Protein AF-A0A1E7FHR1-F1 (afdb_monomer_lite)

Secondary structure (DSSP, 8-state):
------PPPP------------SS------PPP-S-TTS--HHHHIIIIIT-TTB-SSSSTTBTTS-GGGS----S-----GGGS-HHHHHHHHS-TTS-TTHHHHHHHH---SSSSS--HHHHHHHHHHHHHHHHHHTT--SGGG--EE-HHHHHHHHHHHHHHH-STTTTT--TT--TT---TTTTTT----HHHHGGGPPTT----PPPP-EEEEEEEEETTS-HHHHTHHHHHHHHHHH-TT-TTTHHHHHEEEEEEEEEES-TT-TT-EEEEEEEEEEEEPPPSS--HHHHT-TTS---TT--SS-SEETEEESS--EEE--TT--SHHHHHHHHHH-TTSEEEEEEEETTSSSS-EEEEE-TT--S--EEE--TT-EEEE-SPPPS-BTTEE--TTT-EEEEEEEETT-EEEEE-SSHHHHHHHHHHTT-TT--SSEEEEETT-EEEE--TT----GGGEEEEEEEEEEEPEE-TT-----------PPPPPP-----------------------GGGT--TTHHHHHHHHHHHHHHSS-----GGGS-SSSSSTTTT----------------

pLDDT: mean 82.03, std 21.9, range [25.08, 98.69]

Structure (mmCIF, N/CA/C/O backbone):
data_AF-A0A1E7FHR1-F1
#
_entry.id   AF-A0A1E7FHR1-F1
#
loop_
_atom_site.group_PDB
_atom_site.id
_atom_site.type_symbol
_atom_site.label_atom_id
_atom_site.label_alt_id
_atom_site.label_comp_id
_atom_site.label_asym_id
_atom_site.label_entity_id
_atom_site.label_seq_id
_atom_site.pdbx_PDB_ins_code
_atom_site.Cartn_x
_atom_site.Cartn_y
_atom_site.Cartn_z
_atom_site.occupancy
_atom_site.B_iso_or_equiv
_atom_site.auth_seq_id
_atom_site.auth_comp_id
_atom_site.auth_asym_id
_atom_site.auth_atom_id
_atom_site.pdbx_PDB_model_num
ATOM 1 N N . MET A 1 1 ? -6.160 -27.058 -59.248 1.00 40.47 1 MET A N 1
ATOM 2 C CA . MET A 1 1 ? -5.113 -26.564 -58.329 1.00 40.47 1 MET A CA 1
ATOM 3 C C . MET A 1 1 ? -5.218 -25.047 -58.251 1.00 40.47 1 MET A C 1
ATOM 5 O O . MET A 1 1 ? -4.856 -24.376 -59.205 1.00 40.47 1 MET A O 1
ATOM 9 N N . LYS A 1 2 ? -5.803 -24.510 -57.177 1.00 33.31 2 LYS A N 1
ATOM 10 C CA . LYS A 1 2 ? -5.790 -23.075 -56.862 1.00 33.31 2 LYS A CA 1
ATOM 11 C C . LYS A 1 2 ? -5.367 -22.954 -55.400 1.00 33.31 2 LYS A C 1
ATOM 13 O O . LYS A 1 2 ? -6.106 -23.392 -54.525 1.00 33.31 2 LYS A O 1
ATOM 18 N N . SER A 1 3 ? -4.158 -22.449 -55.172 1.00 33.84 3 SER A N 1
ATOM 19 C CA . SER A 1 3 ? -3.642 -22.140 -53.838 1.00 33.84 3 SER A CA 1
ATOM 20 C C . SER A 1 3 ? -4.370 -20.922 -53.289 1.00 33.84 3 SER A C 1
ATOM 22 O O . SER A 1 3 ? -4.321 -19.852 -53.893 1.00 33.84 3 SER A O 1
ATOM 24 N N . PHE A 1 4 ? -5.030 -21.087 -52.147 1.00 37.47 4 PHE A N 1
ATOM 25 C CA . PHE A 1 4 ? -5.480 -19.976 -51.319 1.00 37.47 4 PHE A CA 1
ATOM 26 C C . PHE A 1 4 ? -4.355 -19.620 -50.348 1.00 37.47 4 PHE A C 1
ATOM 28 O O . PHE A 1 4 ? -3.986 -20.414 -49.487 1.00 37.47 4 PHE A O 1
ATOM 35 N N . VAL A 1 5 ? -3.797 -18.426 -50.527 1.00 40.59 5 VAL A N 1
ATOM 36 C CA . VAL A 1 5 ? -2.896 -17.789 -49.568 1.00 40.59 5 VAL A CA 1
ATOM 37 C C . VAL A 1 5 ? -3.770 -17.194 -48.465 1.00 40.59 5 VAL A C 1
ATOM 39 O O . VAL A 1 5 ? -4.562 -16.290 -48.721 1.00 40.59 5 VAL A O 1
ATOM 42 N N . PHE A 1 6 ? -3.656 -17.732 -47.252 1.00 32.31 6 PHE A N 1
ATOM 43 C CA . PHE A 1 6 ? -4.231 -17.137 -46.049 1.00 32.31 6 PHE A CA 1
ATOM 44 C C . PHE A 1 6 ? -3.388 -15.915 -45.654 1.00 32.31 6 PHE A C 1
ATOM 46 O O . PHE A 1 6 ? -2.224 -16.053 -45.285 1.00 32.31 6 PHE A O 1
ATOM 53 N N . LEU A 1 7 ? -3.975 -14.722 -45.746 1.00 31.47 7 LEU A N 1
ATOM 54 C CA . LEU A 1 7 ? -3.476 -13.518 -45.079 1.00 31.47 7 LEU A CA 1
ATOM 55 C C . LEU A 1 7 ? -3.845 -13.595 -43.585 1.00 31.47 7 LEU A C 1
ATOM 57 O O . LEU A 1 7 ? -4.996 -13.921 -43.282 1.00 31.47 7 LEU A O 1
ATOM 61 N N . PRO A 1 8 ? -2.925 -13.306 -42.647 1.00 39.25 8 PRO A N 1
ATOM 62 C CA . PRO A 1 8 ? -3.270 -13.228 -41.236 1.00 39.25 8 PRO A CA 1
ATOM 63 C C . PRO A 1 8 ? -4.139 -11.992 -40.983 1.00 39.25 8 PRO A C 1
ATOM 65 O O . PRO A 1 8 ? -3.928 -10.926 -41.565 1.00 39.25 8 PRO A O 1
ATOM 68 N N . ALA A 1 9 ? -5.140 -12.168 -40.125 1.00 33.25 9 ALA A N 1
ATOM 69 C CA . ALA A 1 9 ? -6.060 -11.125 -39.709 1.00 33.25 9 ALA A CA 1
ATOM 70 C C . ALA A 1 9 ? -5.291 -9.932 -39.124 1.00 33.25 9 ALA A C 1
ATOM 72 O O . ALA A 1 9 ? -4.478 -10.093 -38.213 1.00 33.25 9 ALA A O 1
ATOM 73 N N . LEU A 1 10 ? -5.571 -8.736 -39.651 1.00 34.12 10 LEU A N 1
ATOM 74 C CA . LEU A 1 10 ? -5.199 -7.481 -39.014 1.00 34.12 10 LEU A CA 1
ATOM 75 C C . LEU A 1 10 ? -5.795 -7.476 -37.602 1.00 34.12 10 LEU A C 1
ATOM 77 O O . LEU A 1 10 ? -7.010 -7.540 -37.422 1.00 34.12 10 LEU A O 1
ATOM 81 N N . MET A 1 11 ? -4.907 -7.425 -36.619 1.00 37.28 11 MET A N 1
ATOM 82 C CA . MET A 1 11 ? -5.208 -7.286 -35.207 1.00 37.28 11 MET A CA 1
ATOM 83 C C . MET A 1 11 ? -5.804 -5.889 -34.991 1.00 37.28 11 MET A C 1
ATOM 85 O O . MET A 1 11 ? -5.088 -4.890 -34.941 1.00 37.28 11 MET A O 1
ATOM 89 N N . TH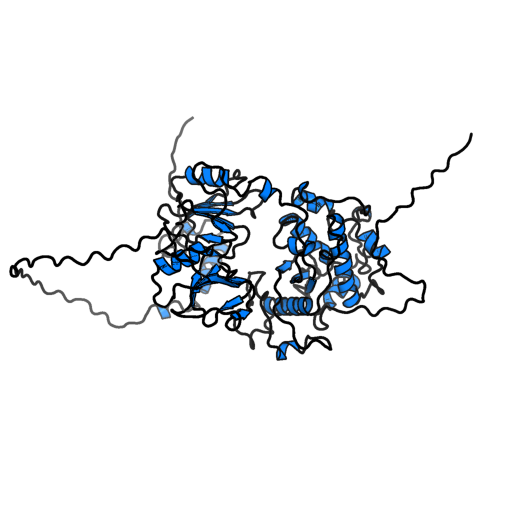R A 1 12 ? -7.132 -5.804 -34.944 1.00 35.84 12 THR A N 1
ATOM 90 C CA . THR A 1 12 ? -7.853 -4.588 -34.557 1.00 35.84 12 THR A CA 1
ATOM 91 C C . THR A 1 12 ? -7.626 -4.366 -33.062 1.00 35.84 12 THR A C 1
ATOM 93 O O . THR A 1 12 ? -8.386 -4.848 -32.227 1.00 35.84 12 THR A O 1
ATOM 96 N N . LEU A 1 13 ? -6.528 -3.684 -32.731 1.00 39.25 13 LEU A N 1
ATOM 97 C CA . LEU A 1 13 ? -6.228 -3.185 -31.393 1.00 39.25 13 LEU A CA 1
ATOM 98 C C . LEU A 1 13 ? -7.317 -2.189 -30.977 1.00 39.25 13 LEU A C 1
ATOM 100 O O . LEU A 1 13 ? -7.502 -1.142 -31.600 1.00 39.25 13 LEU A O 1
ATOM 104 N N . CYS A 1 14 ? -8.056 -2.539 -29.926 1.00 37.44 14 CYS A N 1
ATOM 105 C CA . CYS A 1 14 ? -8.990 -1.645 -29.259 1.00 37.44 14 CYS A CA 1
ATOM 106 C C . CYS A 1 14 ? -8.233 -0.436 -28.695 1.00 37.44 14 CYS A C 1
ATOM 108 O O . CYS A 1 14 ? -7.499 -0.564 -27.723 1.00 37.44 14 CYS A O 1
ATOM 110 N N . PHE A 1 15 ? -8.442 0.717 -29.335 1.00 37.03 15 PHE A N 1
ATOM 111 C CA . PHE A 1 15 ? -8.303 2.076 -28.808 1.00 37.03 15 PHE A CA 1
ATOM 112 C C . PHE A 1 15 ? -7.261 2.269 -27.697 1.00 37.03 15 PHE A C 1
ATOM 114 O O . PHE A 1 15 ? -7.581 2.462 -26.525 1.00 37.03 15 PHE A O 1
ATOM 121 N N . SER A 1 16 ? -6.002 2.393 -28.115 1.00 35.56 16 SER A N 1
ATOM 122 C CA . SER A 1 16 ? -5.120 3.377 -27.500 1.00 35.56 16 SER A CA 1
ATOM 123 C C . SER A 1 16 ? -5.857 4.719 -27.491 1.00 35.56 16 SER A C 1
ATOM 125 O O . SER A 1 16 ? -6.423 5.126 -28.512 1.00 35.56 16 SER A O 1
ATOM 127 N N . PHE A 1 17 ? -5.816 5.452 -26.377 1.00 40.41 17 PHE A N 1
ATOM 128 C CA . PHE A 1 17 ? -5.826 6.904 -26.487 1.00 40.41 17 PHE A CA 1
ATOM 129 C C . PHE A 1 17 ? -4.656 7.249 -27.404 1.00 40.41 17 PHE A C 1
ATOM 131 O O . PHE A 1 17 ? -3.494 7.234 -27.002 1.00 40.41 17 PHE A O 1
ATOM 138 N N . ALA A 1 18 ? -4.972 7.460 -28.677 1.00 36.00 18 ALA A N 1
ATOM 139 C CA . ALA A 1 18 ? -4.066 8.047 -29.623 1.00 36.00 18 ALA A CA 1
ATOM 140 C C . ALA A 1 18 ? -3.736 9.431 -29.066 1.00 36.00 18 ALA A C 1
ATOM 142 O O . ALA A 1 18 ? -4.490 10.388 -29.239 1.00 36.00 18 ALA A O 1
ATOM 143 N N . ILE A 1 19 ? -2.573 9.549 -28.427 1.00 44.09 19 ILE A N 1
ATOM 144 C CA . ILE A 1 19 ? -1.742 10.710 -28.699 1.00 44.09 19 ILE A CA 1
ATOM 145 C C . ILE A 1 19 ? -1.604 10.674 -30.217 1.00 44.09 19 ILE A C 1
ATOM 147 O O . ILE A 1 19 ? -0.948 9.789 -30.764 1.00 44.09 19 ILE A O 1
ATOM 151 N N . THR A 1 20 ? -2.351 11.532 -30.907 1.00 35.44 20 THR A N 1
ATOM 152 C CA . THR A 1 20 ? -2.252 11.716 -32.350 1.00 35.44 20 THR A CA 1
ATOM 153 C C . THR A 1 20 ? -0.805 12.058 -32.662 1.00 35.44 20 THR A C 1
ATOM 155 O O . THR A 1 20 ? -0.398 13.215 -32.583 1.00 35.44 20 THR A O 1
ATOM 158 N N . SER A 1 21 ? -0.019 11.031 -32.982 1.00 40.09 21 SER A N 1
ATOM 159 C CA . SER A 1 21 ? 1.289 11.159 -33.595 1.00 40.09 21 SER A CA 1
ATOM 160 C C . SER A 1 21 ? 1.035 11.654 -35.010 1.00 40.09 21 SER A C 1
ATOM 162 O O . SER A 1 21 ? 0.860 10.893 -35.964 1.00 40.09 21 SER A O 1
ATOM 164 N N . SER A 1 22 ? 0.917 12.974 -35.134 1.00 37.38 22 SER A N 1
ATOM 165 C CA . SER A 1 22 ? 1.192 13.627 -36.396 1.00 37.38 22 SER A CA 1
ATOM 166 C C . SER A 1 22 ? 2.628 13.253 -36.761 1.00 37.38 22 SER A C 1
ATOM 168 O O . SER A 1 22 ? 3.535 13.328 -35.935 1.00 37.38 22 SER A O 1
ATOM 170 N N . ARG A 1 23 ? 2.839 12.815 -38.005 1.00 41.16 23 ARG A N 1
ATOM 171 C CA . ARG A 1 23 ? 4.163 12.575 -38.604 1.00 41.16 23 ARG A CA 1
ATOM 172 C C . ARG A 1 23 ? 4.935 13.892 -38.806 1.00 41.16 23 ARG A C 1
ATOM 174 O O . ARG A 1 23 ? 5.465 14.149 -39.883 1.00 41.16 23 ARG A O 1
ATOM 181 N N . GLY A 1 24 ? 4.939 14.760 -37.800 1.00 39.69 24 GLY A N 1
ATOM 182 C CA . GLY A 1 24 ? 5.887 15.849 -37.665 1.00 39.69 24 GLY A CA 1
ATOM 183 C C . GLY A 1 24 ? 7.175 15.298 -37.066 1.00 39.69 24 GLY A C 1
ATOM 184 O O . GLY A 1 24 ? 7.153 14.328 -36.313 1.00 39.69 24 GLY A O 1
ATOM 185 N N . ASN A 1 25 ? 8.295 15.904 -37.443 1.00 40.12 25 ASN A N 1
ATOM 186 C CA . ASN A 1 25 ? 9.609 15.710 -36.835 1.00 40.12 25 ASN A CA 1
ATOM 187 C C . ASN A 1 25 ? 9.466 15.474 -35.314 1.00 40.12 25 ASN A C 1
ATOM 189 O O . ASN A 1 25 ? 8.753 16.269 -34.695 1.00 40.12 25 ASN A O 1
ATOM 193 N N . PRO A 1 26 ? 10.076 14.435 -34.704 1.00 47.78 26 PRO A N 1
ATOM 194 C CA . PRO A 1 26 ? 9.962 14.198 -33.273 1.00 47.78 26 PRO A CA 1
ATOM 195 C C . PRO A 1 26 ? 10.669 15.343 -32.550 1.00 47.78 26 PRO A C 1
ATOM 197 O O . PRO A 1 26 ? 11.859 15.284 -32.252 1.00 47.78 26 PRO A O 1
ATOM 200 N N . SER A 1 27 ? 9.938 16.427 -32.297 1.00 47.25 27 SER A N 1
ATOM 201 C CA . SER A 1 27 ? 10.266 17.348 -31.230 1.00 47.25 27 SER A CA 1
ATOM 202 C C . SER A 1 27 ? 10.374 16.469 -29.999 1.00 47.25 27 SER A C 1
ATOM 204 O O . SER A 1 27 ? 9.384 15.875 -29.582 1.00 47.25 27 SER A O 1
ATOM 206 N N . THR A 1 28 ? 11.596 16.299 -29.504 1.00 60.84 28 THR A N 1
ATOM 207 C CA . THR A 1 28 ? 11.908 15.608 -28.258 1.00 60.84 28 THR A CA 1
ATOM 208 C C . THR A 1 28 ? 11.062 16.247 -27.169 1.00 60.84 28 THR A C 1
ATOM 210 O O . THR A 1 28 ? 11.421 17.296 -26.632 1.00 60.84 28 THR A O 1
ATOM 213 N N . VAL A 1 29 ? 9.882 15.682 -26.912 1.00 72.19 29 VAL A N 1
ATOM 214 C CA . VAL A 1 29 ? 9.036 16.116 -25.811 1.00 72.19 29 VAL A CA 1
ATOM 215 C C . VAL A 1 29 ? 9.851 15.813 -24.569 1.00 72.19 29 VAL A C 1
ATOM 217 O O . VAL A 1 29 ? 10.121 14.653 -24.269 1.00 72.19 29 VAL A O 1
ATOM 220 N N . SER A 1 30 ? 10.327 16.869 -23.913 1.00 87.88 30 SER A N 1
ATOM 221 C CA . SER A 1 30 ? 11.082 16.755 -22.673 1.00 87.88 30 SER A CA 1
ATOM 222 C C . SER A 1 30 ? 10.214 16.007 -21.668 1.00 87.88 30 SER A C 1
ATOM 224 O O . SER A 1 30 ? 9.191 16.539 -21.235 1.00 87.88 30 SER A O 1
ATOM 226 N N . LEU A 1 31 ? 10.594 14.774 -21.326 1.00 95.25 31 LEU A N 1
ATOM 227 C CA . LEU A 1 31 ? 9.886 14.007 -20.309 1.00 95.25 31 LEU A CA 1
ATOM 228 C C . LEU A 1 31 ? 10.036 14.712 -18.962 1.00 95.25 31 LEU A C 1
ATOM 230 O O . LEU A 1 31 ? 11.101 15.230 -18.621 1.00 95.25 31 LEU A O 1
ATOM 234 N N . GLU A 1 32 ? 8.951 14.750 -18.200 1.00 95.88 32 GLU A N 1
ATOM 235 C CA . GLU A 1 32 ? 8.968 15.315 -16.859 1.00 95.88 32 GLU A CA 1
ATOM 236 C C . GLU A 1 32 ? 9.618 14.326 -15.883 1.00 95.88 32 GLU A C 1
ATOM 238 O O . GLU A 1 32 ? 9.235 13.160 -15.816 1.00 95.88 32 GLU A O 1
ATOM 243 N N . GLN A 1 33 ? 10.602 14.795 -15.112 1.00 96.38 33 GLN A N 1
ATOM 244 C CA . GLN A 1 33 ? 11.202 14.018 -14.030 1.00 96.38 33 GLN A CA 1
ATOM 245 C C . GLN A 1 33 ? 10.369 14.162 -12.750 1.00 96.38 33 GLN A C 1
ATOM 247 O O . GLN A 1 33 ? 10.077 15.281 -12.310 1.00 96.38 33 GLN A O 1
ATOM 252 N N . TYR A 1 34 ? 10.021 13.036 -12.127 1.00 97.44 34 TYR A N 1
ATOM 253 C CA . TYR A 1 34 ? 9.251 12.992 -10.881 1.00 97.44 34 TYR A CA 1
ATOM 254 C C . TYR A 1 34 ? 10.115 12.561 -9.697 1.00 97.44 34 TYR A C 1
ATOM 256 O O . TYR A 1 34 ? 9.941 13.068 -8.585 1.00 97.44 34 TYR A O 1
ATOM 264 N N . THR A 1 35 ? 11.074 11.671 -9.938 1.00 96.81 35 THR A N 1
ATOM 265 C CA . THR A 1 35 ? 12.100 11.283 -8.976 1.00 96.81 35 THR A CA 1
ATOM 266 C C . THR A 1 35 ? 13.029 12.471 -8.671 1.00 96.81 35 THR A C 1
ATOM 268 O O . THR A 1 35 ? 13.530 13.116 -9.593 1.00 96.81 35 THR A O 1
ATOM 271 N N . PRO A 1 36 ? 13.327 12.768 -7.394 1.00 95.12 36 PRO A N 1
ATOM 272 C CA . PRO A 1 36 ? 14.214 13.871 -7.029 1.00 95.12 36 PRO A CA 1
ATOM 273 C C . PRO A 1 36 ? 15.650 13.666 -7.517 1.00 95.12 36 PRO A C 1
ATOM 275 O O . PRO A 1 36 ? 16.174 12.548 -7.522 1.00 95.12 36 PRO A O 1
ATOM 278 N N . ASP A 1 37 ? 16.352 14.759 -7.815 1.00 94.69 37 ASP A N 1
ATOM 279 C CA . ASP A 1 37 ? 17.777 14.703 -8.176 1.00 94.69 37 ASP A CA 1
ATOM 280 C C . ASP A 1 37 ? 18.629 14.075 -7.071 1.00 94.69 37 ASP A C 1
ATOM 282 O O . ASP A 1 37 ? 19.562 13.325 -7.352 1.00 94.69 37 ASP A O 1
ATOM 286 N N . LYS A 1 38 ? 18.233 14.289 -5.813 1.00 95.12 38 LYS A N 1
ATOM 287 C CA . LYS A 1 38 ? 18.895 13.729 -4.632 1.00 95.12 38 LYS A CA 1
ATOM 288 C C . LYS A 1 38 ? 18.783 12.211 -4.485 1.00 95.12 38 LYS A C 1
ATOM 290 O O . LYS A 1 38 ? 19.605 11.636 -3.774 1.00 95.12 38 LYS A O 1
ATOM 295 N N . SER A 1 39 ? 17.837 11.545 -5.154 1.00 94.31 39 SER A N 1
ATOM 296 C CA . SER A 1 39 ? 17.808 10.078 -5.174 1.00 94.31 39 SER A CA 1
ATOM 297 C C . SER A 1 39 ? 19.070 9.557 -5.868 1.00 94.31 39 SER A C 1
ATOM 299 O O . SER A 1 39 ? 19.280 9.794 -7.059 1.00 94.31 39 SER A O 1
ATOM 301 N N . ASN A 1 40 ? 19.927 8.859 -5.123 1.00 93.19 40 ASN A N 1
ATOM 302 C CA . ASN A 1 40 ? 21.175 8.316 -5.647 1.00 93.19 40 ASN A CA 1
ATOM 303 C C . ASN A 1 40 ? 20.927 6.950 -6.298 1.00 93.19 40 ASN A C 1
ATOM 305 O O . ASN A 1 40 ? 20.693 5.960 -5.606 1.00 93.19 40 ASN A O 1
ATOM 309 N N . TRP A 1 41 ? 20.992 6.908 -7.628 1.00 94.44 41 TRP A N 1
ATOM 310 C CA . TRP A 1 41 ? 20.825 5.686 -8.417 1.00 94.44 41 TRP A CA 1
ATOM 311 C C . TRP A 1 41 ? 22.139 5.154 -8.992 1.00 94.44 41 TRP A C 1
ATOM 313 O O . TRP A 1 41 ? 22.107 4.170 -9.722 1.00 94.44 41 TRP A O 1
ATOM 323 N N . THR A 1 42 ? 23.293 5.743 -8.660 1.00 94.56 42 THR A N 1
ATOM 324 C CA . THR A 1 42 ? 24.586 5.392 -9.274 1.00 94.56 42 THR A CA 1
ATOM 325 C C . THR A 1 42 ? 24.886 3.897 -9.185 1.00 94.56 42 THR A C 1
ATOM 327 O O . THR A 1 42 ? 25.237 3.286 -10.189 1.00 94.56 42 THR A O 1
ATOM 330 N N . THR A 1 43 ? 24.661 3.272 -8.023 1.00 95.94 43 THR A N 1
ATOM 331 C CA . THR A 1 43 ? 24.912 1.829 -7.863 1.00 95.94 43 THR A CA 1
ATOM 332 C C . THR A 1 43 ? 23.939 0.957 -8.649 1.00 95.94 43 THR A C 1
ATOM 334 O O . THR A 1 43 ? 24.226 -0.207 -8.895 1.00 95.94 43 THR A O 1
ATOM 337 N N . PHE A 1 44 ? 22.782 1.479 -9.050 1.00 96.00 44 PHE A N 1
ATOM 338 C CA . PHE A 1 44 ? 21.818 0.738 -9.856 1.00 96.00 44 PHE A CA 1
ATOM 339 C C . PHE A 1 44 ? 22.160 0.728 -11.336 1.00 96.00 44 PHE A C 1
ATOM 341 O O . PHE A 1 44 ? 21.795 -0.239 -11.997 1.00 96.00 44 PHE A O 1
ATOM 348 N N . TYR A 1 45 ? 22.857 1.753 -11.828 1.00 94.12 45 TYR A N 1
ATOM 349 C CA . TYR A 1 45 ? 23.460 1.727 -13.158 1.00 94.12 45 TYR A CA 1
ATOM 350 C C . TYR A 1 45 ? 24.661 0.782 -13.151 1.00 94.12 45 TYR A C 1
ATOM 352 O O . TYR A 1 45 ? 24.633 -0.235 -13.845 1.00 94.12 45 TYR A O 1
ATOM 360 N N . SER A 1 46 ? 25.631 1.022 -12.257 1.00 93.81 46 SER A N 1
ATOM 361 C CA . SER A 1 46 ? 26.876 0.247 -12.259 1.00 93.81 46 SER A CA 1
ATOM 362 C C . SER A 1 46 ? 26.626 -1.242 -12.014 1.00 93.81 46 SER A C 1
ATOM 364 O O . SER A 1 46 ? 27.012 -2.075 -12.820 1.00 93.81 46 SER A O 1
ATOM 366 N N . LYS A 1 47 ? 25.852 -1.621 -10.989 1.00 96.69 47 LYS A N 1
ATOM 367 C CA . LYS A 1 47 ? 25.602 -3.045 -10.697 1.00 96.69 47 LYS A CA 1
ATOM 368 C C . LYS A 1 47 ? 24.737 -3.744 -11.734 1.00 96.69 47 LYS A C 1
ATOM 370 O O . LYS A 1 47 ? 24.761 -4.970 -11.813 1.00 96.69 47 LYS A O 1
ATOM 375 N N . ALA A 1 48 ? 23.876 -3.015 -12.439 1.00 95.88 48 ALA A N 1
ATOM 376 C CA . ALA A 1 48 ? 22.997 -3.641 -13.415 1.00 95.88 48 ALA A CA 1
ATOM 377 C C . ALA A 1 48 ? 23.680 -3.832 -14.762 1.00 95.88 48 ALA A C 1
ATOM 379 O O . ALA A 1 48 ? 23.330 -4.807 -15.419 1.00 95.88 48 ALA A O 1
ATOM 380 N N . VAL A 1 49 ? 24.606 -2.947 -15.142 1.00 94.94 49 VAL A N 1
ATOM 381 C CA . VAL A 1 49 ? 25.249 -2.941 -16.461 1.00 94.94 49 VAL A CA 1
ATOM 382 C C . VAL A 1 49 ? 26.772 -3.016 -16.323 1.00 94.94 49 VAL A C 1
ATOM 384 O O . VAL A 1 49 ? 27.340 -4.060 -16.622 1.00 94.94 49 VAL A O 1
ATOM 387 N N . ASP A 1 50 ? 27.429 -1.976 -15.803 1.00 91.94 50 ASP A N 1
ATOM 388 C CA . ASP A 1 50 ? 28.902 -1.854 -15.815 1.00 91.94 50 ASP A CA 1
ATOM 389 C C . ASP A 1 50 ? 29.639 -3.007 -15.107 1.00 91.94 50 ASP A C 1
ATOM 391 O O . ASP A 1 50 ? 30.632 -3.533 -15.607 1.00 91.94 50 ASP A O 1
ATOM 395 N N . ASP A 1 51 ? 29.133 -3.419 -13.946 1.00 92.12 51 ASP A N 1
ATOM 396 C CA . ASP A 1 51 ? 29.717 -4.438 -13.073 1.00 92.12 51 ASP A CA 1
ATOM 397 C C . ASP A 1 51 ? 29.096 -5.830 -13.319 1.00 92.12 51 ASP A C 1
ATOM 399 O O . ASP A 1 51 ? 29.336 -6.769 -12.553 1.00 92.12 51 ASP A O 1
ATOM 403 N N . ASN A 1 52 ? 28.246 -5.983 -14.344 1.00 92.62 52 ASN A N 1
ATOM 404 C CA . ASN A 1 52 ? 27.465 -7.195 -14.582 1.00 92.62 52 ASN A CA 1
ATOM 405 C C . ASN A 1 52 ? 27.764 -7.834 -15.939 1.00 92.62 52 ASN A C 1
ATOM 407 O O . ASN A 1 52 ? 27.164 -7.493 -16.948 1.00 92.62 52 ASN A O 1
ATOM 411 N N . GLU A 1 53 ? 28.588 -8.881 -15.943 1.00 93.56 53 GLU A N 1
ATOM 412 C CA . GLU A 1 53 ? 28.975 -9.606 -17.165 1.00 93.56 53 GLU A CA 1
ATOM 413 C C . GLU A 1 53 ? 27.804 -10.237 -17.943 1.00 93.56 53 GLU A C 1
ATOM 415 O O . GLU A 1 53 ? 27.968 -10.620 -19.100 1.00 93.56 53 GLU A O 1
ATOM 420 N N . ARG A 1 54 ? 26.634 -10.411 -17.314 1.00 94.25 54 ARG A N 1
ATOM 421 C CA . ARG A 1 54 ? 25.468 -11.040 -17.953 1.00 94.25 54 ARG A CA 1
ATOM 422 C C . ARG A 1 54 ? 24.504 -10.039 -18.561 1.00 94.25 54 ARG A C 1
ATOM 424 O O . ARG A 1 54 ? 23.697 -10.449 -19.386 1.00 94.25 54 ARG A O 1
ATOM 431 N N . ASN A 1 55 ? 24.528 -8.786 -18.129 1.00 96.31 55 ASN A N 1
ATOM 432 C CA . ASN A 1 55 ? 23.613 -7.782 -18.646 1.00 96.31 55 ASN A CA 1
ATOM 433 C C . ASN A 1 55 ? 24.376 -6.806 -19.537 1.00 96.31 55 ASN A C 1
ATOM 435 O O . ASN A 1 55 ? 25.451 -6.354 -19.166 1.00 96.31 55 ASN A O 1
ATOM 439 N N . THR A 1 56 ? 23.812 -6.447 -20.685 1.00 97.12 56 THR A N 1
ATOM 440 C CA . THR A 1 56 ? 24.457 -5.492 -21.602 1.00 97.12 56 THR A CA 1
ATOM 441 C C . THR A 1 56 ? 23.866 -4.091 -21.518 1.00 97.12 56 THR A C 1
ATOM 443 O O . THR A 1 56 ? 24.548 -3.134 -21.864 1.00 97.12 56 THR A O 1
ATOM 446 N N . ASP A 1 57 ? 22.612 -3.959 -21.076 1.00 97.81 57 ASP A N 1
ATOM 447 C CA . ASP A 1 57 ? 21.915 -2.684 -20.896 1.00 97.81 57 ASP A CA 1
ATOM 448 C C . ASP A 1 57 ? 20.659 -2.852 -20.006 1.00 97.81 57 ASP A C 1
ATOM 450 O O . ASP A 1 57 ? 20.427 -3.913 -19.414 1.00 97.81 57 ASP A O 1
ATOM 454 N N . HIS A 1 58 ? 19.845 -1.798 -19.869 1.00 97.94 58 HIS A N 1
ATOM 455 C CA . HIS A 1 58 ? 18.619 -1.823 -19.075 1.00 97.94 58 HIS A CA 1
ATOM 456 C C . HIS A 1 58 ? 17.363 -2.329 -19.810 1.00 97.94 58 HIS A C 1
ATOM 458 O O . HIS A 1 58 ? 16.297 -2.364 -19.187 1.00 97.94 58 HIS A O 1
ATOM 464 N N . SER A 1 59 ? 17.440 -2.717 -21.082 1.00 98.12 59 SER A N 1
ATOM 465 C CA . SER A 1 59 ? 16.326 -3.269 -21.867 1.00 98.12 59 SER A CA 1
ATOM 466 C C . SER A 1 59 ? 16.091 -4.759 -21.576 1.00 98.12 59 SER A C 1
ATOM 468 O O . SER A 1 59 ? 16.964 -5.417 -21.013 1.00 98.12 59 SER A O 1
ATOM 470 N N . PRO A 1 60 ? 14.935 -5.331 -21.966 1.00 97.81 60 PRO A N 1
ATOM 471 C CA . PRO A 1 60 ? 14.701 -6.771 -21.880 1.00 97.81 60 PRO A CA 1
ATOM 472 C C . PRO A 1 60 ? 15.710 -7.623 -22.666 1.00 97.81 60 PRO A C 1
ATOM 474 O O . PRO A 1 60 ? 16.080 -8.695 -22.194 1.00 97.81 60 PRO A O 1
ATOM 477 N N . ASP A 1 61 ? 16.170 -7.157 -23.834 1.00 97.81 61 ASP A N 1
ATOM 478 C CA . ASP A 1 61 ? 17.184 -7.869 -24.631 1.00 97.81 61 ASP A CA 1
ATOM 479 C C . ASP A 1 61 ? 18.563 -7.830 -23.963 1.00 97.81 61 ASP A C 1
ATOM 481 O O . ASP A 1 61 ? 19.352 -8.759 -24.123 1.00 97.81 61 ASP A O 1
ATOM 485 N N . GLY A 1 62 ? 18.827 -6.797 -23.159 1.00 97.12 62 GLY A N 1
ATOM 486 C CA . GLY A 1 62 ? 20.045 -6.683 -22.370 1.00 97.12 62 GLY A CA 1
ATOM 487 C C . GLY A 1 62 ? 20.076 -7.546 -21.112 1.00 97.12 62 GLY A C 1
ATOM 488 O O . GLY A 1 62 ? 21.089 -7.535 -20.421 1.00 97.12 62 GLY A O 1
ATOM 489 N N . VAL A 1 63 ? 19.018 -8.299 -20.783 1.00 97.06 63 VAL A N 1
ATOM 490 C CA . VAL A 1 63 ? 18.960 -9.148 -19.577 1.00 97.06 63 VAL A CA 1
ATOM 491 C C . VAL A 1 63 ? 19.426 -10.578 -19.876 1.00 97.06 63 VAL A C 1
ATOM 493 O O . VAL A 1 63 ? 18.614 -11.479 -20.080 1.00 97.06 63 VAL A O 1
ATOM 496 N N . GLY A 1 64 ? 20.731 -10.849 -19.830 1.00 96.19 64 GLY A N 1
ATOM 497 C CA . GLY A 1 64 ? 21.275 -12.152 -20.253 1.00 96.19 64 GLY A CA 1
ATOM 498 C C . GLY A 1 64 ? 21.056 -13.333 -19.297 1.00 96.19 64 GLY A C 1
ATOM 499 O O . GLY A 1 64 ? 21.558 -14.424 -19.551 1.00 96.19 64 GLY A O 1
ATOM 500 N N . TRP A 1 65 ? 20.332 -13.158 -18.187 1.00 95.06 65 TRP A N 1
ATOM 501 C CA . TRP A 1 65 ? 19.953 -14.254 -17.276 1.00 95.06 65 TRP A CA 1
ATOM 502 C C . TRP A 1 65 ? 18.474 -14.658 -17.370 1.00 95.06 65 TRP A C 1
ATOM 504 O O . TRP A 1 65 ? 18.044 -15.538 -16.619 1.00 95.06 65 TRP A O 1
ATOM 514 N N . ILE A 1 66 ? 17.695 -14.028 -18.256 1.00 95.81 66 ILE A N 1
ATOM 515 C CA . ILE A 1 66 ? 16.319 -14.429 -18.565 1.00 95.81 66 ILE A CA 1
ATOM 516 C C . ILE A 1 66 ? 16.285 -14.975 -19.991 1.00 95.81 66 ILE A C 1
ATOM 518 O O . ILE A 1 66 ? 16.432 -14.221 -20.949 1.00 95.81 66 ILE A O 1
ATOM 522 N N . ASP A 1 67 ? 16.038 -16.278 -20.120 1.00 95.06 67 ASP A N 1
ATOM 523 C CA . ASP A 1 67 ? 15.897 -16.932 -21.423 1.00 95.06 67 ASP A CA 1
ATOM 524 C C . ASP A 1 67 ? 14.746 -16.325 -22.233 1.00 95.06 67 ASP A C 1
ATOM 526 O O . ASP A 1 67 ? 13.721 -15.903 -21.680 1.00 95.06 67 ASP A O 1
ATOM 530 N N . ARG A 1 68 ? 14.879 -16.322 -23.565 1.00 94.00 68 ARG A N 1
ATOM 531 C CA . ARG A 1 68 ? 13.900 -15.684 -24.452 1.00 94.00 68 ARG A CA 1
ATOM 532 C C . ARG A 1 68 ? 12.487 -16.235 -24.241 1.00 94.00 68 ARG A C 1
ATOM 534 O O . ARG A 1 68 ? 11.512 -15.490 -24.257 1.00 94.00 68 ARG A O 1
ATOM 541 N N . GLU A 1 69 ? 12.376 -17.529 -23.988 1.00 95.38 69 GLU A N 1
ATOM 542 C CA . GLU A 1 69 ? 11.123 -18.253 -23.799 1.00 95.38 69 GLU A CA 1
ATOM 543 C C . GLU A 1 69 ? 10.416 -17.904 -22.482 1.00 95.38 69 GLU A C 1
ATOM 545 O O . GLU A 1 69 ? 9.226 -18.212 -22.330 1.00 95.38 69 GLU A O 1
ATOM 550 N N . ALA A 1 70 ? 11.115 -17.293 -21.519 1.00 95.44 70 ALA A N 1
ATOM 551 C CA . ALA A 1 70 ? 10.525 -16.831 -20.265 1.00 95.44 70 ALA A CA 1
ATOM 552 C C . ALA A 1 70 ? 9.710 -15.539 -20.447 1.00 95.44 70 ALA A C 1
ATOM 554 O O . ALA A 1 70 ? 8.769 -15.310 -19.685 1.00 95.44 70 ALA A O 1
ATOM 555 N N . TRP A 1 71 ? 10.006 -14.742 -21.480 1.00 96.81 71 TRP A N 1
ATOM 556 C CA . TRP A 1 71 ? 9.224 -13.565 -21.864 1.00 96.81 71 TRP A CA 1
ATOM 557 C C . TRP A 1 71 ? 7.930 -13.995 -22.555 1.00 96.81 71 TRP A C 1
ATOM 559 O O . TRP A 1 71 ? 7.844 -14.107 -23.776 1.00 96.81 71 TRP A O 1
ATOM 569 N N . LYS A 1 72 ? 6.905 -14.311 -21.760 1.00 98.12 72 LYS A N 1
ATOM 570 C CA . LYS A 1 72 ? 5.604 -14.707 -22.307 1.00 98.12 72 LYS A CA 1
ATOM 571 C C . LYS A 1 72 ? 4.877 -13.486 -22.852 1.00 98.12 72 LYS A C 1
ATOM 573 O O . LYS A 1 72 ? 4.594 -12.569 -22.088 1.00 98.12 72 LYS A O 1
ATOM 578 N N . ALA A 1 73 ? 4.505 -13.526 -24.126 1.00 97.88 73 ALA A N 1
ATOM 579 C CA . ALA A 1 73 ? 3.671 -12.503 -24.743 1.00 97.88 73 ALA A CA 1
ATOM 580 C C . ALA A 1 73 ? 2.284 -12.411 -24.077 1.00 97.88 73 ALA A C 1
ATOM 582 O O . ALA A 1 73 ? 1.764 -13.389 -23.517 1.00 97.88 73 ALA A O 1
ATOM 583 N N . TRP A 1 74 ? 1.683 -11.226 -24.169 1.00 97.94 74 TRP A N 1
ATOM 584 C CA . TRP A 1 74 ? 0.262 -10.989 -23.924 1.00 97.94 74 TRP A CA 1
ATOM 585 C C . TRP A 1 74 ? -0.387 -10.609 -25.253 1.00 97.94 74 TRP A C 1
ATOM 587 O O . TRP A 1 74 ? 0.180 -9.841 -26.022 1.00 97.94 74 TRP A O 1
ATOM 597 N N . ASP A 1 75 ? -1.566 -11.151 -25.529 1.00 95.75 75 ASP A N 1
ATOM 598 C CA . ASP A 1 75 ? -2.297 -10.923 -26.780 1.00 95.75 75 ASP A CA 1
ATOM 599 C C . ASP A 1 75 ? -3.074 -9.591 -26.799 1.00 95.75 75 ASP A C 1
ATOM 601 O O . ASP A 1 75 ? -3.793 -9.315 -27.756 1.00 95.75 75 ASP A O 1
ATOM 605 N N . GLY A 1 76 ? -2.989 -8.797 -25.726 1.00 94.69 76 GLY A N 1
ATOM 606 C CA . GLY A 1 76 ? -3.700 -7.527 -25.569 1.00 94.69 76 GLY A CA 1
ATOM 607 C C . GLY A 1 76 ? -5.217 -7.654 -25.386 1.00 94.69 76 GLY A C 1
ATOM 608 O O . GLY A 1 76 ? -5.897 -6.635 -25.295 1.00 94.69 76 GLY A O 1
ATOM 609 N N . THR A 1 77 ? -5.768 -8.873 -25.343 1.00 95.81 77 THR A N 1
ATOM 610 C CA . THR A 1 77 ? -7.226 -9.113 -25.302 1.00 95.81 77 THR A CA 1
ATOM 611 C C . THR A 1 77 ? -7.653 -10.077 -24.199 1.00 95.81 77 THR A C 1
ATOM 613 O O . THR A 1 77 ? -8.776 -9.986 -23.701 1.00 95.81 77 THR A O 1
ATOM 616 N N . THR A 1 78 ? -6.767 -10.972 -23.766 1.00 97.69 78 THR A N 1
ATOM 617 C CA . THR A 1 78 ? -7.001 -11.879 -22.647 1.00 97.69 78 THR A CA 1
ATOM 618 C C . THR A 1 78 ? -7.088 -11.078 -21.353 1.00 97.69 78 THR A C 1
ATOM 620 O O . THR A 1 78 ? -6.113 -10.458 -20.925 1.00 97.69 78 THR A O 1
ATOM 623 N N . ILE A 1 79 ? -8.254 -11.141 -20.709 1.00 98.31 79 ILE A N 1
ATOM 624 C CA . ILE A 1 79 ? -8.505 -10.542 -19.399 1.00 98.31 79 ILE A CA 1
ATOM 625 C C . ILE A 1 79 ? -8.397 -11.604 -18.304 1.00 98.31 79 ILE A C 1
ATOM 627 O O . ILE A 1 79 ? -9.136 -12.593 -18.286 1.00 98.31 79 ILE A O 1
ATOM 631 N N . TYR A 1 80 ? -7.520 -11.357 -17.339 1.00 98.06 80 TYR A N 1
ATOM 632 C CA . TYR A 1 80 ? -7.322 -12.190 -16.159 1.00 98.06 80 TYR A CA 1
ATOM 633 C C . TYR A 1 80 ? -8.244 -11.733 -15.031 1.00 98.06 80 TYR A C 1
ATOM 635 O O . TYR A 1 80 ? -7.833 -11.010 -14.131 1.00 98.06 80 TYR A O 1
ATOM 643 N N . ASP A 1 81 ? -9.507 -12.152 -15.093 1.00 97.75 81 ASP A N 1
ATOM 644 C CA . ASP A 1 81 ? -10.513 -11.876 -14.061 1.00 97.75 81 ASP A CA 1
ATOM 645 C C . ASP A 1 81 ? -10.059 -12.406 -12.684 1.00 97.75 81 ASP A C 1
ATOM 647 O O . ASP A 1 81 ? -10.074 -13.625 -12.478 1.00 97.75 81 ASP A O 1
ATOM 651 N N . PRO A 1 82 ? -9.697 -11.532 -11.722 1.00 97.25 82 PRO A N 1
ATOM 652 C CA . PRO A 1 82 ? -9.153 -11.938 -10.429 1.00 97.25 82 PRO A CA 1
ATOM 653 C C . PRO A 1 82 ? -10.059 -12.867 -9.618 1.00 97.25 82 PRO A C 1
ATOM 655 O O . PRO A 1 82 ? -9.557 -13.604 -8.772 1.00 97.25 82 PRO A O 1
ATOM 658 N N . THR A 1 83 ? -11.374 -12.861 -9.862 1.00 95.62 83 THR A N 1
ATOM 659 C CA . THR A 1 83 ? -12.341 -13.714 -9.145 1.00 95.62 83 THR A CA 1
ATOM 660 C C . THR A 1 83 ? -12.225 -15.192 -9.512 1.00 95.62 83 THR A C 1
ATOM 662 O O . THR A 1 83 ? -12.663 -16.053 -8.752 1.00 95.62 83 THR A O 1
ATOM 665 N N . LYS A 1 84 ? -11.594 -15.502 -10.650 1.00 95.88 84 LYS A N 1
ATOM 666 C CA . LYS A 1 84 ? -11.444 -16.868 -11.175 1.00 95.88 84 LYS A CA 1
ATOM 667 C C . LYS A 1 84 ? -10.154 -17.552 -10.739 1.00 95.88 84 LYS A C 1
ATOM 669 O O . LYS A 1 84 ? -9.930 -18.710 -11.087 1.00 95.88 84 LYS A O 1
ATOM 674 N N . TYR A 1 85 ? -9.302 -16.858 -9.990 1.00 95.00 85 TYR A N 1
ATOM 675 C CA . TYR A 1 85 ? -7.980 -17.348 -9.628 1.00 95.00 85 TYR A CA 1
ATOM 676 C C . TYR A 1 85 ? -7.757 -17.309 -8.120 1.00 95.00 85 TYR A C 1
ATOM 678 O O . TYR A 1 85 ? -8.206 -16.417 -7.407 1.00 95.00 85 TYR A O 1
ATOM 686 N N . THR A 1 86 ? -6.955 -18.255 -7.636 1.00 91.62 86 THR A N 1
ATOM 687 C CA . THR A 1 86 ? -6.292 -18.092 -6.337 1.00 91.62 86 THR A CA 1
ATOM 688 C C . THR A 1 86 ? -5.249 -16.973 -6.428 1.00 91.62 86 THR A C 1
ATOM 690 O O . THR A 1 86 ? -4.803 -16.626 -7.523 1.00 91.62 86 THR A O 1
ATOM 693 N N . LYS A 1 87 ? -4.775 -16.455 -5.287 1.00 90.38 87 LYS A N 1
ATOM 694 C CA . LYS A 1 87 ? -3.714 -15.426 -5.243 1.00 90.38 87 LYS A CA 1
ATOM 695 C C . LYS A 1 87 ? -2.492 -15.814 -6.087 1.00 90.38 87 LYS A C 1
ATOM 697 O O . LYS A 1 87 ? -2.059 -15.062 -6.955 1.00 90.38 87 LYS A O 1
ATOM 702 N N . LYS A 1 88 ? -1.996 -17.042 -5.886 1.00 93.25 88 LYS A N 1
ATOM 703 C CA . LYS A 1 88 ? -0.870 -17.606 -6.647 1.00 93.25 88 LYS A CA 1
ATOM 704 C C . LYS A 1 88 ? -1.220 -17.901 -8.102 1.00 93.25 88 LYS A C 1
ATOM 706 O O . LYS A 1 88 ? -0.354 -17.745 -8.953 1.00 93.25 88 LYS A O 1
ATOM 711 N N . GLY A 1 89 ? -2.456 -18.319 -8.384 1.00 96.50 89 GLY A N 1
ATOM 712 C CA . GLY A 1 89 ? -2.930 -18.550 -9.749 1.00 96.50 89 GLY A CA 1
ATOM 713 C C . GLY A 1 89 ? -2.907 -17.267 -10.576 1.00 96.50 89 GLY A C 1
ATOM 714 O O . GLY A 1 89 ? -2.298 -17.242 -11.638 1.00 96.50 89 GLY A O 1
ATOM 715 N N . LEU A 1 90 ? -3.462 -16.176 -10.041 1.00 97.38 90 LEU A N 1
ATOM 716 C CA . LEU A 1 90 ? -3.459 -14.877 -10.716 1.00 97.38 90 LEU A CA 1
ATOM 717 C C . LEU A 1 90 ? -2.033 -14.359 -10.911 1.00 97.38 90 LEU A C 1
ATOM 719 O O . LEU A 1 90 ? -1.681 -13.876 -11.985 1.00 97.38 90 LEU A O 1
ATOM 723 N N . ALA A 1 91 ? -1.198 -14.487 -9.877 1.00 97.50 91 ALA A N 1
ATOM 724 C CA . ALA A 1 91 ? 0.203 -14.108 -9.966 1.00 97.50 91 ALA A CA 1
ATOM 725 C C . ALA A 1 91 ? 0.955 -14.922 -11.026 1.00 97.50 91 ALA A C 1
ATOM 727 O O . ALA A 1 91 ? 1.762 -14.349 -11.739 1.00 97.50 91 ALA A O 1
ATOM 728 N N . ALA A 1 92 ? 0.691 -16.222 -11.172 1.00 97.38 92 ALA A N 1
ATOM 729 C CA . ALA A 1 92 ? 1.323 -17.041 -12.207 1.00 97.38 92 ALA A CA 1
ATOM 730 C C . ALA A 1 92 ? 0.901 -16.623 -13.625 1.00 97.38 92 ALA A C 1
ATOM 732 O O . ALA A 1 92 ? 1.720 -16.677 -14.543 1.00 97.38 92 ALA A O 1
ATOM 733 N N . GLU A 1 93 ? -0.344 -16.173 -13.796 1.00 97.88 93 GLU A N 1
ATOM 734 C CA . GLU A 1 93 ? -0.833 -15.688 -15.085 1.00 97.88 93 GLU A CA 1
ATOM 735 C C . GLU A 1 93 ? -0.230 -14.338 -15.486 1.00 97.88 93 GLU A C 1
ATOM 737 O O . GLU A 1 93 ? 0.221 -14.186 -16.623 1.00 97.88 93 GLU A O 1
ATOM 742 N N . ILE A 1 94 ? -0.182 -13.375 -14.560 1.00 98.38 94 ILE A N 1
ATOM 743 C CA . ILE A 1 94 ? 0.344 -12.021 -14.813 1.00 98.38 94 ILE A CA 1
ATOM 744 C C . ILE A 1 94 ? 1.879 -11.997 -14.781 1.00 98.38 94 ILE A C 1
ATOM 746 O O . ILE A 1 94 ? 2.508 -11.294 -15.573 1.00 98.38 94 ILE A O 1
ATOM 750 N N . CYS A 1 95 ? 2.488 -12.773 -13.882 1.00 97.62 95 CYS A N 1
ATOM 751 C CA . CYS A 1 95 ? 3.922 -12.786 -13.605 1.00 97.62 95 CYS A CA 1
ATOM 752 C C . CYS A 1 95 ? 4.566 -14.157 -13.882 1.00 97.62 95 CYS A C 1
ATOM 754 O O . CYS A 1 95 ? 4.925 -14.882 -12.943 1.00 97.62 95 CYS A O 1
ATOM 756 N N . PRO A 1 96 ? 4.746 -14.547 -15.155 1.00 95.38 96 PRO A N 1
ATOM 757 C CA . PRO A 1 96 ? 5.423 -15.787 -15.497 1.00 95.38 96 PRO A CA 1
ATOM 758 C C . PRO A 1 96 ? 6.907 -15.721 -15.092 1.00 95.38 96 PRO A C 1
ATOM 760 O O . PRO A 1 96 ? 7.752 -15.094 -15.739 1.00 95.38 96 PRO A O 1
ATOM 763 N N . GLY A 1 97 ? 7.230 -16.387 -13.981 1.00 90.19 97 GLY A N 1
ATOM 764 C CA . GLY A 1 97 ? 8.587 -16.480 -13.446 1.00 90.19 97 GLY A CA 1
ATOM 765 C C . GLY A 1 97 ? 9.093 -15.155 -12.871 1.00 90.19 97 GLY A C 1
ATOM 766 O O . GLY A 1 97 ? 8.653 -14.717 -11.811 1.00 90.19 97 GLY A O 1
ATOM 767 N N . ASN A 1 98 ? 10.074 -14.546 -13.541 1.00 89.25 98 ASN A N 1
ATOM 768 C CA . ASN A 1 98 ? 10.710 -13.293 -13.113 1.00 89.25 98 ASN A CA 1
ATOM 769 C C . ASN A 1 98 ? 10.270 -12.078 -13.949 1.00 89.25 98 ASN A C 1
ATOM 771 O O . ASN A 1 98 ? 10.866 -11.012 -13.810 1.00 89.25 98 ASN A O 1
ATOM 775 N N . THR A 1 99 ? 9.266 -12.245 -14.811 1.00 96.06 99 THR A N 1
ATOM 776 C CA . THR A 1 99 ? 8.801 -11.231 -15.766 1.00 96.06 99 THR A CA 1
ATOM 777 C C . THR A 1 99 ? 7.323 -10.922 -15.551 1.00 96.06 99 THR A C 1
ATOM 779 O O . THR A 1 99 ? 6.636 -11.631 -14.816 1.00 96.06 99 THR A O 1
ATOM 782 N N . VAL A 1 100 ? 6.842 -9.866 -16.203 1.00 98.31 100 VAL A N 1
ATOM 783 C CA . VAL A 1 100 ? 5.416 -9.591 -16.394 1.00 98.31 100 VAL A CA 1
ATOM 784 C C . VAL A 1 100 ? 5.057 -9.956 -17.829 1.00 98.31 100 VAL A C 1
ATOM 786 O O . VAL A 1 100 ? 5.793 -9.628 -18.763 1.00 98.31 100 VAL A O 1
ATOM 789 N N . ARG A 1 101 ? 3.930 -10.639 -18.014 1.00 98.50 101 ARG A N 1
ATOM 790 C CA . ARG A 1 101 ? 3.464 -11.064 -19.335 1.00 98.50 101 ARG A CA 1
ATOM 791 C C . ARG A 1 101 ? 3.315 -9.865 -20.282 1.00 98.50 101 ARG A C 1
ATOM 793 O O . ARG A 1 101 ? 2.813 -8.820 -19.885 1.00 98.50 101 ARG A O 1
ATOM 800 N N . GLY A 1 102 ? 3.756 -9.990 -21.529 1.00 98.38 102 GLY A N 1
ATOM 801 C CA . GLY A 1 102 ? 3.660 -8.949 -22.557 1.00 98.38 102 GLY A CA 1
ATOM 802 C C . GLY A 1 102 ? 4.611 -7.766 -22.375 1.00 98.38 102 GLY A C 1
ATOM 803 O O . GLY A 1 102 ? 4.568 -6.826 -23.164 1.00 98.38 102 GLY A O 1
ATOM 804 N N . ILE A 1 103 ? 5.446 -7.756 -21.327 1.00 98.31 103 ILE A N 1
ATOM 805 C CA . ILE A 1 103 ? 6.287 -6.585 -21.073 1.00 98.31 103 ILE A CA 1
ATOM 806 C C . ILE A 1 103 ? 7.429 -6.445 -22.081 1.00 98.31 103 ILE A C 1
ATOM 808 O O . ILE A 1 103 ? 7.890 -5.338 -22.351 1.00 98.31 103 ILE A O 1
ATOM 812 N N . TYR A 1 104 ? 7.894 -7.564 -22.635 1.00 98.44 104 TYR A N 1
ATOM 813 C CA . TYR A 1 104 ? 8.929 -7.529 -23.651 1.00 98.44 104 TYR A CA 1
ATOM 814 C C . TYR A 1 104 ? 8.434 -6.727 -24.862 1.00 98.44 104 TYR A C 1
ATOM 816 O O . TYR A 1 104 ? 9.072 -5.760 -25.271 1.00 98.44 104 TYR A O 1
ATOM 824 N N . GLU A 1 105 ? 7.260 -7.083 -25.383 1.00 98.31 105 GLU A N 1
ATOM 825 C CA . GLU A 1 105 ? 6.633 -6.431 -26.530 1.00 98.31 105 GLU A CA 1
ATOM 826 C C . GLU A 1 105 ? 6.324 -4.962 -26.232 1.00 98.31 105 GLU A C 1
ATOM 828 O O . GLU A 1 105 ? 6.657 -4.099 -27.042 1.00 98.31 105 GLU A O 1
ATOM 833 N N . LEU A 1 106 ? 5.795 -4.671 -25.038 1.00 98.38 106 LEU A N 1
ATOM 834 C CA . LEU A 1 106 ? 5.532 -3.302 -24.594 1.00 98.38 106 LEU A CA 1
ATOM 835 C C . LEU A 1 106 ? 6.802 -2.442 -24.618 1.00 98.38 106 LEU A C 1
ATOM 837 O O . LEU A 1 106 ? 6.767 -1.303 -25.085 1.00 98.38 106 LEU A O 1
ATOM 841 N N . PHE A 1 107 ? 7.932 -2.964 -24.133 1.00 98.62 107 PHE A N 1
ATOM 842 C CA . PHE A 1 107 ? 9.196 -2.226 -24.143 1.00 98.62 107 PHE A CA 1
ATOM 843 C C . PHE A 1 107 ? 9.654 -1.925 -25.576 1.00 98.62 107 PHE A C 1
ATOM 845 O O . PHE A 1 107 ? 10.062 -0.802 -25.868 1.00 98.62 107 PHE A O 1
ATOM 852 N N . GLN A 1 108 ? 9.555 -2.901 -26.484 1.00 98.06 108 GLN A N 1
ATOM 853 C CA . GLN A 1 108 ? 9.933 -2.722 -27.891 1.00 98.06 108 GLN A CA 1
ATOM 854 C C . GLN A 1 108 ? 9.025 -1.730 -28.630 1.00 98.06 108 GLN A C 1
ATOM 856 O O . GLN A 1 108 ? 9.499 -0.986 -29.492 1.00 98.06 108 GLN A O 1
ATOM 861 N N . GLU A 1 109 ? 7.733 -1.716 -28.300 1.00 97.75 109 GLU A N 1
ATOM 862 C CA . GLU A 1 109 ? 6.749 -0.799 -28.875 1.00 97.75 109 GLU A CA 1
ATOM 863 C C . GLU A 1 109 ? 6.978 0.638 -28.395 1.00 97.75 109 GLU A C 1
ATOM 865 O O . GLU A 1 109 ? 7.040 1.570 -29.197 1.00 97.75 109 GLU A O 1
ATOM 870 N N . THR A 1 110 ? 7.129 0.810 -27.082 1.00 97.75 110 THR A N 1
ATOM 871 C CA . THR A 1 110 ? 7.202 2.132 -26.444 1.00 97.75 110 THR A CA 1
ATOM 872 C C . THR A 1 110 ? 8.590 2.754 -26.463 1.00 97.75 110 THR A C 1
ATOM 874 O O . THR A 1 110 ? 8.685 3.974 -26.358 1.00 97.75 110 THR A O 1
ATOM 877 N N . LYS A 1 111 ? 9.646 1.936 -26.603 1.00 97.69 111 LYS A N 1
ATOM 878 C CA . LYS A 1 111 ? 11.065 2.336 -26.581 1.00 97.69 111 LYS A CA 1
ATOM 879 C C . LYS A 1 111 ? 11.329 3.400 -25.511 1.00 97.69 111 LYS A C 1
ATOM 881 O O . LYS A 1 111 ? 11.687 4.530 -25.841 1.00 97.69 111 LYS A O 1
ATOM 886 N N . PRO A 1 112 ? 11.095 3.069 -24.230 1.00 97.69 112 PRO A N 1
ATOM 887 C CA . PRO A 1 112 ? 10.965 4.077 -23.184 1.00 97.69 112 PRO A CA 1
ATOM 888 C C . PRO A 1 112 ? 12.281 4.794 -22.862 1.00 97.69 112 PRO A C 1
ATOM 890 O O . PRO A 1 112 ? 12.242 5.835 -22.213 1.00 97.69 112 PRO A O 1
ATOM 893 N N . PHE A 1 113 ? 13.421 4.234 -23.277 1.00 97.94 113 PHE A N 1
ATOM 894 C CA . PHE A 1 113 ? 14.756 4.764 -23.027 1.00 97.94 113 PHE A CA 1
ATOM 895 C C . PHE A 1 113 ? 15.401 5.176 -24.352 1.00 97.94 113 PHE A C 1
ATOM 897 O O . PHE A 1 113 ? 15.484 4.374 -25.285 1.00 97.94 113 PHE A O 1
ATOM 904 N N . LEU A 1 114 ? 15.878 6.416 -24.427 1.00 96.62 114 LEU A N 1
ATOM 905 C CA . LEU A 1 114 ? 16.670 6.918 -25.545 1.00 96.62 114 LEU A CA 1
ATOM 906 C C . LEU A 1 114 ? 18.041 6.233 -25.592 1.00 96.62 114 LEU A C 1
ATOM 908 O O . LEU A 1 114 ? 18.511 5.867 -26.667 1.00 96.62 114 LEU A O 1
ATOM 912 N N . ASP A 1 115 ? 18.650 6.042 -24.420 1.00 97.38 115 ASP A N 1
ATOM 913 C CA . ASP A 1 115 ? 19.841 5.223 -24.210 1.00 97.38 115 ASP A CA 1
ATOM 914 C C . ASP A 1 115 ? 19.503 4.091 -23.233 1.00 97.38 115 ASP A C 1
ATOM 916 O O . ASP A 1 115 ? 19.282 4.320 -22.043 1.00 97.38 115 ASP A O 1
ATOM 920 N N . ASN A 1 116 ? 19.468 2.852 -23.732 1.00 98.12 116 ASN A N 1
ATOM 921 C CA . ASN A 1 116 ? 19.209 1.683 -22.894 1.00 98.12 116 ASN A CA 1
ATOM 922 C C . ASN A 1 116 ? 20.311 1.459 -21.848 1.00 98.12 116 ASN A C 1
ATOM 924 O O . ASN A 1 116 ? 20.038 0.820 -20.835 1.00 98.12 116 ASN A O 1
ATOM 928 N N . VAL A 1 117 ? 21.535 1.950 -22.060 1.00 97.25 117 VAL A N 1
ATOM 929 C CA . VAL A 1 117 ? 22.645 1.806 -21.105 1.00 97.25 117 VAL A CA 1
ATOM 930 C C . VAL A 1 117 ? 22.502 2.813 -19.963 1.00 97.25 117 VAL A C 1
ATOM 932 O O . VAL A 1 117 ? 22.683 2.447 -18.806 1.00 97.25 117 VAL A O 1
ATOM 935 N N . ASN A 1 118 ? 22.108 4.055 -20.264 1.00 96.81 118 ASN A N 1
ATOM 936 C CA . ASN A 1 118 ? 22.013 5.146 -19.288 1.00 96.81 118 ASN A CA 1
ATOM 937 C C . ASN A 1 118 ? 20.641 5.849 -19.313 1.00 96.81 118 ASN A C 1
ATOM 939 O O . ASN A 1 118 ? 20.577 7.052 -19.582 1.00 96.81 118 ASN A O 1
ATOM 943 N N . PRO A 1 119 ? 19.529 5.151 -19.011 1.00 97.62 119 PRO A N 1
ATOM 944 C CA . PRO A 1 119 ? 18.218 5.782 -18.992 1.00 97.62 119 PRO A CA 1
ATOM 945 C C . PRO A 1 119 ? 18.160 6.861 -17.911 1.00 97.62 119 PRO A C 1
ATOM 947 O O . PRO A 1 119 ? 18.573 6.651 -16.767 1.00 97.62 119 PRO A O 1
ATOM 950 N N . SER A 1 120 ? 17.612 8.019 -18.248 1.00 97.50 120 SER A N 1
ATOM 951 C CA . SER A 1 120 ? 17.374 9.111 -17.309 1.00 97.50 120 SER A CA 1
ATOM 952 C C . SER A 1 120 ? 16.284 8.758 -16.289 1.00 97.50 120 SER A C 1
ATOM 954 O O . SER A 1 120 ? 15.438 7.885 -16.501 1.00 97.50 120 SER A O 1
ATOM 956 N N . LYS A 1 121 ? 16.248 9.489 -15.170 1.00 97.56 121 LYS A N 1
ATOM 957 C CA . LYS A 1 121 ? 15.182 9.349 -14.164 1.00 97.56 121 LYS A CA 1
ATOM 958 C C . LYS A 1 121 ? 13.792 9.594 -14.752 1.00 97.56 121 LYS A C 1
ATOM 960 O O . LYS A 1 121 ? 12.878 8.837 -14.451 1.00 97.56 121 LYS A O 1
ATOM 965 N N . ALA A 1 122 ? 13.648 10.602 -15.615 1.00 98.00 122 ALA A N 1
ATOM 966 C CA . ALA A 1 122 ? 12.380 10.921 -16.272 1.00 98.00 122 ALA A CA 1
ATOM 967 C C . ALA A 1 122 ? 11.878 9.770 -17.159 1.00 98.00 122 ALA A C 1
ATOM 969 O O . ALA A 1 122 ? 10.695 9.430 -17.135 1.00 98.00 122 ALA A O 1
ATOM 970 N N . GLU A 1 123 ? 12.781 9.126 -17.899 1.00 98.19 123 GLU A N 1
ATOM 971 C CA . GLU A 1 123 ? 12.454 7.955 -18.716 1.00 98.19 123 GLU A CA 1
ATOM 972 C C . GLU A 1 123 ? 12.045 6.752 -17.860 1.00 98.19 123 GLU A C 1
ATOM 974 O O . GLU A 1 123 ? 11.057 6.082 -18.164 1.00 98.19 123 GLU A O 1
ATOM 979 N N . VAL A 1 124 ? 12.744 6.505 -16.748 1.00 98.38 124 VAL A N 1
ATOM 980 C CA . VAL A 1 124 ? 12.400 5.437 -15.796 1.00 98.38 124 VAL A CA 1
ATOM 981 C C . VAL A 1 124 ? 11.057 5.701 -15.102 1.00 98.38 124 VAL A C 1
ATOM 983 O O . VAL A 1 124 ? 10.248 4.781 -14.965 1.00 98.38 124 VAL A O 1
ATOM 986 N N . ASP A 1 125 ? 10.781 6.939 -14.685 1.00 98.19 125 ASP A N 1
ATOM 987 C CA . ASP A 1 125 ? 9.499 7.332 -14.082 1.00 98.19 125 ASP A CA 1
ATOM 988 C C . ASP A 1 125 ?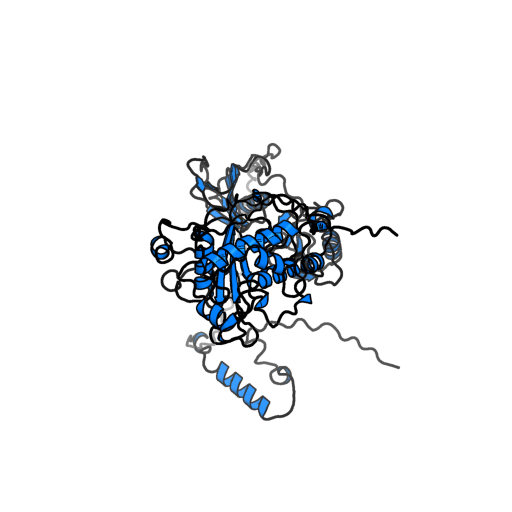 8.336 7.107 -15.062 1.00 98.19 125 ASP A C 1
ATOM 990 O O . ASP A 1 125 ? 7.319 6.503 -14.702 1.00 98.19 125 ASP A O 1
ATOM 994 N N . ASN A 1 126 ? 8.509 7.532 -16.318 1.00 98.25 126 ASN A N 1
ATOM 995 C CA . ASN A 1 126 ? 7.532 7.327 -17.385 1.00 98.25 126 ASN A CA 1
ATOM 996 C C . ASN A 1 126 ? 7.338 5.834 -17.702 1.00 98.25 126 ASN A C 1
ATOM 998 O O . ASN A 1 126 ? 6.202 5.365 -17.810 1.00 98.25 126 ASN A O 1
ATOM 1002 N N . TRP A 1 127 ? 8.428 5.062 -17.774 1.00 98.44 127 TRP A N 1
ATOM 1003 C CA . TRP A 1 127 ? 8.369 3.613 -17.965 1.00 98.44 127 TRP A CA 1
ATOM 1004 C C . TRP A 1 127 ? 7.548 2.923 -16.875 1.00 98.44 127 TRP A C 1
ATOM 1006 O O . TRP A 1 127 ? 6.686 2.104 -17.189 1.00 98.44 127 TRP A O 1
ATOM 1016 N N . HIS A 1 128 ? 7.755 3.270 -15.601 1.00 98.44 128 HIS A N 1
ATOM 1017 C CA . HIS A 1 128 ? 6.966 2.700 -14.508 1.00 98.44 128 HIS A CA 1
ATOM 1018 C C . HIS A 1 128 ? 5.465 2.965 -14.678 1.00 98.44 128 HIS A C 1
ATOM 1020 O O . HIS A 1 128 ? 4.663 2.060 -14.450 1.00 98.44 128 HIS A O 1
ATOM 1026 N N . ALA A 1 129 ? 5.073 4.167 -15.110 1.00 98.38 129 ALA A N 1
ATOM 1027 C CA . ALA A 1 129 ? 3.669 4.490 -15.354 1.00 98.38 129 ALA A CA 1
ATOM 1028 C C . ALA A 1 129 ? 3.075 3.634 -16.487 1.00 98.38 129 ALA A C 1
ATOM 1030 O O . ALA A 1 129 ? 2.036 2.997 -16.298 1.00 98.38 129 ALA A O 1
ATOM 1031 N N . ILE A 1 130 ? 3.771 3.556 -17.629 1.00 98.50 130 ILE A N 1
ATOM 1032 C CA . ILE A 1 130 ? 3.390 2.724 -18.784 1.00 98.50 130 ILE A CA 1
ATOM 1033 C C . ILE A 1 130 ? 3.224 1.260 -18.357 1.00 98.50 130 ILE A C 1
ATOM 1035 O O . ILE A 1 130 ? 2.194 0.632 -18.609 1.00 98.50 130 ILE A O 1
ATOM 1039 N N . ALA A 1 131 ? 4.219 0.727 -17.656 1.00 98.31 131 ALA A N 1
ATOM 1040 C CA . ALA A 1 131 ? 4.288 -0.676 -17.285 1.00 98.31 131 ALA A CA 1
ATOM 1041 C C . ALA A 1 131 ? 3.244 -1.076 -16.221 1.00 98.31 131 ALA A C 1
ATOM 1043 O O . ALA A 1 131 ? 2.683 -2.174 -16.279 1.00 98.31 131 ALA A O 1
ATOM 1044 N N . ILE A 1 132 ? 2.920 -0.190 -15.272 1.00 98.50 132 ILE A N 1
ATOM 1045 C CA . ILE A 1 132 ? 1.831 -0.423 -14.310 1.00 98.50 132 ILE A CA 1
ATOM 1046 C C . ILE A 1 132 ? 0.472 -0.396 -15.021 1.00 98.50 132 ILE A C 1
ATOM 1048 O O . ILE A 1 132 ? -0.364 -1.263 -14.759 1.00 98.50 132 ILE A O 1
ATOM 1052 N N . ASN A 1 133 ? 0.247 0.548 -15.941 1.00 98.56 133 ASN A N 1
ATOM 1053 C CA . ASN A 1 133 ? -1.001 0.607 -16.711 1.00 98.56 133 ASN A CA 1
ATOM 1054 C C . ASN A 1 133 ? -1.179 -0.624 -17.616 1.00 98.56 133 ASN A C 1
ATOM 1056 O O . ASN A 1 133 ? -2.296 -1.118 -17.756 1.00 98.56 133 ASN A O 1
ATOM 1060 N N . HIS A 1 134 ? -0.092 -1.203 -18.131 1.00 98.50 134 HIS A N 1
ATOM 1061 C CA . HIS A 1 134 ? -0.118 -2.498 -18.825 1.00 98.50 134 HIS A CA 1
ATOM 1062 C C . HIS A 1 134 ? -0.621 -3.644 -17.933 1.00 98.50 134 HIS A C 1
ATOM 1064 O O . HIS A 1 134 ? -1.502 -4.408 -18.324 1.00 98.50 134 HIS A O 1
ATOM 1070 N N . VAL A 1 135 ? -0.148 -3.727 -16.685 1.00 98.50 135 VAL A N 1
ATOM 1071 C CA . VAL A 1 135 ? -0.663 -4.706 -15.706 1.00 98.50 135 VAL A CA 1
ATOM 1072 C C . VAL A 1 135 ? -2.131 -4.449 -15.352 1.00 98.50 135 VAL A C 1
ATOM 1074 O O . VAL A 1 135 ? -2.888 -5.395 -15.141 1.00 98.50 135 VAL A O 1
ATOM 1077 N N . ARG A 1 136 ? -2.572 -3.187 -15.312 1.00 98.44 136 ARG A N 1
ATOM 1078 C CA . ARG A 1 136 ? -3.991 -2.842 -15.121 1.00 98.44 136 ARG A CA 1
ATOM 1079 C C . ARG A 1 136 ? -4.852 -3.275 -16.308 1.00 98.44 136 ARG A C 1
ATOM 1081 O O . ARG A 1 136 ? -5.948 -3.795 -16.102 1.00 98.44 136 ARG A O 1
ATOM 1088 N N . ALA A 1 137 ? -4.347 -3.147 -17.531 1.00 98.44 137 ALA A N 1
ATOM 1089 C CA . ALA A 1 137 ? -5.056 -3.575 -18.732 1.00 98.44 137 ALA A CA 1
ATOM 1090 C C . ALA A 1 137 ? -5.316 -5.093 -18.752 1.00 98.44 137 ALA A C 1
ATOM 1092 O O . ALA A 1 137 ? -6.419 -5.520 -19.090 1.00 98.44 137 ALA A O 1
ATOM 1093 N N . MET A 1 138 ? -4.367 -5.901 -18.266 1.00 98.69 138 MET A N 1
ATOM 1094 C CA . MET A 1 138 ? -4.531 -7.356 -18.105 1.00 98.69 138 MET A CA 1
ATOM 1095 C C . MET A 1 138 ? -5.716 -7.762 -17.221 1.00 98.69 138 MET A C 1
ATOM 1097 O O . MET A 1 138 ? -6.267 -8.845 -17.388 1.00 98.69 138 MET A O 1
ATOM 1101 N N . VAL A 1 139 ? -6.125 -6.909 -16.284 1.00 98.25 139 VAL A N 1
ATOM 1102 C CA . VAL A 1 139 ? -7.289 -7.125 -15.409 1.00 98.25 139 VAL A CA 1
ATOM 1103 C C . VAL A 1 139 ? -8.456 -6.215 -15.799 1.00 98.25 139 VAL A C 1
ATOM 1105 O O . VAL A 1 139 ? -9.322 -5.931 -14.974 1.00 98.25 139 VAL A O 1
ATOM 1108 N N . ASN A 1 140 ? -8.502 -5.755 -17.052 1.00 97.88 140 ASN A N 1
ATOM 1109 C CA . ASN A 1 140 ? -9.553 -4.897 -17.598 1.00 97.88 140 ASN A CA 1
ATOM 1110 C C . ASN A 1 140 ? -9.783 -3.618 -16.774 1.00 97.88 140 ASN A C 1
ATOM 1112 O O . ASN A 1 140 ? -10.922 -3.254 -16.503 1.00 97.88 140 ASN A O 1
ATOM 1116 N N . LEU A 1 141 ? -8.718 -2.957 -16.319 1.00 97.50 141 LEU A N 1
ATOM 1117 C CA . LEU A 1 141 ? -8.764 -1.650 -15.653 1.00 97.50 141 LEU A CA 1
ATOM 1118 C C . LEU A 1 141 ? -8.137 -0.593 -16.572 1.00 97.50 141 LEU A C 1
ATOM 1120 O O . LEU A 1 141 ? -7.037 -0.109 -16.319 1.00 97.50 141 LEU A O 1
ATOM 1124 N N . THR A 1 142 ? -8.809 -0.294 -17.683 1.00 97.06 142 THR A N 1
ATOM 1125 C CA . THR A 1 142 ? -8.285 0.561 -18.763 1.00 97.06 142 THR A CA 1
ATOM 1126 C C . THR A 1 142 ? -8.918 1.949 -18.805 1.00 97.06 142 THR A C 1
ATOM 1128 O O . THR A 1 142 ? -8.409 2.829 -19.497 1.00 97.06 142 THR A O 1
ATOM 1131 N N . GLU A 1 143 ? -10.014 2.176 -18.086 1.00 96.12 143 GLU A N 1
ATOM 1132 C CA . GLU A 1 143 ? -10.710 3.461 -18.068 1.00 96.12 143 GLU A CA 1
ATOM 1133 C C . GLU A 1 143 ? -9.868 4.569 -17.415 1.00 96.12 143 GLU A C 1
ATOM 1135 O O . GLU A 1 143 ? -8.980 4.273 -16.606 1.00 96.12 143 GLU A O 1
ATOM 1140 N N . PRO A 1 144 ? -10.130 5.852 -17.738 1.00 94.94 144 PRO A N 1
ATOM 1141 C CA . PRO A 1 144 ? -9.347 6.982 -17.237 1.00 94.94 144 PRO A CA 1
ATOM 1142 C C . PRO A 1 144 ? -9.171 7.020 -15.713 1.00 94.94 144 PRO A C 1
ATOM 1144 O O . PRO A 1 144 ? -8.102 7.389 -15.235 1.00 94.94 144 PRO A O 1
ATOM 1147 N N . GLU A 1 145 ? -10.166 6.605 -14.928 1.00 93.88 145 GLU A N 1
ATOM 1148 C CA . GLU A 1 145 ? -10.075 6.575 -13.464 1.00 93.88 145 GLU A CA 1
ATOM 1149 C C . GLU A 1 145 ? -9.092 5.526 -12.916 1.00 93.88 145 GLU A C 1
ATOM 1151 O O . GLU A 1 145 ? -8.652 5.638 -11.767 1.00 93.88 145 GLU A O 1
ATOM 1156 N N . TYR A 1 146 ? -8.733 4.526 -13.726 1.00 95.38 146 TYR A N 1
ATOM 1157 C CA . TYR A 1 146 ? -7.720 3.519 -13.412 1.00 95.38 146 TYR A CA 1
ATOM 1158 C C . TYR A 1 146 ? -6.377 3.816 -14.069 1.00 95.38 146 TYR A C 1
ATOM 1160 O O . TYR A 1 146 ? -5.447 3.034 -13.887 1.00 95.38 146 TYR A O 1
ATOM 1168 N N . GLN A 1 147 ? -6.218 4.920 -14.795 1.00 97.00 147 GLN A N 1
ATOM 1169 C CA . GLN A 1 147 ? -4.904 5.293 -15.304 1.00 97.00 147 GLN A CA 1
ATOM 1170 C C . GLN A 1 147 ? -4.041 5.824 -14.165 1.00 97.00 147 GLN A C 1
ATOM 1172 O O . GLN A 1 147 ? -4.484 6.615 -13.325 1.00 97.00 147 GLN A O 1
ATOM 1177 N N . ILE A 1 148 ? -2.810 5.323 -14.098 1.00 97.56 148 ILE A N 1
ATOM 1178 C CA . ILE A 1 148 ? -1.836 5.770 -13.118 1.00 97.56 148 ILE A CA 1
ATOM 1179 C C . ILE A 1 148 ? -0.872 6.789 -13.697 1.00 97.56 148 ILE A C 1
ATOM 1181 O O . ILE A 1 148 ? -0.380 6.636 -14.816 1.00 97.56 148 ILE A O 1
ATOM 1185 N N . HIS A 1 149 ? -0.553 7.783 -12.876 1.00 97.50 149 HIS A N 1
ATOM 1186 C CA . HIS A 1 149 ? 0.415 8.821 -13.182 1.00 97.50 149 HIS A CA 1
ATOM 1187 C C . HIS A 1 149 ? 1.405 8.999 -12.022 1.00 97.50 149 HIS A C 1
ATOM 1189 O O . HIS A 1 149 ? 1.022 8.869 -10.852 1.00 97.50 149 HIS A O 1
ATOM 1195 N N . PRO A 1 150 ? 2.679 9.289 -12.305 1.00 98.06 150 PRO A N 1
ATOM 1196 C CA . PRO A 1 150 ? 3.629 9.654 -11.264 1.00 98.06 150 PRO A CA 1
ATOM 1197 C C . PRO A 1 150 ? 3.265 11.025 -10.658 1.00 98.06 150 PRO A C 1
ATOM 1199 O O . PRO A 1 150 ? 2.685 11.888 -11.316 1.00 98.06 150 PRO A O 1
ATOM 1202 N N . ASP A 1 151 ? 3.576 11.233 -9.377 1.00 97.88 151 ASP A N 1
ATOM 1203 C CA . ASP A 1 151 ? 3.356 12.499 -8.660 1.00 97.88 151 ASP A CA 1
ATOM 1204 C C . ASP A 1 151 ? 4.643 12.929 -7.951 1.00 97.88 151 ASP A C 1
ATOM 1206 O O . ASP A 1 151 ? 5.169 12.206 -7.100 1.00 97.88 151 ASP A O 1
ATOM 1210 N N . LYS A 1 152 ? 5.130 14.139 -8.261 1.00 97.50 152 LYS A N 1
ATOM 1211 C CA . LYS A 1 152 ? 6.403 14.674 -7.739 1.00 97.50 152 LYS A CA 1
ATOM 1212 C C . LYS A 1 152 ? 6.464 14.603 -6.217 1.00 97.50 152 LYS A C 1
ATOM 1214 O O . LYS A 1 152 ? 7.433 14.118 -5.638 1.00 97.50 152 LYS A O 1
ATOM 1219 N N . CYS A 1 153 ? 5.389 15.018 -5.552 1.00 97.81 153 CYS A N 1
ATOM 1220 C CA . CYS A 1 153 ? 5.336 14.990 -4.099 1.00 97.81 153 CYS A CA 1
ATOM 1221 C C . CYS A 1 153 ? 5.295 13.572 -3.526 1.00 97.81 153 CYS A C 1
ATOM 1223 O O . CYS A 1 153 ? 5.798 13.361 -2.424 1.00 97.81 153 CYS A O 1
ATOM 1225 N N . LEU A 1 154 ? 4.722 12.586 -4.218 1.00 98.12 154 LEU A N 1
ATOM 1226 C CA . LEU A 1 154 ? 4.787 11.196 -3.766 1.00 98.12 154 LEU A CA 1
ATOM 1227 C C . LEU A 1 154 ? 6.195 10.612 -3.896 1.00 98.12 154 LEU A C 1
ATOM 1229 O O . LEU A 1 154 ? 6.617 9.937 -2.958 1.00 98.12 154 LEU A O 1
ATOM 1233 N N . HIS A 1 155 ? 6.926 10.898 -4.979 1.00 98.31 155 HIS A N 1
ATOM 1234 C CA . HIS A 1 155 ? 8.322 10.464 -5.137 1.00 98.31 155 HIS A CA 1
ATOM 1235 C C . HIS A 1 155 ? 9.216 11.085 -4.054 1.00 98.31 155 HIS A C 1
ATOM 1237 O O . HIS A 1 155 ? 9.915 10.372 -3.334 1.00 98.31 155 HIS A O 1
ATOM 1243 N N . ILE A 1 156 ? 9.102 12.399 -3.841 1.00 97.94 156 ILE A N 1
ATOM 1244 C CA . ILE A 1 156 ? 9.833 13.112 -2.784 1.00 97.94 156 ILE A CA 1
ATOM 1245 C C . ILE A 1 156 ? 9.500 12.539 -1.395 1.00 97.94 156 ILE A C 1
ATOM 1247 O O . ILE A 1 156 ? 10.391 12.245 -0.598 1.00 97.94 156 ILE A O 1
ATOM 1251 N N . ARG A 1 157 ? 8.214 12.307 -1.100 1.00 97.94 157 ARG A N 1
ATOM 1252 C CA . ARG A 1 157 ? 7.795 11.712 0.179 1.00 97.94 157 ARG A CA 1
ATOM 1253 C C . ARG A 1 157 ? 8.280 10.272 0.340 1.00 97.94 157 ARG A C 1
ATOM 1255 O O . ARG A 1 157 ? 8.507 9.851 1.477 1.00 97.94 157 ARG A O 1
ATOM 1262 N N . ALA A 1 158 ? 8.369 9.496 -0.740 1.00 97.88 158 ALA A N 1
ATOM 1263 C CA . ALA A 1 158 ? 8.923 8.147 -0.704 1.00 97.88 158 ALA A CA 1
ATOM 1264 C C . ALA A 1 158 ? 10.400 8.204 -0.295 1.00 97.88 158 ALA A C 1
ATOM 1266 O O . ALA A 1 158 ? 10.762 7.561 0.687 1.00 97.88 158 ALA A O 1
ATOM 1267 N N . MET A 1 159 ? 11.188 9.077 -0.923 1.00 97.44 159 MET A N 1
ATOM 1268 C CA . MET A 1 159 ? 12.594 9.310 -0.581 1.00 97.44 159 MET A CA 1
ATOM 1269 C C . MET A 1 159 ? 12.775 9.774 0.869 1.00 97.44 159 MET A C 1
ATOM 1271 O O . MET A 1 159 ? 13.537 9.150 1.600 1.00 97.44 159 MET A O 1
ATOM 1275 N N . TRP A 1 160 ? 12.015 10.760 1.361 1.00 97.12 160 TRP A N 1
ATOM 1276 C CA . TRP A 1 160 ? 12.095 11.152 2.780 1.00 97.12 160 TRP A CA 1
ATOM 1277 C C . TRP A 1 160 ? 11.759 9.999 3.734 1.00 97.12 160 TRP A C 1
ATOM 1279 O O . TRP A 1 160 ? 12.363 9.872 4.799 1.00 97.12 160 TRP A O 1
ATOM 1289 N N . SER A 1 161 ? 10.809 9.131 3.364 1.00 95.69 161 SER A N 1
ATOM 1290 C CA . SER A 1 161 ? 10.483 7.944 4.166 1.00 95.69 161 SER A CA 1
ATOM 1291 C C . SER A 1 161 ? 11.638 6.937 4.170 1.00 95.69 161 SER A C 1
ATOM 1293 O O . SER A 1 161 ? 11.921 6.348 5.213 1.00 95.69 161 SER A O 1
ATOM 1295 N N . SER A 1 162 ? 12.310 6.742 3.031 1.00 94.81 162 SER A N 1
ATOM 1296 C CA . SER A 1 162 ? 13.511 5.906 2.919 1.00 94.81 162 SER A CA 1
ATOM 1297 C C . SER A 1 162 ? 14.670 6.479 3.727 1.00 94.81 162 SER A C 1
ATOM 1299 O O . SER A 1 162 ? 15.227 5.775 4.564 1.00 94.81 162 SER A O 1
ATOM 1301 N N . GLU A 1 163 ? 14.983 7.766 3.568 1.00 94.75 163 GLU A N 1
ATOM 1302 C CA . GLU A 1 163 ? 16.028 8.453 4.329 1.00 94.75 163 GLU A CA 1
ATOM 1303 C C . GLU A 1 163 ? 15.774 8.354 5.830 1.00 94.75 163 GLU A C 1
ATOM 1305 O O . GLU A 1 163 ? 16.693 8.036 6.588 1.00 94.75 163 GLU A O 1
ATOM 1310 N N . ARG A 1 164 ? 14.527 8.573 6.267 1.00 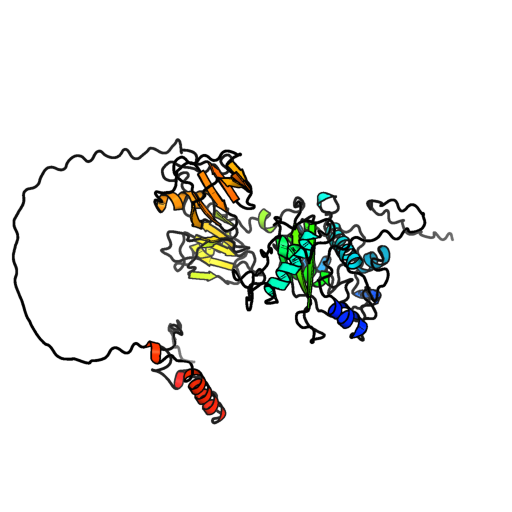94.19 164 ARG A N 1
ATOM 1311 C CA . ARG A 1 164 ? 14.150 8.439 7.676 1.00 94.19 164 ARG A CA 1
ATOM 1312 C C . ARG A 1 164 ? 14.337 7.014 8.182 1.00 94.19 164 ARG A C 1
ATOM 1314 O O . ARG A 1 164 ? 14.744 6.843 9.323 1.00 94.19 164 ARG A O 1
ATOM 1321 N N . TYR A 1 165 ? 14.030 6.008 7.367 1.00 93.31 165 TYR A N 1
ATOM 1322 C CA . TYR A 1 165 ? 14.147 4.602 7.750 1.00 93.31 165 TYR A CA 1
ATOM 1323 C C . TYR A 1 165 ? 15.603 4.105 7.760 1.00 93.31 165 TYR A C 1
ATOM 1325 O O . TYR A 1 165 ? 15.991 3.347 8.649 1.00 93.31 165 TYR A O 1
ATOM 1333 N N . HIS A 1 166 ? 16.414 4.528 6.790 1.00 90.81 166 HIS A N 1
ATOM 1334 C CA . HIS A 1 166 ? 17.733 3.951 6.520 1.00 90.81 166 HIS A CA 1
ATOM 1335 C C . HIS A 1 166 ? 18.917 4.801 6.990 1.00 90.81 166 HIS A C 1
ATOM 1337 O O . HIS A 1 166 ? 20.038 4.295 7.048 1.00 90.81 166 HIS A O 1
ATOM 1343 N N . THR A 1 167 ? 18.705 6.072 7.323 1.00 91.75 167 THR A N 1
ATOM 1344 C CA . THR A 1 167 ? 19.778 6.998 7.709 1.00 91.75 167 THR A CA 1
ATOM 1345 C C . THR A 1 167 ? 19.471 7.679 9.041 1.00 91.75 167 THR A C 1
ATOM 1347 O O . THR A 1 167 ? 18.401 7.505 9.615 1.00 91.75 167 THR A O 1
ATOM 1350 N N . ARG A 1 168 ? 20.430 8.470 9.534 1.00 92.62 168 ARG A N 1
ATOM 1351 C CA . ARG A 1 168 ? 20.248 9.366 10.688 1.00 92.62 168 ARG A CA 1
ATOM 1352 C C . ARG A 1 168 ? 20.112 10.833 10.289 1.00 92.62 168 ARG A C 1
ATOM 1354 O O . ARG A 1 168 ? 20.162 11.696 11.158 1.00 92.62 168 ARG A O 1
ATOM 1361 N N . LEU A 1 169 ? 19.968 11.112 8.988 1.00 93.38 169 LEU A N 1
ATOM 1362 C CA . LEU A 1 169 ? 19.979 12.467 8.425 1.00 93.38 169 LEU A CA 1
ATOM 1363 C C . LEU A 1 169 ? 18.996 13.399 9.145 1.00 93.38 169 LEU A C 1
ATOM 1365 O O . LEU A 1 169 ? 19.287 14.566 9.378 1.00 93.38 169 LEU A O 1
ATOM 1369 N N . TRP A 1 170 ? 17.846 12.851 9.528 1.00 95.06 170 TRP A N 1
ATOM 1370 C CA . TRP A 1 170 ? 16.738 13.597 10.107 1.00 95.06 170 TRP A CA 1
ATOM 1371 C C . TRP A 1 170 ? 16.694 13.555 11.640 1.00 95.06 170 TRP A C 1
ATOM 1373 O O . TRP A 1 170 ? 15.864 14.233 12.232 1.00 95.06 170 TRP A O 1
ATOM 1383 N N . ASP A 1 171 ? 17.533 12.758 12.305 1.00 94.31 171 ASP A N 1
ATOM 1384 C CA . ASP A 1 171 ? 17.358 12.442 13.732 1.00 94.31 171 ASP A CA 1
ATOM 1385 C C . ASP A 1 171 ? 17.693 13.611 14.664 1.00 94.31 171 ASP A C 1
ATOM 1387 O O . ASP A 1 171 ? 17.046 13.763 15.695 1.00 94.31 171 ASP A O 1
ATOM 1391 N N . GLU A 1 172 ? 18.677 14.443 14.311 1.00 95.31 172 GLU A N 1
ATOM 1392 C CA . GLU A 1 172 ? 19.064 15.600 15.129 1.00 95.31 172 GLU A CA 1
ATOM 1393 C C . GLU A 1 172 ? 17.969 16.675 15.138 1.00 95.31 172 GLU A C 1
ATOM 1395 O O . GLU A 1 172 ? 17.599 17.180 16.195 1.00 95.31 172 GLU A O 1
ATOM 1400 N N . LYS A 1 173 ? 17.411 16.989 13.962 1.00 96.25 173 LYS A N 1
ATOM 1401 C CA . LYS A 1 173 ? 16.384 18.028 13.806 1.00 96.25 173 LYS A CA 1
ATOM 1402 C C . LYS A 1 173 ? 14.965 17.528 14.100 1.00 96.25 173 LYS A C 1
ATOM 1404 O O . LYS A 1 173 ? 14.124 18.299 14.552 1.00 96.25 173 LYS A O 1
ATOM 1409 N N . TYR A 1 174 ? 14.706 16.241 13.875 1.00 95.31 174 TYR A N 1
ATOM 1410 C CA . TYR A 1 174 ? 13.424 15.579 14.122 1.00 95.31 174 TYR A CA 1
ATOM 1411 C C . TYR A 1 174 ? 13.638 14.371 15.051 1.00 95.31 174 TYR A C 1
ATOM 1413 O O . TYR A 1 174 ? 13.643 13.231 14.576 1.00 95.31 174 TYR A O 1
ATOM 1421 N N . PRO A 1 175 ? 13.826 14.575 16.366 1.00 92.12 175 PRO A N 1
ATOM 1422 C CA . PRO A 1 175 ? 14.154 13.492 17.300 1.00 92.12 175 PRO A CA 1
ATOM 1423 C C . PRO A 1 175 ? 12.978 12.550 17.613 1.00 92.12 175 PRO A C 1
ATOM 1425 O O . PRO A 1 175 ? 13.187 11.441 18.105 1.00 92.12 175 PRO A O 1
ATOM 1428 N N . ASP A 1 176 ? 11.742 12.941 17.302 1.00 87.69 176 ASP A N 1
ATOM 1429 C CA . ASP A 1 176 ? 10.558 12.125 17.578 1.00 87.69 176 ASP A CA 1
ATOM 1430 C C . ASP A 1 176 ? 10.367 11.020 16.536 1.00 87.69 176 ASP A C 1
ATOM 1432 O O . ASP A 1 176 ? 10.394 11.268 15.330 1.00 87.69 176 ASP A O 1
ATOM 1436 N N . ASN A 1 177 ? 10.082 9.792 16.982 1.00 78.12 177 ASN A N 1
ATOM 1437 C CA . ASN A 1 177 ? 9.848 8.639 16.100 1.00 78.12 177 ASN A CA 1
ATOM 1438 C C . ASN A 1 177 ? 11.039 8.354 15.160 1.00 78.12 177 ASN A C 1
ATOM 1440 O O . ASN A 1 177 ? 10.878 8.244 13.938 1.00 78.12 177 ASN A O 1
ATOM 1444 N N . THR A 1 178 ? 12.254 8.282 15.712 1.00 87.12 178 THR A N 1
ATOM 1445 C CA . THR A 1 178 ? 13.435 7.821 14.964 1.00 87.12 178 THR A CA 1
ATOM 1446 C C . THR A 1 178 ? 13.263 6.363 14.539 1.00 87.12 178 THR A C 1
ATOM 1448 O O . THR A 1 178 ? 12.663 5.553 15.248 1.00 87.12 178 THR A O 1
ATOM 1451 N N . CYS A 1 179 ? 13.777 6.020 13.358 1.00 88.25 179 CYS A N 1
ATOM 1452 C CA . CYS A 1 179 ? 13.634 4.672 12.794 1.00 88.25 179 CYS A CA 1
ATOM 1453 C C . CYS A 1 179 ? 14.895 3.824 12.873 1.00 88.25 179 CYS A C 1
ATOM 1455 O O . CYS A 1 179 ? 14.901 2.677 12.426 1.00 88.25 179 CYS A O 1
ATOM 1457 N N . VAL A 1 180 ? 15.957 4.355 13.472 1.00 78.00 180 VAL A N 1
ATOM 1458 C CA . VAL A 1 180 ? 17.236 3.665 13.584 1.00 78.00 180 VAL A CA 1
ATOM 1459 C C . VAL A 1 180 ? 17.073 2.347 14.337 1.00 78.00 180 VAL A C 1
ATOM 1461 O O . VAL A 1 180 ? 16.724 2.317 15.515 1.00 78.00 180 VAL A O 1
ATOM 1464 N N . GLY A 1 181 ? 17.370 1.242 13.651 1.00 77.62 181 GLY A N 1
ATOM 1465 C CA . GLY A 1 181 ? 17.260 -0.108 14.209 1.00 77.62 181 GLY A CA 1
ATOM 1466 C C . GLY A 1 181 ? 15.827 -0.641 14.299 1.00 77.62 181 GLY A C 1
ATOM 1467 O O . GLY A 1 181 ? 15.623 -1.715 14.866 1.00 77.62 181 GLY A O 1
ATOM 1468 N N . SER A 1 182 ? 14.845 0.073 13.745 1.00 85.19 182 SER A N 1
ATOM 1469 C CA . SER A 1 182 ? 13.465 -0.396 13.684 1.00 85.19 182 SER A CA 1
ATOM 1470 C C . SER A 1 182 ? 13.333 -1.565 12.711 1.00 85.19 182 SER A C 1
ATOM 1472 O O . SER A 1 182 ? 13.724 -1.481 11.548 1.00 85.19 182 SER A O 1
ATOM 1474 N N . SER A 1 183 ? 12.727 -2.658 13.170 1.00 85.75 183 SER A N 1
ATOM 1475 C CA . SER A 1 183 ? 12.306 -3.764 12.305 1.00 85.75 183 SER A CA 1
ATOM 1476 C C . SER A 1 183 ? 10.939 -3.523 11.658 1.00 85.75 183 SER A C 1
ATOM 1478 O O . SER A 1 183 ? 10.499 -4.351 10.865 1.00 85.75 183 SER A O 1
ATOM 1480 N N . ASN A 1 184 ? 10.251 -2.424 11.992 1.00 88.25 184 ASN A N 1
ATOM 1481 C CA . ASN A 1 184 ? 8.942 -2.107 11.431 1.00 88.25 184 ASN A CA 1
ATOM 1482 C C . ASN A 1 184 ? 9.102 -1.493 10.028 1.00 88.25 184 ASN A C 1
ATOM 1484 O O . ASN A 1 184 ? 9.550 -0.347 9.944 1.00 88.25 184 ASN A O 1
ATOM 1488 N N . PRO A 1 185 ? 8.689 -2.173 8.942 1.00 87.69 185 PRO A N 1
ATOM 1489 C CA . PRO A 1 185 ? 8.842 -1.664 7.575 1.00 87.69 185 PRO A CA 1
ATOM 1490 C C . PRO A 1 185 ? 8.077 -0.355 7.312 1.00 87.69 185 PRO A C 1
ATOM 1492 O O . PRO A 1 185 ? 8.435 0.385 6.393 1.00 87.69 185 PRO A O 1
ATOM 1495 N N . HIS A 1 186 ? 7.074 -0.022 8.132 1.00 90.19 186 HIS A N 1
ATOM 1496 C CA . HIS A 1 186 ? 6.317 1.234 8.054 1.00 90.19 186 HIS A CA 1
ATOM 1497 C C . HIS A 1 186 ? 6.986 2.395 8.803 1.00 90.19 186 HIS A C 1
ATOM 1499 O O . HIS A 1 186 ? 6.488 3.522 8.764 1.00 90.19 186 HIS A O 1
ATOM 1505 N N . CYS A 1 187 ? 8.107 2.174 9.499 1.00 91.69 187 CYS A N 1
ATOM 1506 C CA . CYS A 1 187 ? 8.790 3.279 10.163 1.00 91.69 187 CYS A CA 1
ATOM 1507 C C . CYS A 1 187 ? 9.230 4.328 9.129 1.00 91.69 187 CYS A C 1
ATOM 1509 O O . CYS A 1 187 ? 9.725 3.994 8.055 1.00 91.69 187 CYS A O 1
ATOM 1511 N N . GLY A 1 188 ? 8.982 5.604 9.431 1.00 92.38 188 GLY A N 1
ATOM 1512 C CA . GLY A 1 188 ? 9.275 6.718 8.531 1.00 92.38 188 GLY A CA 1
ATOM 1513 C C . GLY A 1 188 ? 8.206 6.955 7.463 1.00 92.38 188 GLY A C 1
ATOM 1514 O O . GLY A 1 188 ? 8.213 8.014 6.850 1.00 92.38 188 GLY A O 1
ATOM 1515 N N . ALA A 1 189 ? 7.225 6.061 7.286 1.00 91.56 189 ALA A N 1
ATOM 1516 C CA . ALA A 1 189 ? 6.172 6.214 6.277 1.00 91.56 189 ALA A CA 1
ATOM 1517 C C . ALA A 1 189 ? 5.395 7.538 6.391 1.00 91.56 189 ALA A C 1
ATOM 1519 O O . ALA A 1 189 ? 5.008 8.126 5.378 1.00 91.56 189 ALA A O 1
ATOM 1520 N N . GLY A 1 190 ? 5.154 7.999 7.620 1.00 90.88 190 GLY A N 1
ATOM 1521 C CA . GLY A 1 190 ? 4.455 9.251 7.909 1.00 90.88 190 GLY A CA 1
ATOM 1522 C C . GLY A 1 190 ? 5.358 10.482 8.009 1.00 90.88 190 GLY A C 1
ATOM 1523 O O . GLY A 1 190 ? 4.837 11.565 8.284 1.00 90.88 190 GLY A O 1
ATOM 1524 N N . PHE A 1 191 ? 6.675 10.327 7.832 1.00 95.19 191 PHE A N 1
ATOM 1525 C CA . PHE A 1 191 ? 7.631 11.418 7.978 1.00 95.19 191 PHE A CA 1
ATOM 1526 C C . PHE A 1 191 ? 7.409 12.482 6.899 1.00 95.19 191 PHE A C 1
ATOM 1528 O O . PHE A 1 191 ? 7.218 12.176 5.720 1.00 95.19 191 PHE A O 1
ATOM 1535 N N . LEU A 1 192 ? 7.389 13.737 7.339 1.00 95.62 192 LEU A N 1
ATOM 1536 C CA . LEU A 1 192 ? 7.273 14.912 6.494 1.00 95.62 192 LEU A CA 1
ATOM 1537 C C . LEU A 1 192 ? 8.075 16.038 7.163 1.00 95.62 192 LEU A C 1
ATOM 1539 O O . LEU A 1 192 ? 7.684 16.443 8.261 1.00 95.62 192 LEU A O 1
ATOM 1543 N N . PRO A 1 193 ? 9.181 16.508 6.562 1.00 96.56 193 PRO A N 1
ATOM 1544 C CA . PRO A 1 193 ? 9.966 17.593 7.137 1.00 96.56 193 PRO A CA 1
ATOM 1545 C C . PRO A 1 193 ? 9.221 18.938 7.033 1.00 96.56 193 PRO A C 1
ATOM 1547 O O . PRO A 1 193 ? 8.224 19.056 6.310 1.00 96.56 193 PRO A O 1
ATOM 1550 N N . SER A 1 194 ? 9.687 19.947 7.773 1.00 96.56 194 SER A N 1
ATOM 1551 C CA . SER A 1 194 ? 9.166 21.319 7.718 1.00 96.56 194 SER A CA 1
ATOM 1552 C C . SER A 1 194 ? 9.302 21.894 6.309 1.00 96.56 194 SER A C 1
ATOM 1554 O O . SER A 1 194 ? 10.150 21.449 5.540 1.00 96.56 194 SER A O 1
ATOM 1556 N N . VAL A 1 195 ? 8.477 22.883 5.957 1.00 96.88 195 VAL A N 1
ATOM 1557 C CA . VAL A 1 195 ? 8.458 23.469 4.604 1.00 96.88 195 VAL A CA 1
ATOM 1558 C C . VAL A 1 195 ? 9.843 23.967 4.176 1.00 96.88 195 VAL A C 1
ATOM 1560 O O . VAL A 1 195 ? 10.232 23.786 3.023 1.00 96.88 195 VAL A O 1
ATOM 1563 N N . GLU A 1 196 ? 10.618 24.518 5.107 1.00 97.19 196 GLU A N 1
ATOM 1564 C CA . GLU A 1 196 ? 11.980 25.010 4.879 1.00 97.19 196 GLU A CA 1
ATOM 1565 C C . GLU A 1 196 ? 12.940 23.869 4.519 1.00 97.19 196 GLU A C 1
ATOM 1567 O O . GLU A 1 196 ? 13.742 23.990 3.596 1.00 97.19 196 GLU A O 1
ATOM 1572 N N . ASP A 1 197 ? 12.816 22.727 5.196 1.00 97.25 197 ASP A N 1
ATOM 1573 C CA . ASP A 1 197 ? 13.648 21.545 4.952 1.00 97.25 197 ASP A CA 1
ATOM 1574 C C . ASP A 1 197 ? 13.234 20.753 3.712 1.00 97.25 197 ASP A C 1
ATOM 1576 O O . ASP A 1 197 ? 13.991 19.900 3.241 1.00 97.25 197 ASP A O 1
ATOM 1580 N N . GLN A 1 198 ? 12.045 21.021 3.173 1.00 97.19 198 GLN A N 1
ATOM 1581 C CA . GLN A 1 198 ? 11.619 20.454 1.900 1.00 97.19 198 GLN A CA 1
ATOM 1582 C C . GLN A 1 198 ? 12.324 21.133 0.725 1.00 97.19 198 GLN A C 1
ATOM 1584 O O . GLN A 1 198 ? 12.671 20.434 -0.224 1.00 97.19 198 GLN A O 1
ATOM 1589 N N . GLN A 1 199 ? 12.586 22.447 0.797 1.00 95.56 199 GLN A N 1
ATOM 1590 C CA . GLN A 1 199 ? 13.094 23.257 -0.325 1.00 95.56 199 GLN A CA 1
ATOM 1591 C C . GLN A 1 199 ? 14.282 22.636 -1.079 1.00 95.56 199 GLN A C 1
ATOM 1593 O O . GLN A 1 199 ? 14.249 22.627 -2.306 1.00 95.56 199 GLN A O 1
ATOM 1598 N N . PRO A 1 200 ? 15.291 22.024 -0.419 1.00 94.62 200 PRO A N 1
ATOM 1599 C CA . PRO A 1 200 ? 16.418 21.402 -1.119 1.00 94.62 200 PRO A CA 1
ATOM 1600 C C . PRO A 1 200 ? 16.067 20.172 -1.973 1.00 94.62 200 PRO A C 1
ATOM 1602 O O . PRO A 1 200 ? 16.962 19.599 -2.593 1.00 94.62 200 PRO A O 1
ATOM 1605 N N . TYR A 1 201 ? 14.823 19.696 -1.922 1.00 94.69 201 TYR A N 1
ATOM 1606 C CA . TYR A 1 201 ? 14.322 18.527 -2.646 1.00 94.69 201 TYR A CA 1
ATOM 1607 C C . TYR A 1 201 ? 13.219 18.881 -3.650 1.00 94.69 201 TYR A C 1
ATOM 1609 O O . TYR A 1 201 ? 12.884 18.043 -4.489 1.00 94.69 201 TYR A O 1
ATOM 1617 N N . LEU A 1 202 ? 12.611 20.066 -3.534 1.00 94.44 202 LEU A N 1
ATOM 1618 C CA . LEU A 1 202 ? 11.472 20.454 -4.357 1.00 94.44 202 LEU A CA 1
ATOM 1619 C C . LEU A 1 202 ? 11.959 20.946 -5.728 1.00 94.44 202 LEU A C 1
ATOM 1621 O O . LEU A 1 202 ? 12.893 21.746 -5.797 1.00 94.44 202 LEU A O 1
ATOM 1625 N N . PRO A 1 203 ? 11.338 20.499 -6.830 1.00 93.31 203 PRO A N 1
ATOM 1626 C CA . PRO A 1 203 ? 11.607 21.066 -8.141 1.00 93.31 203 PRO A CA 1
ATOM 1627 C C . PRO A 1 203 ? 11.016 22.476 -8.249 1.00 93.31 203 PRO A C 1
ATOM 1629 O O . PRO A 1 203 ? 10.121 22.860 -7.492 1.00 93.31 203 PRO A O 1
ATOM 1632 N N . VAL A 1 204 ? 11.485 23.233 -9.244 1.00 90.50 204 VAL A N 1
ATOM 1633 C CA . VAL A 1 204 ? 10.986 24.585 -9.535 1.00 90.50 204 VAL A CA 1
ATOM 1634 C C . VAL A 1 204 ? 9.458 24.577 -9.674 1.00 90.50 204 VAL A C 1
ATOM 1636 O O . VAL A 1 204 ? 8.894 23.741 -10.382 1.00 90.50 204 VAL A O 1
ATOM 1639 N N . GLY A 1 205 ? 8.797 25.523 -9.001 1.00 91.50 205 GLY A N 1
ATOM 1640 C CA . GLY A 1 205 ? 7.342 25.697 -9.042 1.00 91.50 205 GLY A CA 1
ATOM 1641 C C . GLY A 1 205 ? 6.550 24.863 -8.029 1.00 91.50 205 GLY A C 1
ATOM 1642 O O . GLY A 1 205 ? 5.322 24.877 -8.081 1.00 91.50 205 GLY A O 1
ATOM 1643 N N . ILE A 1 206 ? 7.212 24.143 -7.115 1.00 95.56 206 ILE A N 1
ATOM 1644 C CA . ILE A 1 206 ? 6.558 23.477 -5.980 1.00 95.56 206 ILE A CA 1
ATOM 1645 C C . ILE A 1 206 ? 7.034 24.115 -4.676 1.00 95.56 206 ILE A C 1
ATOM 1647 O O . ILE A 1 206 ? 8.181 23.930 -4.287 1.00 95.56 206 ILE A O 1
ATOM 1651 N N . ASP A 1 207 ? 6.131 24.800 -3.969 1.00 95.94 207 ASP A N 1
ATOM 1652 C CA . ASP A 1 207 ? 6.463 25.472 -2.704 1.00 95.94 207 ASP A CA 1
ATOM 1653 C C . ASP A 1 207 ? 6.552 24.499 -1.520 1.00 95.94 207 ASP A C 1
ATOM 1655 O O . ASP A 1 207 ? 7.351 24.686 -0.605 1.00 95.94 207 ASP A O 1
ATOM 1659 N N . SER A 1 208 ? 5.712 23.458 -1.499 1.00 97.19 208 SER A N 1
ATOM 1660 C CA . SER A 1 208 ? 5.752 22.397 -0.485 1.00 97.19 208 SER A CA 1
ATOM 1661 C C . SER A 1 208 ? 4.961 21.159 -0.906 1.00 97.19 208 SER A C 1
ATOM 1663 O O . SER A 1 208 ? 4.036 21.216 -1.718 1.00 97.19 208 SER A O 1
ATOM 1665 N N . CYS A 1 209 ? 5.291 20.024 -0.296 1.00 97.25 209 CYS A N 1
ATOM 1666 C CA . CYS A 1 209 ? 4.547 18.779 -0.384 1.00 97.25 209 CYS A CA 1
ATOM 1667 C C . CYS A 1 209 ? 3.816 18.494 0.933 1.00 97.25 209 CYS A C 1
ATOM 1669 O O . CYS A 1 209 ? 4.415 18.388 2.001 1.00 97.25 209 CYS A O 1
ATOM 1671 N N . GLY A 1 210 ? 2.495 18.324 0.860 1.00 92.69 210 GLY A N 1
ATOM 1672 C CA . GLY A 1 210 ? 1.656 18.009 2.018 1.00 92.69 210 GLY A CA 1
ATOM 1673 C C . GLY A 1 210 ? 1.460 16.509 2.269 1.00 92.69 210 GLY A C 1
ATOM 1674 O O . GLY A 1 210 ? 1.742 15.650 1.425 1.00 92.69 210 GLY A O 1
ATOM 1675 N N . LYS A 1 211 ? 0.878 16.175 3.430 1.00 86.50 211 LYS A N 1
ATOM 1676 C CA . LYS A 1 211 ? 0.330 14.832 3.671 1.00 86.50 211 LYS A CA 1
ATOM 1677 C C . LYS A 1 211 ? -0.866 14.608 2.742 1.00 86.50 211 LYS A C 1
ATOM 1679 O O . LYS A 1 211 ? -1.887 15.274 2.872 1.00 86.50 211 LYS A O 1
ATOM 1684 N N . LYS A 1 212 ? -0.757 13.630 1.843 1.00 84.75 212 LYS A N 1
ATOM 1685 C CA . LYS A 1 212 ? -1.888 13.104 1.062 1.00 84.75 212 LYS A CA 1
ATOM 1686 C C . LYS A 1 212 ? -2.338 11.759 1.633 1.00 84.75 212 LYS A C 1
ATOM 1688 O O . LYS A 1 212 ? -1.481 10.972 2.054 1.00 84.75 212 LYS A O 1
ATOM 1693 N N . SER A 1 213 ? -3.650 11.511 1.634 1.00 73.62 213 SER A N 1
ATOM 1694 C CA . SER A 1 213 ? -4.222 10.193 1.934 1.00 73.62 213 SER A CA 1
ATOM 1695 C C . SER A 1 213 ? -3.744 9.177 0.901 1.00 73.62 213 SER A C 1
ATOM 1697 O O . SER A 1 213 ? -3.492 9.522 -0.255 1.00 73.62 213 SER A O 1
ATOM 1699 N N . GLY A 1 214 ? -3.564 7.928 1.309 1.00 86.19 214 GLY A N 1
ATOM 1700 C CA . GLY A 1 214 ? -2.867 6.989 0.451 1.00 86.19 214 GLY A CA 1
ATOM 1701 C C . GLY A 1 214 ? -2.544 5.671 1.117 1.00 86.19 214 GLY A C 1
ATOM 1702 O O . GLY A 1 214 ? -3.089 5.348 2.168 1.00 86.19 214 GLY A O 1
ATOM 1703 N N . SER A 1 215 ? -1.656 4.940 0.465 1.00 89.69 215 SER A N 1
ATOM 1704 C CA . SER A 1 215 ? -1.048 3.710 0.959 1.00 89.69 215 SER A CA 1
ATOM 1705 C C . SER A 1 215 ? 0.444 3.755 0.653 1.00 89.69 215 SER A C 1
ATOM 1707 O O . SER A 1 215 ? 0.897 4.506 -0.217 1.00 89.69 215 SER A O 1
ATOM 1709 N N . GLU A 1 216 ? 1.216 2.976 1.380 1.00 93.81 216 GLU A N 1
ATOM 1710 C CA . GLU A 1 216 ? 2.650 2.856 1.258 1.00 93.81 216 GLU A CA 1
ATOM 1711 C C . GLU A 1 216 ? 3.084 1.394 1.340 1.00 93.81 216 GLU A C 1
ATOM 1713 O O . GLU A 1 216 ? 2.374 0.543 1.867 1.00 93.81 216 GLU A O 1
ATOM 1718 N N . GLY A 1 217 ? 4.297 1.116 0.875 1.00 93.81 217 GLY A N 1
ATOM 1719 C CA . GLY A 1 217 ? 4.946 -0.170 1.103 1.00 93.81 217 GLY A CA 1
ATOM 1720 C C . GLY A 1 217 ? 6.462 -0.048 1.049 1.00 93.81 217 GLY A C 1
ATOM 1721 O O . GLY A 1 217 ? 6.990 0.830 0.365 1.00 93.81 217 GLY A O 1
ATOM 1722 N N . LEU A 1 218 ? 7.158 -0.913 1.791 1.00 95.00 218 LEU A N 1
ATOM 1723 C CA . LEU A 1 218 ? 8.592 -1.161 1.629 1.00 95.00 218 LEU A CA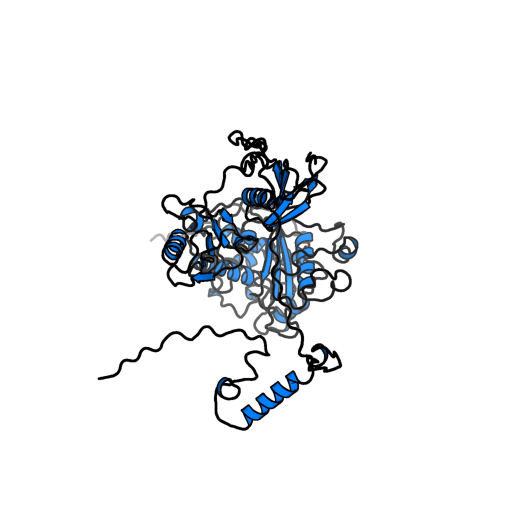 1
ATOM 1724 C C . LEU A 1 218 ? 8.779 -2.569 1.081 1.00 95.00 218 LEU A C 1
ATOM 1726 O O . LEU A 1 218 ? 8.444 -3.542 1.755 1.00 95.00 218 LEU A O 1
ATOM 1730 N N . PHE A 1 219 ? 9.351 -2.678 -0.109 1.00 95.81 219 PHE A N 1
ATOM 1731 C CA . PHE A 1 219 ? 9.558 -3.952 -0.783 1.00 95.81 219 PHE A CA 1
ATOM 1732 C C . PHE A 1 219 ? 11.047 -4.204 -0.985 1.00 95.81 219 PHE A C 1
ATOM 1734 O O . PHE A 1 219 ? 11.786 -3.304 -1.364 1.00 95.81 219 PHE A O 1
ATOM 1741 N N . SER A 1 220 ? 11.488 -5.439 -0.764 1.00 94.94 220 SER A N 1
ATOM 1742 C CA . SER A 1 220 ? 12.897 -5.848 -0.880 1.00 94.94 220 SER A CA 1
ATOM 1743 C C . SER A 1 220 ? 13.107 -7.024 -1.841 1.00 94.94 220 SER A C 1
ATOM 1745 O O . SER A 1 220 ? 14.147 -7.676 -1.814 1.00 94.94 220 SER A O 1
ATOM 1747 N N . ALA A 1 221 ? 12.109 -7.315 -2.685 1.00 92.38 221 ALA A N 1
ATOM 1748 C CA . ALA A 1 221 ? 12.123 -8.458 -3.599 1.00 92.38 221 ALA A CA 1
ATOM 1749 C C . ALA A 1 221 ? 13.046 -8.268 -4.822 1.00 92.38 221 ALA A C 1
ATOM 1751 O O . ALA A 1 221 ? 13.420 -9.247 -5.472 1.00 92.38 221 ALA A O 1
ATOM 1752 N N . ALA A 1 222 ? 13.410 -7.026 -5.158 1.00 95.38 222 ALA A N 1
ATOM 1753 C CA . ALA A 1 222 ? 14.351 -6.727 -6.234 1.00 95.38 222 ALA A CA 1
ATOM 1754 C C . ALA A 1 222 ? 15.806 -6.778 -5.743 1.00 95.38 222 ALA A C 1
ATOM 1756 O O . ALA A 1 222 ? 16.101 -6.514 -4.578 1.00 95.38 222 ALA A O 1
ATOM 1757 N N . LYS A 1 223 ? 16.729 -7.074 -6.661 1.00 96.56 223 LYS A N 1
ATOM 1758 C CA . LYS A 1 223 ? 18.177 -6.948 -6.459 1.00 96.56 223 LYS A CA 1
ATOM 1759 C C . LYS A 1 223 ? 18.696 -5.675 -7.116 1.00 96.56 223 LYS A C 1
ATOM 1761 O O . LYS A 1 223 ? 18.146 -5.244 -8.129 1.00 96.56 223 LYS A O 1
ATOM 1766 N N . SER A 1 224 ? 19.764 -5.105 -6.566 1.00 96.88 224 SER A N 1
ATOM 1767 C CA . SER A 1 224 ? 20.383 -3.872 -7.074 1.00 96.88 224 SER A CA 1
ATOM 1768 C C . SER A 1 224 ? 20.984 -4.023 -8.471 1.00 96.88 224 SER A C 1
ATOM 1770 O O . SER A 1 224 ? 21.024 -3.043 -9.207 1.00 96.88 224 SER A O 1
ATOM 1772 N N . ALA A 1 225 ? 21.354 -5.246 -8.863 1.00 96.88 225 ALA A N 1
ATOM 1773 C CA . ALA A 1 225 ? 21.865 -5.592 -10.190 1.00 96.88 225 ALA A CA 1
ATOM 1774 C C . ALA A 1 225 ? 20.774 -5.870 -11.252 1.00 96.88 225 ALA A C 1
ATOM 1776 O O . ALA A 1 225 ? 21.082 -6.334 -12.348 1.00 96.88 225 ALA A O 1
ATOM 1777 N N . ILE A 1 226 ? 19.485 -5.654 -10.945 1.00 96.69 226 ILE A N 1
ATOM 1778 C CA . ILE A 1 226 ? 18.392 -5.904 -11.902 1.00 96.69 226 ILE A CA 1
ATOM 1779 C C . ILE A 1 226 ? 18.158 -4.676 -12.806 1.00 96.69 226 ILE A C 1
ATOM 1781 O O . ILE A 1 226 ? 17.937 -3.581 -12.287 1.00 96.69 226 ILE A O 1
ATOM 1785 N N . PRO A 1 227 ? 18.121 -4.834 -14.140 1.00 97.69 227 PRO A N 1
ATOM 1786 C CA . PRO A 1 227 ? 17.789 -3.776 -15.100 1.00 97.69 227 PRO A CA 1
ATOM 1787 C C . PRO A 1 227 ? 16.502 -2.984 -14.809 1.00 97.69 227 PRO A C 1
ATOM 1789 O O . PRO A 1 227 ? 15.515 -3.548 -14.329 1.00 97.69 227 PRO A O 1
ATOM 1792 N N . TRP A 1 228 ? 16.483 -1.680 -15.129 1.00 98.06 228 TRP A N 1
ATOM 1793 C CA . TRP A 1 228 ? 15.333 -0.797 -14.880 1.00 98.06 228 TRP A CA 1
ATOM 1794 C C . TRP A 1 228 ? 14.056 -1.251 -15.588 1.00 98.06 228 TRP A C 1
ATOM 1796 O O . TRP A 1 228 ? 12.977 -1.119 -15.006 1.00 98.06 228 TRP A O 1
ATOM 1806 N N . SER A 1 229 ? 14.165 -1.866 -16.772 1.00 97.69 229 SER A N 1
ATOM 1807 C CA . SER A 1 229 ? 13.008 -2.409 -17.499 1.00 97.69 229 SER A CA 1
ATOM 1808 C C . SER A 1 229 ? 12.154 -3.357 -16.650 1.00 97.69 229 SER A C 1
ATOM 1810 O O . SER A 1 229 ? 10.929 -3.330 -16.767 1.00 97.69 229 SER A O 1
ATOM 1812 N N . ILE A 1 230 ? 12.764 -4.137 -15.748 1.00 96.94 230 ILE A N 1
ATOM 1813 C CA . ILE A 1 230 ? 12.074 -5.188 -14.979 1.00 96.94 230 ILE A CA 1
ATOM 1814 C C . ILE A 1 230 ? 12.167 -5.059 -13.456 1.00 96.94 230 ILE A C 1
ATOM 1816 O O . ILE A 1 230 ? 11.526 -5.821 -12.728 1.00 96.94 230 ILE A O 1
ATOM 1820 N N . ARG A 1 231 ? 12.946 -4.110 -12.930 1.00 97.00 231 ARG A N 1
ATOM 1821 C CA . ARG A 1 231 ? 13.218 -4.000 -11.486 1.00 97.00 231 ARG A CA 1
ATOM 1822 C C . ARG A 1 231 ? 11.950 -3.894 -10.634 1.00 97.00 231 ARG A C 1
ATOM 1824 O O . ARG A 1 231 ? 11.837 -4.573 -9.613 1.00 97.00 231 ARG A O 1
ATOM 1831 N N . TRP A 1 232 ? 10.989 -3.083 -11.068 1.00 96.19 232 TRP A N 1
ATOM 1832 C CA . TRP A 1 232 ? 9.716 -2.844 -10.379 1.00 96.19 232 TRP A CA 1
ATOM 1833 C C . TRP A 1 232 ? 8.799 -4.080 -10.337 1.00 96.19 232 TRP A C 1
ATOM 1835 O O . TRP A 1 232 ? 8.007 -4.233 -9.404 1.00 96.19 232 TRP A O 1
ATOM 1845 N N . MET A 1 233 ? 8.942 -4.996 -11.301 1.00 96.75 233 MET A N 1
ATOM 1846 C CA . MET A 1 233 ? 8.107 -6.196 -11.410 1.00 96.75 233 MET A CA 1
ATOM 1847 C C . MET A 1 233 ? 8.319 -7.133 -10.233 1.00 96.75 233 MET A C 1
ATOM 1849 O O . MET A 1 233 ? 7.393 -7.808 -9.805 1.00 96.75 233 MET A O 1
ATOM 1853 N N . ARG A 1 234 ? 9.536 -7.189 -9.681 1.00 95.75 234 ARG A N 1
ATOM 1854 C CA . ARG A 1 234 ? 9.871 -8.117 -8.594 1.00 95.75 234 ARG A CA 1
ATOM 1855 C C . ARG A 1 234 ? 9.065 -7.807 -7.324 1.00 95.75 234 ARG A C 1
ATOM 1857 O O . ARG A 1 234 ? 8.418 -8.731 -6.828 1.00 95.75 234 ARG A O 1
ATOM 1864 N N . PRO A 1 235 ? 9.027 -6.552 -6.823 1.00 96.56 235 PRO A N 1
ATOM 1865 C CA . PRO A 1 235 ? 8.061 -6.123 -5.819 1.00 96.56 235 PRO A CA 1
ATOM 1866 C C . PRO A 1 235 ? 6.619 -6.466 -6.182 1.00 96.56 235 PRO A C 1
ATOM 1868 O O . PRO A 1 235 ? 5.986 -7.184 -5.412 1.00 96.56 235 PRO A O 1
ATOM 1871 N N . LEU A 1 236 ? 6.129 -6.039 -7.355 1.00 97.44 236 LEU A N 1
ATOM 1872 C CA . LEU A 1 236 ? 4.741 -6.279 -7.764 1.00 97.44 236 LEU A CA 1
ATOM 1873 C C . LEU A 1 236 ? 4.390 -7.770 -7.705 1.00 97.44 236 LEU A C 1
ATOM 1875 O O . LEU A 1 236 ? 3.442 -8.152 -7.031 1.00 97.44 236 LEU A O 1
ATOM 1879 N N . CYS A 1 237 ? 5.146 -8.616 -8.398 1.00 97.50 237 CYS A N 1
ATOM 1880 C CA . CYS A 1 237 ? 4.858 -10.038 -8.543 1.00 97.50 237 CYS A CA 1
ATOM 1881 C C . CYS A 1 237 ? 4.993 -10.793 -7.218 1.00 97.50 237 CYS A C 1
ATOM 1883 O O . CYS A 1 237 ? 4.194 -11.684 -6.929 1.00 97.50 237 CYS A O 1
ATOM 1885 N N . SER A 1 238 ? 5.964 -10.415 -6.379 1.00 95.75 238 SER A N 1
ATOM 1886 C CA . SER A 1 238 ? 6.105 -10.958 -5.025 1.00 95.75 238 SER A CA 1
ATOM 1887 C C . SER A 1 238 ? 4.877 -10.630 -4.173 1.00 95.75 238 SER A C 1
ATOM 1889 O O . SER A 1 238 ? 4.312 -11.514 -3.526 1.00 95.75 238 SER A O 1
ATOM 1891 N N . THR A 1 239 ? 4.430 -9.374 -4.196 1.00 95.00 239 THR A N 1
ATOM 1892 C CA . THR A 1 239 ? 3.263 -8.922 -3.431 1.00 95.00 239 THR A CA 1
ATOM 1893 C C . THR A 1 239 ? 1.965 -9.511 -3.985 1.00 95.00 239 THR A C 1
ATOM 1895 O O . THR A 1 239 ? 1.173 -10.035 -3.208 1.00 95.00 239 THR A O 1
ATOM 1898 N N . LEU A 1 240 ? 1.785 -9.550 -5.306 1.00 96.38 240 LEU A N 1
ATOM 1899 C CA . LEU A 1 240 ? 0.626 -10.162 -5.957 1.00 96.38 240 LEU A CA 1
ATOM 1900 C C . LEU A 1 240 ? 0.523 -11.659 -5.630 1.00 96.38 240 LEU A C 1
ATOM 1902 O O . LEU A 1 240 ? -0.560 -12.147 -5.326 1.00 96.38 240 LEU A O 1
ATOM 1906 N N . SER A 1 241 ? 1.644 -12.382 -5.624 1.00 94.56 241 SER A N 1
ATOM 1907 C CA . SER A 1 241 ? 1.679 -13.804 -5.252 1.00 94.56 241 SER A CA 1
ATOM 1908 C C . SER A 1 241 ? 1.348 -14.038 -3.775 1.00 94.56 241 SER A C 1
ATOM 1910 O O . SER A 1 241 ? 0.695 -15.025 -3.433 1.00 94.56 241 SER A O 1
ATOM 1912 N N . SER A 1 242 ? 1.774 -13.125 -2.897 1.00 91.06 242 SER A N 1
ATOM 1913 C CA . SER A 1 242 ? 1.549 -13.231 -1.452 1.00 91.06 242 SER A CA 1
ATOM 1914 C C . SER A 1 242 ? 0.151 -12.785 -1.022 1.00 91.06 242 SER A C 1
ATOM 1916 O O . SER A 1 242 ? -0.429 -13.368 -0.109 1.00 91.06 242 SER A O 1
ATOM 1918 N N . GLU A 1 243 ? -0.384 -11.729 -1.629 1.00 91.12 243 GLU A N 1
ATOM 1919 C CA . GLU A 1 243 ? -1.595 -11.059 -1.147 1.00 91.12 243 GLU A CA 1
ATOM 1920 C C . GLU A 1 243 ? -2.774 -11.152 -2.117 1.00 91.12 243 GLU A C 1
ATOM 1922 O O . GLU A 1 243 ? -3.922 -11.013 -1.696 1.00 91.12 243 GLU A O 1
ATOM 1927 N N . GLY A 1 244 ? -2.516 -11.446 -3.390 1.00 94.12 244 GLY A N 1
ATOM 1928 C CA . GLY A 1 244 ? -3.521 -11.437 -4.445 1.00 94.12 244 GLY A CA 1
ATOM 1929 C C . GLY A 1 244 ? -4.009 -10.037 -4.797 1.00 94.12 244 GLY A C 1
ATOM 1930 O O . GLY A 1 244 ? -3.522 -9.026 -4.297 1.00 94.12 244 GLY A O 1
ATOM 1931 N N . PHE A 1 245 ? -5.014 -9.986 -5.666 1.00 95.62 245 PHE A N 1
ATOM 1932 C CA . PHE A 1 245 ? -5.547 -8.743 -6.223 1.00 95.62 245 PHE A CA 1
ATOM 1933 C C . PHE A 1 245 ? -6.093 -7.766 -5.168 1.00 95.62 245 PHE A C 1
ATOM 1935 O O . PHE A 1 245 ? -5.872 -6.560 -5.261 1.00 95.62 245 PHE A O 1
ATOM 1942 N N . TRP A 1 246 ? -6.761 -8.288 -4.134 1.00 91.94 246 TRP A N 1
ATOM 1943 C CA . TRP A 1 246 ? -7.335 -7.492 -3.039 1.00 91.94 246 TRP A CA 1
ATOM 1944 C C . TRP A 1 246 ? -6.374 -7.281 -1.859 1.00 91.94 246 TRP A C 1
ATOM 1946 O O . TRP A 1 246 ? -6.806 -6.838 -0.796 1.00 91.94 246 TRP A O 1
ATOM 1956 N N . GLY A 1 247 ? -5.088 -7.603 -2.023 1.00 89.56 247 GLY A N 1
ATOM 1957 C CA . GLY A 1 247 ? -4.068 -7.396 -0.998 1.00 89.56 247 GLY A CA 1
ATOM 1958 C C . GLY A 1 247 ? -3.962 -5.945 -0.533 1.00 89.56 247 GLY A C 1
ATOM 1959 O O . GLY A 1 247 ? -4.167 -5.026 -1.325 1.00 89.56 247 GLY A O 1
ATOM 1960 N N . GLY A 1 248 ? -3.597 -5.725 0.733 1.00 86.06 248 GLY A N 1
ATOM 1961 C CA . GLY A 1 248 ? -3.418 -4.378 1.289 1.00 86.06 248 GLY A CA 1
ATOM 1962 C C . GLY A 1 248 ? -2.342 -3.575 0.552 1.00 86.06 248 GLY A C 1
ATOM 1963 O O . GLY A 1 248 ? -2.553 -2.402 0.238 1.00 86.06 248 GLY A O 1
ATOM 1964 N N . HIS A 1 249 ? -1.238 -4.228 0.178 1.00 91.75 249 HIS A N 1
ATOM 1965 C CA . HIS A 1 249 ? -0.157 -3.616 -0.594 1.00 91.75 249 HIS A CA 1
ATOM 1966 C C . HIS A 1 249 ? -0.361 -3.755 -2.102 1.00 91.75 249 HIS A C 1
ATOM 1968 O O . HIS A 1 249 ? 0.161 -2.933 -2.852 1.00 91.75 249 HIS A O 1
ATOM 1974 N N . THR A 1 250 ? -1.109 -4.766 -2.556 1.00 94.38 250 THR A N 1
ATOM 1975 C CA . THR A 1 250 ? -1.373 -4.997 -3.987 1.00 94.38 250 THR A CA 1
ATOM 1976 C C . THR A 1 250 ? -2.481 -4.091 -4.536 1.00 94.38 250 THR A C 1
ATOM 1978 O O . THR A 1 250 ? -2.360 -3.557 -5.635 1.00 94.38 250 THR A O 1
ATOM 1981 N N . GLY A 1 251 ? -3.544 -3.845 -3.769 1.00 92.81 251 GLY A N 1
ATOM 1982 C CA . GLY A 1 251 ? -4.697 -3.042 -4.186 1.00 92.81 251 GLY A CA 1
ATOM 1983 C C . GLY A 1 251 ? -4.343 -1.649 -4.735 1.00 92.81 251 GLY A C 1
ATOM 1984 O O . GLY A 1 251 ? -4.897 -1.255 -5.765 1.00 92.81 251 GLY A O 1
ATOM 1985 N N . PRO A 1 252 ? -3.403 -0.899 -4.124 1.00 93.94 252 PRO A N 1
ATOM 1986 C CA . PRO A 1 252 ? -2.933 0.371 -4.668 1.00 93.94 252 PRO A CA 1
ATOM 1987 C C . PRO A 1 252 ? -2.335 0.286 -6.079 1.00 93.94 252 PRO A C 1
ATOM 1989 O O . PRO A 1 252 ? -2.596 1.187 -6.877 1.00 93.94 252 PRO A O 1
ATOM 1992 N N . TRP A 1 253 ? -1.631 -0.802 -6.426 1.00 95.44 253 TRP A N 1
ATOM 1993 C CA . TRP A 1 253 ? -1.087 -1.007 -7.777 1.00 95.44 253 TRP A CA 1
ATOM 1994 C C . TRP A 1 253 ? -2.177 -1.034 -8.839 1.00 95.44 253 TRP A C 1
ATOM 1996 O O . TRP A 1 253 ? -1.929 -0.599 -9.958 1.00 95.44 253 TRP A O 1
ATOM 2006 N N . PHE A 1 254 ? -3.386 -1.472 -8.492 1.00 96.94 254 PHE A N 1
ATOM 2007 C CA . PHE A 1 254 ? -4.507 -1.586 -9.423 1.00 96.94 254 PHE A CA 1
ATOM 2008 C C . PHE A 1 254 ? -5.482 -0.409 -9.375 1.00 96.94 254 PHE A C 1
ATOM 2010 O O . PHE A 1 254 ? -6.142 -0.130 -10.369 1.00 96.94 254 PHE A O 1
ATOM 2017 N N . ARG A 1 255 ? -5.610 0.276 -8.231 1.00 94.50 255 ARG A N 1
ATOM 2018 C CA . ARG A 1 255 ? -6.754 1.177 -7.996 1.00 94.50 255 ARG A CA 1
ATOM 2019 C C . ARG A 1 255 ? -6.405 2.621 -7.675 1.00 94.50 255 ARG A C 1
ATOM 2021 O O . ARG A 1 255 ? -7.312 3.444 -7.643 1.00 94.50 255 ARG A O 1
ATOM 2028 N N . ARG A 1 256 ? -5.149 2.956 -7.379 1.00 95.06 256 ARG A N 1
ATOM 2029 C CA . ARG A 1 256 ? -4.754 4.348 -7.093 1.00 95.06 256 ARG A CA 1
ATOM 2030 C C . ARG A 1 256 ? -4.333 5.052 -8.370 1.00 95.06 256 ARG A C 1
ATOM 2032 O O . ARG A 1 256 ? -3.598 4.464 -9.150 1.00 95.06 256 ARG A O 1
ATOM 2039 N N . SER A 1 257 ? -4.752 6.290 -8.589 1.00 96.69 257 SER A N 1
ATOM 2040 C CA . SER A 1 257 ? -4.387 7.018 -9.813 1.00 96.69 257 SER A CA 1
ATOM 2041 C C . SER A 1 257 ? -3.016 7.696 -9.750 1.00 96.69 257 SER A C 1
ATOM 2043 O O . SER A 1 257 ? -2.515 8.154 -10.772 1.00 96.69 257 SER A O 1
ATOM 2045 N N . GLN A 1 258 ? -2.388 7.764 -8.571 1.00 98.19 258 GLN A N 1
ATOM 2046 C CA . GLN A 1 258 ? -1.073 8.385 -8.409 1.00 98.19 258 GLN A CA 1
ATOM 2047 C C . GLN A 1 258 ? -0.096 7.491 -7.657 1.00 98.19 258 GLN A C 1
ATOM 2049 O O . GLN A 1 258 ? -0.477 6.836 -6.678 1.00 98.19 258 GLN A O 1
ATOM 2054 N N . PHE A 1 259 ? 1.175 7.535 -8.055 1.00 98.44 259 PHE A N 1
ATOM 2055 C CA . PHE A 1 259 ? 2.263 6.867 -7.347 1.00 98.44 259 PHE A CA 1
ATOM 2056 C C . PHE A 1 259 ? 3.503 7.744 -7.200 1.00 98.44 259 PHE A C 1
ATOM 2058 O O . PHE A 1 259 ? 3.669 8.758 -7.874 1.00 98.44 259 PHE A O 1
ATOM 2065 N N . GLY A 1 260 ? 4.378 7.329 -6.294 1.00 98.31 260 GLY A N 1
ATOM 2066 C CA . GLY A 1 260 ? 5.751 7.784 -6.257 1.00 98.31 260 GLY A CA 1
ATOM 2067 C C . GLY A 1 260 ? 6.657 6.736 -5.646 1.00 98.31 260 GLY A C 1
ATOM 2068 O O . GLY A 1 260 ? 6.316 6.126 -4.627 1.00 98.31 260 GLY A O 1
ATOM 2069 N N . PHE A 1 261 ? 7.789 6.515 -6.302 1.00 98.25 261 PHE A N 1
ATOM 2070 C CA . PHE A 1 261 ? 8.753 5.481 -5.957 1.00 98.25 261 PHE A CA 1
ATOM 2071 C C . PHE A 1 261 ? 10.084 6.100 -5.563 1.00 98.25 261 PHE A C 1
ATOM 2073 O O . PHE A 1 261 ? 10.558 7.044 -6.189 1.00 98.25 261 PHE A O 1
ATOM 2080 N N . ASP A 1 262 ? 10.695 5.517 -4.543 1.00 97.94 262 ASP A N 1
ATOM 2081 C CA . ASP A 1 262 ? 12.096 5.727 -4.224 1.00 97.94 262 ASP A CA 1
ATOM 2082 C C . ASP A 1 262 ? 12.790 4.372 -4.109 1.00 97.94 262 ASP A C 1
ATOM 2084 O O . ASP A 1 262 ? 12.234 3.413 -3.563 1.00 97.94 262 ASP A O 1
ATOM 2088 N N . TRP A 1 263 ? 13.995 4.301 -4.663 1.00 97.75 263 TRP A N 1
ATOM 2089 C CA . TRP A 1 263 ? 14.801 3.094 -4.704 1.00 97.75 263 TRP A CA 1
ATOM 2090 C C . TRP A 1 263 ? 16.084 3.318 -3.923 1.00 97.75 263 TRP A C 1
ATOM 2092 O O . TRP A 1 263 ? 16.824 4.259 -4.204 1.00 97.75 263 TRP A O 1
ATOM 2102 N N . GLN A 1 264 ? 16.379 2.407 -3.001 1.00 95.81 264 GLN A N 1
ATOM 2103 C CA . GLN A 1 264 ? 17.610 2.433 -2.227 1.00 95.81 264 GLN A CA 1
ATOM 2104 C C . GLN A 1 264 ? 18.342 1.100 -2.288 1.00 95.81 264 GLN A C 1
ATOM 2106 O O . GLN A 1 264 ? 17.765 0.030 -2.101 1.00 95.81 264 GLN A O 1
ATOM 2111 N N . ASP A 1 265 ? 19.642 1.168 -2.529 1.00 96.44 265 ASP A N 1
ATOM 2112 C CA . ASP A 1 265 ? 20.524 0.020 -2.426 1.00 96.44 265 ASP A CA 1
ATOM 2113 C C . ASP A 1 265 ? 20.778 -0.306 -0.948 1.00 96.44 265 ASP A C 1
ATOM 2115 O O . ASP A 1 265 ? 21.320 0.518 -0.204 1.00 96.44 265 ASP A O 1
ATOM 2119 N N . SER A 1 266 ? 20.390 -1.505 -0.500 1.00 94.69 266 SER A N 1
ATOM 2120 C CA . SER A 1 266 ? 20.569 -1.903 0.901 1.00 94.69 266 SER A CA 1
ATOM 2121 C C . SER A 1 266 ? 22.040 -2.035 1.313 1.00 94.69 266 SER A C 1
ATOM 2123 O O . SER A 1 266 ? 22.339 -2.036 2.506 1.00 94.69 266 SER A O 1
ATOM 2125 N N . SER A 1 267 ? 22.948 -2.221 0.351 1.00 95.50 267 SER A N 1
ATOM 2126 C CA . SER A 1 267 ? 24.389 -2.319 0.583 1.00 95.50 267 SER A CA 1
ATOM 2127 C C . SER A 1 267 ? 25.144 -2.002 -0.707 1.00 95.50 267 SER A C 1
ATOM 2129 O O . SER A 1 267 ? 25.233 -2.831 -1.609 1.00 95.50 267 SER A O 1
ATOM 2131 N N . GLN A 1 268 ? 25.704 -0.794 -0.784 1.00 94.44 268 GLN A N 1
ATOM 2132 C CA . GLN A 1 268 ? 26.386 -0.302 -1.986 1.00 94.44 268 GLN A CA 1
ATOM 2133 C C . GLN A 1 268 ? 27.587 -1.174 -2.382 1.00 94.44 268 GLN A C 1
ATOM 2135 O O . GLN A 1 268 ? 27.779 -1.407 -3.568 1.00 94.44 268 GLN A O 1
ATOM 2140 N N . ASP A 1 269 ? 28.287 -1.768 -1.415 1.00 94.50 269 ASP A N 1
ATOM 2141 C CA . ASP A 1 269 ? 29.458 -2.620 -1.672 1.00 94.50 269 ASP A CA 1
ATOM 2142 C C . ASP A 1 269 ? 29.110 -4.080 -2.034 1.00 94.50 269 ASP A C 1
ATOM 2144 O O . ASP A 1 269 ? 29.971 -4.827 -2.492 1.00 94.50 269 ASP A O 1
ATOM 2148 N N . ASP A 1 270 ? 27.864 -4.521 -1.822 1.00 95.38 270 ASP A N 1
ATOM 2149 C CA . ASP A 1 270 ? 27.417 -5.875 -2.173 1.00 95.38 270 ASP A CA 1
ATOM 2150 C C . ASP A 1 270 ? 26.707 -5.861 -3.530 1.00 95.38 270 ASP A C 1
ATOM 2152 O O . ASP A 1 270 ? 25.589 -5.361 -3.663 1.00 95.38 270 ASP A O 1
ATOM 2156 N N . PHE A 1 271 ? 27.339 -6.442 -4.550 1.00 92.56 271 PHE A N 1
ATOM 2157 C CA . PHE A 1 271 ? 26.778 -6.555 -5.899 1.00 92.56 271 PHE A CA 1
ATOM 2158 C C . PHE A 1 271 ? 25.375 -7.197 -5.922 1.00 92.56 271 PHE A C 1
ATOM 2160 O O . PHE A 1 271 ? 24.520 -6.806 -6.716 1.00 92.56 271 PHE A O 1
ATOM 2167 N N . ASN A 1 272 ? 25.096 -8.138 -5.012 1.00 89.75 272 ASN A N 1
ATOM 2168 C CA . ASN A 1 272 ? 23.820 -8.856 -4.930 1.00 89.75 272 ASN A CA 1
ATOM 2169 C C . ASN A 1 272 ? 22.911 -8.349 -3.791 1.00 89.75 272 ASN A C 1
ATOM 2171 O O . ASN A 1 272 ? 22.017 -9.067 -3.305 1.00 89.75 272 ASN A O 1
ATOM 2175 N N . SER A 1 273 ? 23.126 -7.105 -3.363 1.00 96.69 273 SER A N 1
ATOM 2176 C CA . SER A 1 273 ? 22.280 -6.429 -2.387 1.00 96.69 273 SER A CA 1
ATOM 2177 C C . SER A 1 273 ? 20.832 -6.308 -2.877 1.00 96.69 273 SER A C 1
ATOM 2179 O O . SER A 1 273 ? 20.521 -6.422 -4.069 1.00 96.69 273 SER A O 1
ATOM 2181 N N . ASN A 1 274 ? 19.906 -6.098 -1.942 1.00 97.06 274 ASN A N 1
ATOM 2182 C CA . ASN A 1 274 ? 18.515 -5.853 -2.297 1.00 97.06 274 ASN A CA 1
ATOM 2183 C C . ASN A 1 274 ? 18.344 -4.396 -2.744 1.00 97.06 274 ASN A C 1
ATOM 2185 O O . ASN A 1 274 ? 18.834 -3.476 -2.087 1.00 97.06 274 ASN A O 1
ATOM 2189 N N . ALA A 1 275 ? 17.573 -4.200 -3.809 1.00 97.19 275 ALA A N 1
ATOM 2190 C CA . ALA A 1 275 ? 17.015 -2.905 -4.156 1.00 97.19 275 ALA A CA 1
ATOM 2191 C C . ALA A 1 275 ? 15.706 -2.737 -3.382 1.00 97.19 275 ALA A C 1
ATOM 2193 O O . ALA A 1 275 ? 14.723 -3.445 -3.621 1.00 97.19 275 ALA A O 1
ATOM 2194 N N . LEU A 1 276 ? 15.719 -1.827 -2.419 1.00 96.38 276 LEU A N 1
ATOM 2195 C CA . LEU A 1 276 ? 14.580 -1.515 -1.577 1.00 96.38 276 LEU A CA 1
ATOM 2196 C C . LEU A 1 276 ? 13.706 -0.491 -2.294 1.00 96.38 276 LEU A C 1
ATOM 2198 O O . LEU A 1 276 ? 14.151 0.624 -2.544 1.00 96.38 276 LEU A O 1
ATOM 2202 N N . LEU A 1 277 ? 12.475 -0.871 -2.622 1.00 97.81 277 LEU A N 1
ATOM 2203 C CA . LEU A 1 277 ? 11.465 0.028 -3.168 1.00 97.81 277 LEU A CA 1
ATOM 2204 C C . LEU A 1 277 ? 10.599 0.554 -2.031 1.00 97.81 277 LEU A C 1
ATOM 2206 O O . LEU A 1 277 ? 9.834 -0.206 -1.429 1.00 97.81 277 LEU A O 1
ATOM 2210 N N . ARG A 1 278 ? 10.652 1.859 -1.788 1.00 97.38 278 ARG A N 1
ATOM 2211 C CA . ARG A 1 278 ? 9.609 2.559 -1.047 1.00 97.38 278 ARG A CA 1
ATOM 2212 C C . ARG A 1 278 ? 8.563 3.047 -2.040 1.00 97.38 278 ARG A C 1
ATOM 2214 O O . ARG A 1 278 ? 8.823 3.957 -2.820 1.00 97.38 278 ARG A O 1
ATOM 2221 N N . ALA A 1 279 ? 7.369 2.466 -1.989 1.00 97.75 279 ALA A N 1
ATOM 2222 C CA . ALA A 1 279 ? 6.239 2.938 -2.778 1.00 97.75 279 ALA A CA 1
ATOM 2223 C C . ALA A 1 279 ? 5.315 3.811 -1.934 1.00 97.75 279 ALA A C 1
ATOM 2225 O O . ALA A 1 279 ? 5.024 3.491 -0.777 1.00 97.75 279 ALA A O 1
ATOM 2226 N N . LYS A 1 280 ? 4.808 4.884 -2.535 1.00 97.62 280 LYS A N 1
ATOM 2227 C CA . LYS A 1 280 ? 3.672 5.656 -2.038 1.00 97.62 280 LYS A CA 1
ATOM 2228 C C . LYS A 1 280 ? 2.620 5.770 -3.123 1.00 97.62 280 LYS A C 1
ATOM 2230 O O . LYS A 1 280 ? 2.941 6.000 -4.281 1.00 97.62 280 LYS A O 1
ATOM 2235 N N . TRP A 1 281 ? 1.366 5.679 -2.716 1.00 97.12 281 TRP A N 1
ATOM 2236 C CA . TRP A 1 281 ? 0.205 5.747 -3.591 1.00 97.12 281 TRP A CA 1
ATOM 2237 C C . TRP A 1 281 ? -0.762 6.800 -3.079 1.00 97.12 281 TRP A C 1
ATOM 2239 O O . TRP A 1 281 ? -0.956 6.925 -1.869 1.00 97.12 281 TRP A O 1
ATOM 2249 N N . SER A 1 282 ? -1.394 7.543 -3.976 1.00 95.31 282 SER A N 1
ATOM 2250 C CA . SER A 1 282 ? -2.423 8.524 -3.628 1.00 95.31 282 SER A CA 1
ATOM 2251 C C . SER A 1 282 ? -3.378 8.734 -4.804 1.00 95.31 282 SER A C 1
ATOM 2253 O O . SER A 1 282 ? -3.524 7.857 -5.656 1.00 95.31 282 SER A O 1
ATOM 2255 N N . GLY A 1 283 ? -4.065 9.871 -4.814 1.00 92.06 283 GLY A N 1
ATOM 2256 C CA . GLY A 1 283 ? -5.103 10.186 -5.779 1.00 92.06 283 GLY A CA 1
ATOM 2257 C C . GLY A 1 283 ? -6.414 9.439 -5.507 1.00 92.06 283 GLY A C 1
ATOM 2258 O O . GLY A 1 283 ? -6.508 8.634 -4.559 1.00 92.06 283 GLY A O 1
ATOM 2259 N N . PRO A 1 284 ? -7.448 9.738 -6.314 1.00 89.00 284 PRO A N 1
ATOM 2260 C CA . PRO A 1 284 ? -8.682 8.972 -6.354 1.00 89.00 284 PRO A CA 1
ATOM 2261 C C . PRO A 1 284 ? -8.432 7.461 -6.364 1.00 89.00 284 PRO A C 1
ATOM 2263 O O . PRO A 1 284 ? -7.467 6.966 -6.949 1.00 89.00 284 PRO A O 1
ATOM 2266 N N . ILE A 1 285 ? -9.299 6.737 -5.659 1.00 88.06 285 ILE A N 1
ATOM 2267 C CA . ILE A 1 285 ? -9.327 5.280 -5.692 1.00 88.06 285 ILE A CA 1
ATOM 2268 C C . ILE A 1 285 ? -10.426 4.855 -6.663 1.00 88.06 285 ILE A C 1
ATOM 2270 O O . ILE A 1 285 ? -11.597 5.147 -6.426 1.00 88.06 285 ILE A O 1
ATOM 2274 N N . GLY A 1 286 ? -10.055 4.177 -7.746 1.00 88.31 286 GLY A N 1
ATOM 2275 C CA . GLY A 1 286 ? -11.018 3.599 -8.678 1.00 88.31 286 GLY A CA 1
ATOM 2276 C C . GLY A 1 286 ? -11.926 2.598 -7.961 1.00 88.31 286 GLY A C 1
ATOM 2277 O O . GLY A 1 286 ? -11.498 1.914 -7.014 1.00 88.31 286 GLY A O 1
ATOM 2278 N N . GLN A 1 287 ? -13.190 2.510 -8.375 1.00 90.06 287 GLN A N 1
ATOM 2279 C CA . GLN A 1 287 ? -14.119 1.518 -7.833 1.00 90.06 287 GLN A CA 1
ATOM 2280 C C . GLN A 1 287 ? -13.579 0.104 -8.097 1.00 90.06 287 GLN A C 1
ATOM 2282 O O . GLN A 1 287 ? -12.820 -0.132 -9.027 1.00 90.06 287 GLN A O 1
ATOM 2287 N N . SER A 1 288 ? -13.880 -0.863 -7.232 1.00 89.88 288 SER A N 1
ATOM 2288 C CA . SER A 1 288 ? -13.486 -2.236 -7.547 1.00 89.88 288 SER A CA 1
ATOM 2289 C C . SER A 1 288 ? -14.451 -2.795 -8.590 1.00 89.88 288 SER A C 1
ATOM 2291 O O . SER A 1 288 ? -15.648 -2.837 -8.326 1.00 89.88 288 SER A O 1
ATOM 2293 N N . LYS A 1 289 ? -13.944 -3.219 -9.755 1.00 94.81 289 LYS A N 1
ATOM 2294 C CA . LYS A 1 289 ? -14.740 -3.960 -10.752 1.00 94.81 289 LYS A CA 1
ATOM 2295 C C . LYS A 1 289 ? -15.033 -5.401 -10.342 1.00 94.81 289 LYS A C 1
ATOM 2297 O O . LYS A 1 289 ? -15.971 -6.003 -10.845 1.00 94.81 289 LYS A O 1
ATOM 2302 N N . TYR A 1 290 ? -14.202 -5.943 -9.456 1.00 95.56 290 TYR A N 1
ATOM 2303 C CA . TYR A 1 290 ? -14.247 -7.333 -9.038 1.00 95.56 290 TYR A CA 1
ATOM 2304 C C . TYR A 1 290 ? -14.589 -7.407 -7.563 1.00 95.56 290 TYR A C 1
ATOM 2306 O O . TYR A 1 290 ? -13.856 -6.893 -6.712 1.00 95.56 290 TYR A O 1
ATOM 2314 N N . GLU A 1 291 ? -15.687 -8.079 -7.261 1.00 91.00 291 GLU A N 1
ATOM 2315 C CA . GLU A 1 291 ? -16.039 -8.375 -5.887 1.00 91.00 291 GLU A CA 1
ATOM 2316 C C . GLU A 1 291 ? -15.092 -9.439 -5.330 1.00 91.00 291 GLU A C 1
ATOM 2318 O O . GLU A 1 291 ? -14.741 -10.399 -6.015 1.00 91.00 291 GLU A O 1
ATOM 2323 N N . ASN A 1 292 ? -14.626 -9.249 -4.097 1.00 88.31 292 ASN A N 1
ATOM 2324 C CA . ASN A 1 292 ? -13.723 -10.208 -3.480 1.00 88.31 292 ASN A CA 1
ATOM 2325 C C . ASN A 1 292 ? -14.500 -11.504 -3.178 1.00 88.31 292 ASN A C 1
ATOM 2327 O O . ASN A 1 292 ? -15.431 -11.450 -2.371 1.00 88.31 292 ASN A O 1
ATOM 2331 N N . PRO A 1 293 ? -14.127 -12.663 -3.754 1.00 86.12 293 PRO A N 1
ATOM 2332 C CA . PRO A 1 293 ? -14.837 -13.918 -3.527 1.00 86.12 293 PRO A CA 1
ATOM 2333 C C . PRO A 1 293 ? -14.802 -14.354 -2.058 1.00 86.12 293 PRO A C 1
ATOM 2335 O O . PRO A 1 293 ? -15.712 -15.037 -1.595 1.00 86.12 293 PRO A O 1
ATOM 2338 N N . ASP A 1 294 ? -13.799 -13.929 -1.284 1.00 80.94 294 ASP A N 1
ATOM 2339 C CA . ASP A 1 294 ? -13.771 -14.185 0.158 1.00 80.94 294 ASP A CA 1
ATOM 2340 C C . ASP A 1 294 ? -14.872 -13.406 0.911 1.00 80.94 294 ASP A C 1
ATOM 2342 O O . ASP A 1 294 ? -15.318 -13.838 1.972 1.00 80.94 294 ASP A O 1
ATOM 2346 N N . ILE A 1 295 ? -15.337 -12.277 0.364 1.00 80.06 295 ILE A N 1
ATOM 2347 C CA . ILE A 1 295 ? -16.479 -11.530 0.906 1.00 80.06 295 ILE A CA 1
ATOM 2348 C C . ILE A 1 295 ? -17.787 -12.208 0.477 1.00 80.06 295 ILE A C 1
ATOM 2350 O O . ILE A 1 295 ? -18.611 -12.522 1.332 1.00 80.06 295 ILE A O 1
ATOM 2354 N N . THR A 1 296 ? -17.963 -12.504 -0.817 1.00 83.00 296 THR A N 1
ATOM 2355 C CA . THR A 1 296 ? -19.231 -13.058 -1.339 1.00 83.00 296 THR A CA 1
ATOM 2356 C C . THR A 1 296 ? -19.507 -14.492 -0.910 1.00 83.00 296 THR A C 1
ATOM 2358 O O . THR A 1 296 ? -20.661 -14.870 -0.738 1.00 83.00 296 THR A O 1
ATOM 2361 N N . SER A 1 297 ? -18.465 -15.299 -0.702 1.00 84.81 297 SER A N 1
ATOM 2362 C CA . SER A 1 297 ? -18.607 -16.676 -0.211 1.00 84.81 297 SER A CA 1
ATOM 2363 C C . SER A 1 297 ? -19.076 -16.760 1.244 1.00 84.81 297 SER A C 1
ATOM 2365 O O . SER A 1 297 ? -19.321 -17.858 1.739 1.00 84.81 297 SER A O 1
ATOM 2367 N N . GLY A 1 298 ? -19.149 -15.631 1.960 1.00 86.06 298 GLY A N 1
ATOM 2368 C CA . GLY A 1 298 ? -19.429 -15.620 3.392 1.00 86.06 298 GLY A CA 1
ATOM 2369 C C . GLY A 1 298 ? -18.293 -16.211 4.230 1.00 86.06 298 GLY A C 1
ATOM 2370 O O . GLY A 1 298 ? -18.483 -16.483 5.411 1.00 86.06 298 GLY A O 1
ATOM 2371 N N . LYS A 1 299 ? -17.088 -16.392 3.667 1.00 88.25 299 LYS A N 1
ATOM 2372 C CA . LYS A 1 299 ? -15.911 -16.904 4.396 1.00 88.25 299 LYS A CA 1
ATOM 2373 C C . LYS A 1 299 ? -15.596 -16.078 5.644 1.00 88.25 299 LYS A C 1
ATOM 2375 O O . LYS A 1 299 ? -15.052 -16.602 6.616 1.00 88.25 299 LYS A O 1
ATOM 2380 N N . PHE A 1 300 ? -15.932 -14.792 5.613 1.00 90.62 300 PHE A N 1
ATOM 2381 C CA . PHE A 1 300 ? -15.754 -13.846 6.712 1.00 90.62 300 PHE A CA 1
ATOM 2382 C C . PHE A 1 300 ? -17.036 -13.582 7.507 1.00 90.62 300 PHE A C 1
ATOM 2384 O O . PHE A 1 300 ? -17.085 -12.595 8.233 1.00 90.62 300 PHE A O 1
ATOM 2391 N N . LEU A 1 301 ? -18.047 -14.443 7.379 1.00 93.38 301 LEU A N 1
ATOM 2392 C CA . LEU A 1 301 ? -19.306 -14.376 8.114 1.00 93.38 301 LEU A CA 1
ATOM 2393 C C . LEU A 1 301 ? -19.487 -15.623 8.985 1.00 93.38 301 LEU A C 1
ATOM 2395 O O . LEU A 1 301 ? -19.031 -16.725 8.648 1.00 93.38 301 LEU A O 1
ATOM 2399 N N . ILE A 1 302 ? -20.149 -15.441 10.124 1.00 95.00 302 ILE A N 1
ATOM 2400 C CA . ILE A 1 302 ? -20.548 -16.541 11.000 1.00 95.00 302 ILE A CA 1
ATOM 2401 C C . ILE A 1 302 ? -21.993 -16.918 10.696 1.00 95.00 302 ILE A C 1
ATOM 2403 O O . ILE A 1 302 ? -22.905 -16.117 10.871 1.00 95.00 302 ILE A O 1
ATOM 2407 N N . PHE A 1 303 ? -22.202 -18.164 10.291 1.00 94.69 303 PHE A N 1
ATOM 2408 C CA . PHE A 1 303 ? -23.520 -18.751 10.097 1.00 94.69 303 PHE A CA 1
ATOM 2409 C C . PHE A 1 303 ? -23.863 -19.624 11.309 1.00 94.69 303 PHE A C 1
ATOM 2411 O O . PHE A 1 303 ? -23.689 -20.843 11.282 1.00 94.69 303 PHE A O 1
ATOM 2418 N N . ALA A 1 304 ? -24.308 -18.981 12.391 1.00 94.19 304 ALA A N 1
ATOM 2419 C CA . ALA A 1 304 ? -24.764 -19.625 13.623 1.00 94.19 304 ALA A CA 1
ATOM 2420 C C . ALA A 1 304 ? -26.028 -18.931 14.158 1.00 94.19 304 ALA A C 1
ATOM 2422 O O . ALA A 1 304 ? -26.225 -17.733 13.952 1.00 94.19 304 ALA A O 1
ATOM 2423 N N . GLU A 1 305 ? -26.901 -19.686 14.827 1.00 93.56 305 GLU A N 1
ATOM 2424 C CA . GLU A 1 305 ? -28.143 -19.152 15.394 1.00 93.56 305 GLU A CA 1
ATOM 2425 C C . GLU A 1 305 ? -27.852 -18.102 16.477 1.00 93.56 305 GLU A C 1
ATOM 2427 O O . GLU A 1 305 ? -26.954 -18.285 17.297 1.00 93.56 305 GLU A O 1
ATOM 2432 N N . ALA A 1 306 ? -28.614 -17.001 16.471 1.00 89.69 306 ALA A N 1
ATOM 2433 C CA . ALA A 1 306 ? -28.487 -15.883 17.413 1.00 89.69 306 ALA A CA 1
ATOM 2434 C C . ALA A 1 306 ? -27.105 -15.191 17.443 1.00 89.69 306 ALA A C 1
ATOM 2436 O O . ALA A 1 306 ? -26.787 -14.488 18.400 1.00 89.69 306 ALA A O 1
ATOM 2437 N N . VAL A 1 307 ? -26.295 -15.349 16.390 1.00 92.81 307 VAL A N 1
ATOM 2438 C CA . VAL A 1 307 ? -25.003 -14.669 16.239 1.00 92.81 307 VAL A CA 1
ATOM 2439 C C . VAL A 1 307 ? -25.083 -13.650 15.112 1.00 92.81 307 VAL A C 1
ATOM 2441 O O . VAL A 1 307 ? -25.512 -13.978 14.008 1.00 92.81 307 VAL A O 1
ATOM 2444 N N . THR A 1 308 ? -24.623 -12.424 15.369 1.00 91.44 308 THR A N 1
ATOM 2445 C CA . THR A 1 308 ? -24.406 -11.423 14.317 1.00 91.44 308 THR A CA 1
ATOM 2446 C C . THR A 1 308 ? -23.320 -11.929 13.358 1.00 91.44 308 THR A C 1
ATOM 2448 O O . THR A 1 308 ? -22.186 -12.140 13.805 1.00 91.44 308 THR A O 1
ATOM 2451 N N . PRO A 1 309 ? -23.626 -12.148 12.064 1.00 92.81 309 PRO A N 1
ATOM 2452 C CA . PRO A 1 309 ? -22.675 -12.757 11.137 1.00 92.81 309 PRO A CA 1
ATOM 2453 C C . PRO A 1 309 ? -21.412 -11.920 10.928 1.00 92.81 309 PRO A C 1
ATOM 2455 O O . PRO A 1 309 ? -20.313 -12.475 10.808 1.00 92.81 309 PRO A O 1
ATOM 2458 N N . GLU A 1 310 ? -21.549 -10.597 10.884 1.00 91.69 310 GLU A N 1
ATOM 2459 C CA . GLU A 1 310 ? -20.464 -9.662 10.612 1.00 91.69 310 GLU A CA 1
ATOM 2460 C C . GLU A 1 310 ? -19.563 -9.426 11.834 1.00 91.69 310 GLU A C 1
ATOM 2462 O O . GLU A 1 310 ? -20.036 -9.371 12.973 1.00 91.69 310 GLU A O 1
ATOM 2467 N N . PRO A 1 311 ? -18.249 -9.229 11.624 1.00 93.12 311 PRO A N 1
ATOM 2468 C CA . PRO A 1 311 ? -17.361 -8.833 12.706 1.00 93.12 311 PRO A CA 1
ATOM 2469 C C . PRO A 1 311 ? -17.736 -7.442 13.220 1.00 93.12 311 PRO A C 1
ATOM 2471 O O . PRO A 1 311 ? -17.880 -6.500 12.440 1.00 93.12 311 PRO A O 1
ATOM 2474 N N . ARG A 1 312 ? -17.797 -7.291 14.548 1.00 92.06 312 ARG A N 1
ATOM 2475 C CA . ARG A 1 312 ? -17.991 -5.987 15.202 1.00 92.06 312 ARG A CA 1
ATOM 2476 C C . ARG A 1 312 ? -16.820 -5.043 14.908 1.00 92.06 312 ARG A C 1
ATOM 2478 O O . ARG A 1 312 ? -17.020 -3.859 14.651 1.00 92.06 312 ARG A O 1
ATOM 2485 N N . PHE A 1 313 ? -15.590 -5.566 14.901 1.00 91.38 313 PHE A N 1
ATOM 2486 C CA . PHE A 1 313 ? -14.377 -4.769 14.707 1.00 91.38 313 PHE A CA 1
ATOM 2487 C C . PHE A 1 313 ? -13.547 -5.255 13.511 1.00 91.38 313 PHE A C 1
ATOM 2489 O O . PHE A 1 313 ? -13.015 -6.367 13.503 1.00 91.38 313 PHE A O 1
ATOM 2496 N N . GLY A 1 314 ? -13.392 -4.388 12.507 1.00 88.00 314 GLY A N 1
ATOM 2497 C CA . GLY A 1 314 ? -12.498 -4.602 11.367 1.00 88.00 314 GLY A CA 1
ATOM 2498 C C . GLY A 1 314 ? -11.089 -4.050 11.610 1.00 88.00 314 GLY A C 1
ATOM 2499 O O . GLY A 1 314 ? -10.925 -2.967 12.172 1.00 88.00 314 GLY A O 1
ATOM 2500 N N . SER A 1 315 ? -10.066 -4.781 11.165 1.00 85.62 315 SER A N 1
ATOM 2501 C CA . SER A 1 315 ? -8.638 -4.467 11.357 1.00 85.62 315 SER A CA 1
ATOM 2502 C C . SER A 1 315 ? -8.253 -4.222 12.819 1.00 85.62 315 SER A C 1
ATOM 2504 O O . SER A 1 315 ? -7.449 -3.340 13.140 1.00 85.62 315 SER A O 1
ATOM 2506 N N . ALA A 1 316 ? -8.863 -4.980 13.722 1.00 89.44 316 ALA A N 1
ATOM 2507 C CA . ALA A 1 316 ? -8.659 -4.876 15.155 1.00 89.44 316 ALA A CA 1
ATOM 2508 C C . ALA A 1 316 ? -8.737 -6.257 15.797 1.00 89.44 316 ALA A C 1
ATOM 2510 O O . ALA A 1 316 ? -9.267 -7.190 15.208 1.00 89.44 316 ALA A O 1
ATOM 2511 N N . GLU A 1 317 ? -8.188 -6.371 16.997 1.00 93.31 317 GLU A N 1
ATOM 2512 C CA . GLU A 1 317 ? -8.283 -7.542 17.866 1.00 93.31 317 GLU A CA 1
ATOM 2513 C C . GLU A 1 317 ? -8.304 -7.074 19.320 1.00 93.31 317 GLU A C 1
ATOM 2515 O O . GLU A 1 317 ? -7.767 -6.008 19.610 1.00 93.31 317 GLU A O 1
ATOM 2520 N N . CYS A 1 318 ? -8.860 -7.844 20.256 1.00 93.38 318 CYS A N 1
ATOM 2521 C CA . CYS A 1 318 ? -8.670 -7.516 21.671 1.00 93.38 318 CYS A CA 1
ATOM 2522 C C . CYS A 1 318 ? -7.223 -7.804 22.113 1.00 93.38 318 CYS A C 1
ATOM 2524 O O . CYS A 1 318 ? -6.552 -8.702 21.573 1.00 93.38 318 CYS A O 1
ATOM 2526 N N . THR A 1 319 ? -6.740 -7.066 23.108 1.00 87.75 319 THR A N 1
ATOM 2527 C CA . THR A 1 319 ? -5.507 -7.360 23.840 1.00 87.75 319 THR A CA 1
ATOM 2528 C C . THR A 1 319 ? -5.687 -8.629 24.689 1.00 87.75 319 THR A C 1
ATOM 2530 O O . THR A 1 319 ? -6.776 -9.191 24.788 1.00 87.75 319 THR A O 1
ATOM 2533 N N . ASN A 1 320 ? -4.597 -9.154 25.260 1.00 83.06 320 ASN A N 1
ATOM 2534 C CA . ASN A 1 320 ? -4.631 -10.297 26.190 1.00 83.06 320 ASN A CA 1
ATOM 2535 C C . ASN A 1 320 ? -5.189 -11.620 25.632 1.00 83.06 320 ASN A C 1
ATOM 2537 O O . ASN A 1 320 ? -5.849 -12.374 26.339 1.00 83.06 320 ASN A O 1
ATOM 2541 N N . LYS A 1 321 ? -4.879 -11.951 24.375 1.00 76.81 321 LYS A N 1
ATOM 2542 C CA . LYS A 1 321 ? -5.245 -13.249 23.782 1.00 76.81 321 LYS A CA 1
ATOM 2543 C C . LYS A 1 321 ? -4.700 -14.414 24.598 1.00 76.81 321 LYS A C 1
ATOM 2545 O O . LYS A 1 321 ? -3.509 -14.450 24.916 1.00 76.81 321 LYS A O 1
ATOM 2550 N N . THR A 1 322 ? -5.531 -15.428 24.794 1.00 72.81 322 THR A N 1
ATOM 2551 C CA . THR A 1 322 ? -5.097 -16.670 25.438 1.00 72.81 322 THR A CA 1
ATOM 2552 C C . THR A 1 322 ? -4.349 -17.556 24.454 1.00 72.81 322 THR A C 1
ATOM 2554 O O . THR A 1 322 ? -3.316 -18.138 24.789 1.00 72.81 322 THR A O 1
ATOM 2557 N N . LYS A 1 323 ? -4.873 -17.688 23.228 1.00 83.44 323 LYS A N 1
ATOM 2558 C CA . LYS A 1 323 ? -4.428 -18.731 22.300 1.00 83.44 323 LYS A CA 1
ATOM 2559 C C . LYS A 1 323 ? -4.760 -18.382 20.854 1.00 83.44 323 LYS A C 1
ATOM 2561 O O . LYS A 1 323 ? -5.875 -17.968 20.552 1.00 83.44 323 LYS A O 1
ATOM 2566 N N . TRP A 1 324 ? -3.793 -18.616 19.968 1.00 87.25 324 TRP A N 1
ATOM 2567 C CA . TRP A 1 324 ? -4.043 -18.766 18.536 1.00 87.25 324 TRP A CA 1
ATOM 2568 C C . TRP A 1 324 ? -4.200 -20.251 18.215 1.00 87.25 324 TRP A C 1
ATOM 2570 O O . TRP A 1 324 ? -3.344 -21.075 18.546 1.00 87.25 324 TRP A O 1
ATOM 2580 N N . PHE A 1 325 ? -5.302 -20.588 17.568 1.00 79.25 325 PHE A N 1
ATOM 2581 C CA . PHE A 1 325 ? -5.503 -21.851 16.895 1.00 79.25 325 PHE A CA 1
ATOM 2582 C C . PHE A 1 325 ? -4.829 -21.781 15.532 1.00 79.25 325 PHE A C 1
ATOM 2584 O O . PHE A 1 325 ? -5.394 -21.289 14.561 1.00 79.25 325 PHE A O 1
ATOM 2591 N N . ASP A 1 326 ? -3.629 -22.345 15.465 1.00 67.06 326 ASP A N 1
ATOM 2592 C CA . ASP A 1 326 ? -2.960 -22.674 14.204 1.00 67.06 326 ASP A CA 1
ATOM 2593 C C . ASP A 1 326 ? -3.392 -24.069 13.721 1.00 67.06 326 ASP A C 1
ATOM 2595 O O . ASP A 1 326 ? -2.593 -24.839 13.185 1.00 67.06 326 ASP A O 1
ATOM 2599 N N . ARG A 1 327 ? -4.642 -24.464 14.009 1.00 59.97 327 ARG A N 1
ATOM 2600 C CA . ARG A 1 327 ? -5.125 -25.789 13.628 1.00 59.97 327 ARG A CA 1
ATOM 2601 C C . ARG A 1 327 ? -5.313 -25.802 12.122 1.00 59.97 327 ARG A C 1
ATOM 2603 O O . ARG A 1 327 ? -6.063 -24.987 11.602 1.00 59.97 327 ARG A O 1
ATOM 2610 N N . GLY A 1 328 ? -4.649 -26.784 11.517 1.00 60.78 328 GLY A N 1
ATOM 2611 C CA . GLY A 1 328 ? -4.606 -27.202 10.118 1.00 60.78 328 GLY A CA 1
ATOM 2612 C C . GLY A 1 328 ? -5.922 -27.257 9.318 1.00 60.78 328 GLY A C 1
ATOM 2613 O O . GLY A 1 328 ? -5.931 -27.920 8.285 1.00 60.78 328 GLY A O 1
ATOM 2614 N N . THR A 1 329 ? -7.033 -26.692 9.786 1.00 71.94 329 THR A N 1
ATOM 2615 C CA . THR A 1 329 ? -8.389 -27.040 9.352 1.00 71.94 329 THR A CA 1
ATOM 2616 C C . THR A 1 329 ? -9.393 -25.893 9.358 1.00 71.94 329 THR A C 1
ATOM 2618 O O . THR A 1 329 ? -10.498 -26.125 8.898 1.00 71.94 329 THR A O 1
ATOM 2621 N N . ILE A 1 330 ? -9.085 -24.706 9.891 1.00 86.62 330 ILE A N 1
ATOM 2622 C CA . ILE A 1 330 ? -10.067 -23.608 9.922 1.00 86.62 330 ILE A CA 1
ATOM 2623 C C . ILE A 1 330 ? -9.998 -22.873 8.584 1.00 86.62 330 ILE A C 1
ATOM 2625 O O . ILE A 1 330 ? -8.970 -22.276 8.276 1.00 86.62 330 ILE A O 1
ATOM 2629 N N . ALA A 1 331 ? -11.060 -22.932 7.786 1.00 86.06 331 ALA A N 1
ATOM 2630 C CA . ALA A 1 331 ? -11.142 -22.316 6.461 1.00 86.06 331 ALA A CA 1
ATOM 2631 C C . ALA A 1 331 ? -11.948 -21.004 6.447 1.00 86.06 331 ALA A C 1
ATOM 2633 O O . ALA A 1 331 ? -11.718 -20.155 5.581 1.00 86.06 331 ALA A O 1
ATOM 2634 N N . ASN A 1 332 ? -12.877 -20.824 7.392 1.00 91.19 332 ASN A N 1
ATOM 2635 C CA . ASN A 1 332 ? -13.810 -19.692 7.446 1.00 91.19 332 ASN A CA 1
ATOM 2636 C C . ASN A 1 332 ? -14.171 -19.283 8.891 1.00 91.19 332 ASN A C 1
ATOM 2638 O O . ASN A 1 332 ? -13.826 -19.964 9.863 1.00 91.19 332 ASN A O 1
ATOM 2642 N N . ALA A 1 333 ? -14.870 -18.154 9.032 1.00 94.06 333 ALA A N 1
ATOM 2643 C CA . ALA A 1 333 ? -15.262 -17.593 10.325 1.00 94.06 333 ALA A CA 1
ATOM 2644 C C . ALA A 1 333 ? -16.245 -18.490 11.098 1.00 94.06 333 ALA A C 1
ATOM 2646 O O . ALA A 1 333 ? -16.149 -18.568 12.320 1.00 94.06 333 ALA A O 1
ATOM 2647 N N . THR A 1 334 ? -17.126 -19.220 10.409 1.00 95.19 334 THR A N 1
ATOM 2648 C CA . THR A 1 334 ? -18.070 -20.159 11.044 1.00 95.19 334 THR A CA 1
ATOM 2649 C C . THR A 1 334 ? -17.341 -21.338 11.696 1.00 95.19 334 THR A C 1
ATOM 2651 O O . THR A 1 334 ? -17.633 -21.718 12.827 1.00 95.19 334 THR A O 1
ATOM 2654 N N . GLU A 1 335 ? -16.328 -21.894 11.035 1.00 94.25 335 GLU A N 1
ATOM 2655 C CA . GLU A 1 335 ? -15.481 -22.942 11.613 1.00 94.25 335 GLU A CA 1
ATOM 2656 C C . GLU A 1 335 ? -14.637 -22.426 12.782 1.00 94.25 335 GLU A C 1
ATOM 2658 O O . GLU A 1 335 ? -14.476 -23.130 13.780 1.00 94.25 335 GLU A O 1
ATOM 2663 N N . CYS A 1 336 ? -14.129 -21.191 12.685 1.00 94.75 336 CYS A N 1
ATOM 2664 C CA . CYS A 1 336 ? -13.433 -20.521 13.786 1.00 94.75 336 CYS A CA 1
ATOM 2665 C C . CYS A 1 336 ? -14.362 -20.373 15.001 1.00 94.75 336 CYS A C 1
ATOM 2667 O O . CYS A 1 336 ? -13.988 -20.762 16.109 1.00 94.75 336 CYS A O 1
ATOM 2669 N N . TYR A 1 337 ? -15.599 -19.923 14.776 1.00 96.00 337 TYR A N 1
ATOM 2670 C CA . TYR A 1 337 ? -16.636 -19.814 15.799 1.00 96.00 337 TYR A CA 1
ATOM 2671 C C . TYR A 1 337 ? -16.911 -21.163 16.464 1.00 96.00 337 TYR A C 1
ATOM 2673 O O . TYR A 1 337 ? -16.756 -21.291 17.678 1.00 96.00 337 TYR A O 1
ATOM 2681 N N . ASN A 1 338 ? -17.217 -22.199 15.679 1.00 95.12 338 ASN A N 1
ATOM 2682 C CA . ASN A 1 338 ? -17.514 -23.537 16.197 1.00 95.12 338 ASN A CA 1
ATOM 2683 C C . ASN A 1 338 ? -16.343 -24.112 17.011 1.00 95.12 338 ASN A C 1
ATOM 2685 O O . ASN A 1 338 ? -16.551 -24.710 18.067 1.00 95.12 338 ASN A O 1
ATOM 2689 N N . ALA A 1 339 ? -15.104 -23.900 16.557 1.00 93.56 339 ALA A N 1
ATOM 2690 C CA . ALA A 1 339 ? -13.912 -24.345 17.274 1.00 93.56 339 ALA A CA 1
ATOM 2691 C C . ALA A 1 339 ? -13.736 -23.629 18.623 1.00 93.56 339 ALA A C 1
ATOM 2693 O O . ALA A 1 339 ? -13.375 -24.276 19.607 1.00 93.56 339 ALA A O 1
ATOM 2694 N N . ILE A 1 340 ? -14.005 -22.321 18.686 1.00 94.25 340 ILE A N 1
ATOM 2695 C CA . ILE A 1 340 ? -13.964 -21.551 19.936 1.00 94.25 340 ILE A CA 1
ATOM 2696 C C . ILE A 1 340 ? -15.091 -21.976 20.866 1.00 94.25 340 ILE A C 1
ATOM 2698 O O . ILE A 1 340 ? -14.841 -22.184 22.051 1.00 94.25 340 ILE A O 1
ATOM 2702 N N . MET A 1 341 ? -16.308 -22.158 20.354 1.00 95.06 341 MET A N 1
ATOM 2703 C CA . MET A 1 341 ? -17.452 -22.582 21.163 1.00 95.06 341 MET A CA 1
ATOM 2704 C C . MET A 1 341 ? -17.277 -23.991 21.736 1.00 95.06 341 MET A C 1
ATOM 2706 O O . MET A 1 341 ? -17.707 -24.233 22.860 1.00 95.06 341 MET A O 1
ATOM 2710 N N . ALA A 1 342 ? -16.536 -24.870 21.060 1.00 94.31 342 ALA A N 1
ATOM 2711 C CA . ALA A 1 342 ? -16.228 -26.216 21.547 1.00 94.31 342 ALA A CA 1
ATOM 2712 C C . ALA A 1 342 ? -15.027 -26.316 22.521 1.00 94.31 342 ALA A C 1
ATOM 2714 O O . ALA A 1 342 ? -14.875 -27.349 23.167 1.00 94.31 342 ALA A O 1
ATOM 2715 N N . ASP A 1 343 ? -14.148 -25.307 22.620 1.00 93.44 343 ASP A N 1
ATOM 2716 C CA . ASP A 1 343 ? -12.955 -25.347 23.497 1.00 93.44 343 ASP A CA 1
ATOM 2717 C C . ASP A 1 343 ? -13.240 -24.672 24.853 1.00 93.44 343 ASP A C 1
ATOM 2719 O O . ASP A 1 343 ? -13.334 -23.447 24.928 1.00 93.44 343 ASP A O 1
ATOM 2723 N N . ASP A 1 344 ? -13.395 -25.447 25.930 1.00 94.75 344 ASP A N 1
ATOM 2724 C CA . ASP A 1 344 ? -13.709 -24.937 27.281 1.00 94.75 344 ASP A CA 1
ATOM 2725 C C . ASP A 1 344 ? -12.627 -24.011 27.868 1.00 94.75 344 ASP A C 1
ATOM 2727 O O . ASP A 1 344 ? -12.916 -23.213 28.761 1.00 94.75 344 ASP A O 1
ATOM 2731 N N . ASP A 1 345 ? -11.396 -24.055 27.346 1.00 93.75 345 ASP A N 1
ATOM 2732 C CA . ASP A 1 345 ? -10.318 -23.144 27.756 1.00 93.75 345 ASP A CA 1
ATOM 2733 C C . ASP A 1 345 ? -10.436 -21.753 27.095 1.00 93.75 345 ASP A C 1
ATOM 2735 O O . ASP A 1 345 ? -9.643 -20.847 27.381 1.00 93.75 345 ASP A O 1
ATOM 2739 N N . CYS A 1 346 ? -11.397 -21.573 26.187 1.00 94.94 346 CYS A N 1
ATOM 2740 C CA . CYS A 1 346 ? -11.637 -20.326 25.475 1.00 94.94 346 CYS A CA 1
ATOM 2741 C C . CYS A 1 346 ? -12.852 -19.574 26.011 1.00 94.94 346 CYS A C 1
ATOM 2743 O O . CYS A 1 346 ? -13.939 -20.130 26.169 1.00 94.94 346 CYS A O 1
ATOM 2745 N N . GLY A 1 347 ? -12.686 -18.264 26.192 1.00 94.44 347 GLY A N 1
ATOM 2746 C CA . GLY A 1 347 ? -13.797 -17.344 26.379 1.00 94.44 347 GLY A CA 1
ATOM 2747 C C . GLY A 1 347 ? -14.704 -17.320 25.162 1.00 94.44 347 GLY A C 1
ATOM 2748 O O . GLY A 1 347 ? -14.241 -17.285 24.023 1.00 94.44 347 GLY A O 1
ATOM 2749 N N . LYS A 1 348 ? -16.009 -17.353 25.435 1.00 95.62 348 LYS A N 1
ATOM 2750 C CA . LYS A 1 348 ? -17.074 -17.453 24.430 1.00 95.62 348 LYS A CA 1
ATOM 2751 C C . LYS A 1 348 ? -17.627 -16.099 23.999 1.00 95.62 348 LYS A C 1
ATOM 2753 O O . LYS A 1 348 ? -18.564 -16.059 23.221 1.00 95.62 348 LYS A O 1
ATOM 2758 N N . ARG A 1 349 ? -17.087 -14.999 24.528 1.00 95.25 349 ARG A N 1
ATOM 2759 C CA . ARG A 1 349 ? -17.563 -13.646 24.224 1.00 95.25 349 ARG A CA 1
ATOM 2760 C C . ARG A 1 349 ? -16.901 -13.052 22.987 1.00 95.25 349 ARG A C 1
ATOM 2762 O O . ARG A 1 349 ? -17.578 -12.463 22.159 1.00 95.25 349 ARG A O 1
ATOM 2769 N N . PHE A 1 350 ? -15.590 -13.226 22.852 1.00 96.12 350 PHE A N 1
ATOM 2770 C CA . PHE A 1 350 ? -14.825 -12.630 21.764 1.00 96.12 350 PHE A CA 1
ATOM 2771 C C . PHE A 1 350 ? -14.157 -13.698 20.911 1.00 96.12 350 PHE A C 1
ATOM 2773 O O . PHE A 1 350 ? -13.674 -14.717 21.410 1.00 96.12 350 PHE A O 1
ATOM 2780 N N . MET A 1 351 ? -14.054 -13.415 19.621 1.00 95.94 351 MET A N 1
ATOM 2781 C CA . MET A 1 351 ? -13.306 -14.218 18.663 1.00 95.94 351 MET A CA 1
ATOM 2782 C C . MET A 1 351 ? -12.589 -13.299 17.697 1.00 95.94 351 MET A C 1
ATOM 2784 O O . MET A 1 351 ? -13.176 -12.326 17.240 1.00 95.94 351 MET A O 1
ATOM 2788 N N . THR A 1 352 ? -11.365 -13.652 17.312 1.00 95.38 352 THR A N 1
ATOM 2789 C CA . THR A 1 352 ? -10.669 -12.961 16.224 1.00 95.38 352 THR A CA 1
ATOM 2790 C C . THR A 1 352 ? -10.222 -13.932 15.150 1.00 95.38 352 THR A C 1
ATOM 2792 O O . THR A 1 352 ? -9.519 -14.897 15.439 1.00 95.38 352 THR A O 1
ATOM 2795 N N . MET A 1 353 ? -10.549 -13.633 13.897 1.00 93.44 353 MET A N 1
ATOM 2796 C CA . MET A 1 353 ? -10.020 -14.332 12.734 1.00 93.44 353 MET A CA 1
ATOM 2797 C C . MET A 1 353 ? -8.961 -13.487 12.023 1.00 93.44 353 MET A C 1
ATOM 2799 O O . MET A 1 353 ? -9.096 -12.275 11.858 1.00 93.44 353 MET A O 1
ATOM 2803 N N . ASN A 1 354 ? -7.899 -14.149 11.575 1.00 90.44 354 ASN A N 1
ATOM 2804 C CA . ASN A 1 354 ? -6.858 -13.599 10.723 1.00 90.44 354 ASN A CA 1
ATOM 2805 C C . ASN A 1 354 ? -6.933 -14.218 9.321 1.00 90.44 354 ASN A C 1
ATOM 2807 O O . ASN A 1 354 ? -6.258 -15.225 9.088 1.00 90.44 354 ASN A O 1
ATOM 2811 N N . PRO A 1 355 ? -7.681 -13.621 8.376 1.00 82.38 355 PRO A N 1
ATOM 2812 C CA . PRO A 1 355 ? -7.726 -14.099 6.996 1.00 82.38 355 PRO A CA 1
ATOM 2813 C C . PRO A 1 355 ? -6.401 -13.965 6.235 1.00 82.38 355 PRO A C 1
ATOM 2815 O O . PRO A 1 355 ? -6.203 -14.633 5.226 1.00 82.38 355 PRO A O 1
ATOM 2818 N N . GLY A 1 356 ? -5.479 -13.119 6.705 1.00 74.25 356 GLY A N 1
ATOM 2819 C CA . GLY A 1 356 ? -4.205 -12.853 6.034 1.00 74.25 356 GLY A CA 1
ATOM 2820 C C . GLY A 1 356 ? -3.154 -13.952 6.211 1.00 74.25 356 GLY A C 1
ATOM 2821 O O . GLY A 1 356 ? -2.141 -13.938 5.515 1.00 74.25 356 GLY A O 1
ATOM 2822 N N . ARG A 1 357 ? -3.355 -14.909 7.128 1.00 71.12 357 ARG A N 1
ATOM 2823 C CA . ARG A 1 357 ? -2.499 -16.100 7.204 1.00 71.12 357 ARG A CA 1
ATOM 2824 C C . ARG A 1 357 ? -2.979 -17.097 6.152 1.00 71.12 357 ARG A C 1
ATOM 2826 O O . ARG A 1 357 ? -4.054 -17.658 6.280 1.00 71.12 357 ARG A O 1
ATOM 2833 N N . GLU A 1 358 ? -2.175 -17.324 5.122 1.00 66.50 358 GLU A N 1
ATOM 2834 C CA . GLU A 1 358 ? -2.367 -18.432 4.187 1.00 66.50 358 GLU A CA 1
ATOM 2835 C C . GLU A 1 358 ? -1.302 -19.519 4.398 1.00 66.50 358 GLU A C 1
ATOM 2837 O O . GLU A 1 358 ? -0.185 -19.204 4.819 1.00 66.50 358 GLU A O 1
ATOM 2842 N N . PRO A 1 359 ? -1.617 -20.804 4.135 1.00 66.62 359 PRO A N 1
ATOM 2843 C CA . PRO A 1 359 ? -2.835 -21.305 3.482 1.00 66.62 359 PRO A CA 1
ATOM 2844 C C . PRO A 1 359 ? -4.089 -21.344 4.369 1.00 66.62 359 PRO A C 1
ATOM 2846 O O . PRO A 1 359 ? -5.151 -21.682 3.861 1.00 66.62 359 PRO A O 1
ATOM 2849 N N . GLN A 1 360 ? -3.989 -21.032 5.667 1.00 71.81 360 GLN A N 1
ATOM 2850 C CA . GLN A 1 360 ? -5.112 -21.181 6.593 1.00 71.81 360 GLN A CA 1
ATOM 2851 C C . GLN A 1 360 ? -5.277 -19.995 7.532 1.00 71.81 360 GLN A C 1
ATOM 2853 O O . GLN A 1 360 ? -4.310 -19.652 8.229 1.00 71.81 360 GLN A O 1
ATOM 2858 N N . PRO A 1 361 ? -6.484 -19.404 7.592 1.00 81.38 361 PRO A N 1
ATOM 2859 C CA . PRO A 1 361 ? -6.750 -18.304 8.492 1.00 81.38 361 PRO A CA 1
ATOM 2860 C C . PRO A 1 361 ? -6.468 -18.709 9.939 1.00 81.38 361 PRO A C 1
ATOM 2862 O O . PRO A 1 361 ? -6.823 -19.793 10.399 1.00 81.38 361 PRO A O 1
ATOM 2865 N N . GLY A 1 362 ? -5.815 -17.812 10.673 1.00 87.62 362 GLY A N 1
ATOM 2866 C CA . GLY A 1 362 ? -5.631 -17.995 12.109 1.00 87.62 362 GLY A CA 1
ATOM 2867 C C . GLY A 1 362 ? -6.933 -17.691 12.843 1.00 87.62 362 GLY A C 1
ATOM 2868 O O . GLY A 1 362 ? -7.616 -16.733 12.493 1.00 87.62 362 GLY A O 1
ATOM 2869 N N . CYS A 1 363 ? -7.243 -18.444 13.890 1.00 92.56 363 CYS A N 1
ATOM 2870 C CA . CYS A 1 363 ? -8.367 -18.165 14.781 1.00 92.56 363 CYS A CA 1
ATOM 2871 C C . CYS A 1 363 ? -7.825 -17.909 16.190 1.00 92.56 363 CYS A C 1
ATOM 2873 O O . CYS A 1 363 ? -6.938 -18.630 16.638 1.00 92.56 363 CYS A O 1
ATOM 2875 N N . ALA A 1 364 ? -8.300 -16.892 16.895 1.00 94.00 364 ALA A N 1
ATOM 2876 C CA . ALA A 1 364 ? -7.873 -16.579 18.253 1.00 94.00 364 ALA A CA 1
ATOM 2877 C C . ALA A 1 364 ? -9.068 -16.510 19.193 1.00 94.00 364 ALA A C 1
ATOM 2879 O O . ALA A 1 364 ? -10.085 -15.896 18.866 1.00 94.00 364 ALA A O 1
ATOM 2880 N N . CYS A 1 365 ? -8.888 -17.089 20.379 1.00 94.44 365 CYS A N 1
ATOM 2881 C CA . CYS A 1 365 ? -9.802 -16.920 21.496 1.00 94.44 365 CYS A CA 1
ATOM 2882 C C . CYS A 1 365 ? -9.146 -16.161 22.652 1.00 94.44 365 CYS A C 1
ATOM 2884 O O . CYS A 1 365 ? -7.919 -15.990 22.730 1.00 94.44 365 CYS A O 1
ATOM 2886 N N . TYR A 1 366 ? -10.003 -15.732 23.565 1.00 95.38 366 TYR A N 1
ATOM 2887 C CA . TYR A 1 366 ? -9.686 -14.836 24.667 1.00 95.38 366 TYR A CA 1
ATOM 2888 C C . TYR A 1 366 ? -9.892 -15.524 26.024 1.00 95.38 366 TYR A C 1
ATOM 2890 O O . TYR A 1 366 ? -10.394 -16.650 26.057 1.00 95.38 366 TYR A O 1
ATOM 2898 N N . PRO A 1 367 ? -9.450 -14.930 27.147 1.00 95.88 367 PRO A N 1
ATOM 2899 C CA . PRO A 1 367 ? -9.657 -15.501 28.476 1.00 95.88 367 PRO A CA 1
ATOM 2900 C C . PRO A 1 367 ? -11.141 -15.747 28.771 1.00 95.88 367 PRO A C 1
ATOM 2902 O O . PRO A 1 367 ? -11.996 -14.967 28.358 1.00 95.88 367 PRO A O 1
ATOM 2905 N N . VAL A 1 368 ? -11.445 -16.823 29.505 1.00 95.12 368 VAL A N 1
ATOM 2906 C CA . VAL A 1 368 ? -12.828 -17.248 29.809 1.00 95.12 368 VAL A CA 1
ATOM 2907 C C . VAL A 1 368 ? -13.628 -16.169 30.543 1.00 95.12 368 VAL A C 1
ATOM 2909 O O . VAL A 1 368 ? -14.830 -16.041 30.350 1.00 95.12 368 VAL A O 1
ATOM 2912 N N . ASN A 1 369 ? -12.943 -15.364 31.347 1.00 94.38 369 ASN A N 1
ATOM 2913 C CA . ASN A 1 369 ? -13.508 -14.289 32.154 1.00 94.38 369 ASN A CA 1
ATOM 2914 C C . ASN A 1 369 ? -13.390 -12.898 31.507 1.00 94.38 369 ASN A C 1
ATOM 2916 O O . ASN A 1 369 ? -13.566 -11.899 32.199 1.00 94.38 369 ASN A O 1
ATOM 2920 N N . MET A 1 370 ? -13.037 -12.806 30.222 1.00 93.94 370 MET A N 1
ATOM 2921 C CA . MET A 1 370 ? -12.912 -11.519 29.542 1.00 93.94 370 MET A CA 1
ATOM 2922 C C . MET A 1 370 ? -14.297 -10.953 29.218 1.00 93.94 370 MET A C 1
ATOM 2924 O O . MET A 1 370 ? -14.993 -11.462 28.342 1.00 93.94 370 MET A O 1
ATOM 2928 N N . THR A 1 371 ? -14.678 -9.894 29.929 1.00 91.81 371 THR A N 1
ATOM 2929 C CA . THR A 1 371 ? -15.943 -9.168 29.740 1.00 91.81 371 THR A CA 1
ATOM 2930 C C . THR A 1 371 ? -15.790 -7.934 28.864 1.00 91.81 371 THR A C 1
ATOM 2932 O O . THR A 1 371 ? -16.766 -7.449 28.331 1.00 91.81 371 THR A O 1
ATOM 2935 N N . GLU A 1 372 ? -14.581 -7.424 28.666 1.00 89.56 372 GLU A N 1
ATOM 2936 C CA . GLU A 1 372 ? -14.354 -6.227 27.858 1.00 89.56 372 GLU A CA 1
ATOM 2937 C C . GLU A 1 372 ? -13.239 -6.469 26.856 1.00 89.56 372 GLU A C 1
ATOM 2939 O O . GLU A 1 372 ? -12.260 -7.157 27.149 1.00 89.56 372 GLU A O 1
ATOM 2944 N N . CYS A 1 373 ? -13.385 -5.888 25.668 1.00 89.56 373 CYS A N 1
ATOM 2945 C CA . CYS A 1 373 ? -12.376 -5.937 24.625 1.00 89.56 373 CYS A CA 1
ATOM 2946 C C . CYS A 1 373 ? -11.563 -4.648 24.635 1.00 89.56 373 CYS A C 1
ATOM 2948 O O . CYS A 1 373 ? -11.908 -3.686 23.954 1.00 89.56 373 CYS A O 1
ATOM 2950 N N . ASP A 1 374 ? -10.446 -4.645 25.362 1.00 90.94 374 ASP A N 1
ATOM 2951 C CA . ASP A 1 374 ? -9.424 -3.614 25.179 1.00 90.94 374 ASP A CA 1
ATOM 2952 C C . ASP A 1 374 ? -8.839 -3.770 23.768 1.00 90.94 374 ASP A C 1
ATOM 2954 O O . ASP A 1 374 ? -8.098 -4.706 23.468 1.00 90.94 374 ASP A O 1
ATOM 2958 N N . ILE A 1 375 ? -9.286 -2.921 22.846 1.00 89.31 375 ILE A N 1
ATOM 2959 C CA . ILE A 1 375 ? -9.005 -3.066 21.420 1.00 89.31 375 ILE A CA 1
ATOM 2960 C C . ILE A 1 375 ? -7.563 -2.659 21.114 1.00 89.31 375 ILE A C 1
ATOM 2962 O O . ILE A 1 375 ? -7.107 -1.561 21.438 1.00 89.31 375 ILE A O 1
ATOM 2966 N N . ASN A 1 376 ? -6.878 -3.512 20.357 1.00 89.38 376 ASN A N 1
ATOM 2967 C CA . ASN A 1 376 ? -5.657 -3.200 19.635 1.00 89.38 376 ASN A CA 1
ATOM 2968 C C . ASN A 1 376 ? -5.991 -2.944 18.147 1.00 89.38 376 ASN A C 1
ATOM 2970 O O . ASN A 1 376 ? -6.065 -3.888 17.354 1.00 89.38 376 ASN A O 1
ATOM 2974 N N . PRO A 1 377 ? -6.268 -1.685 17.760 1.00 84.25 377 PRO A N 1
ATOM 2975 C CA . PRO A 1 377 ? -6.699 -1.329 16.414 1.00 84.25 377 PRO A CA 1
ATOM 2976 C C . PRO A 1 377 ? -5.511 -1.224 15.452 1.00 84.25 377 PRO A C 1
ATOM 2978 O O . PRO A 1 377 ? -4.359 -1.094 15.867 1.00 84.25 377 PRO A O 1
ATOM 2981 N N . GLY A 1 378 ? -5.807 -1.192 14.153 1.00 77.19 378 GLY A N 1
ATOM 2982 C CA . GLY A 1 378 ? -4.801 -0.998 13.106 1.00 77.19 378 GLY A CA 1
ATOM 2983 C C . GLY A 1 378 ? -3.982 -2.254 12.812 1.00 77.19 378 GLY A C 1
ATOM 2984 O O . GLY A 1 378 ? -2.903 -2.157 12.232 1.00 77.19 378 GLY A O 1
ATOM 2985 N N . ILE A 1 379 ? -4.476 -3.428 13.208 1.00 81.00 379 ILE A N 1
ATOM 2986 C CA . ILE A 1 379 ? -3.860 -4.702 12.849 1.00 81.00 379 ILE A CA 1
ATOM 2987 C C . ILE A 1 379 ? -4.585 -5.228 11.623 1.00 81.00 379 ILE A C 1
ATOM 2989 O O . ILE A 1 379 ? -5.693 -5.757 11.710 1.00 81.00 379 ILE A O 1
ATOM 2993 N N . GLU A 1 380 ? -3.949 -5.053 10.471 1.00 78.75 380 GLU A N 1
ATOM 2994 C CA . GLU A 1 380 ? -4.491 -5.476 9.186 1.00 78.75 380 GLU A CA 1
ATOM 2995 C C . GLU A 1 380 ? -4.870 -6.960 9.183 1.00 78.75 380 GLU A C 1
ATOM 2997 O O . GLU A 1 380 ? -4.235 -7.800 9.832 1.00 78.75 380 GLU A O 1
ATOM 3002 N N . ASN A 1 381 ? -5.910 -7.289 8.414 1.00 83.31 381 ASN A N 1
ATOM 3003 C CA . ASN A 1 381 ? -6.435 -8.648 8.306 1.00 83.31 381 ASN A CA 1
ATOM 3004 C C . ASN A 1 381 ? -6.787 -9.245 9.678 1.00 83.31 381 ASN A C 1
ATOM 3006 O O . ASN A 1 381 ? -6.466 -10.399 9.959 1.00 83.31 381 ASN A O 1
ATOM 3010 N N . ARG A 1 382 ? -7.389 -8.461 10.574 1.00 89.62 382 ARG A N 1
ATOM 3011 C CA . ARG A 1 382 ? -8.037 -8.968 11.787 1.00 89.62 382 ARG A CA 1
ATOM 3012 C C . ARG A 1 382 ? -9.510 -8.630 11.742 1.00 89.62 382 ARG A C 1
ATOM 3014 O O . ARG A 1 382 ? -9.868 -7.486 11.489 1.00 89.62 382 ARG A O 1
ATOM 3021 N N . LEU A 1 383 ? -10.339 -9.636 11.948 1.00 93.00 383 LEU A N 1
ATOM 3022 C CA . LEU A 1 383 ? -11.781 -9.499 12.059 1.00 93.00 383 LEU A CA 1
ATOM 3023 C C . LEU A 1 383 ? -12.150 -10.006 13.445 1.00 93.00 383 LEU A C 1
ATOM 3025 O O . LEU A 1 383 ? -11.839 -11.156 13.754 1.00 93.00 383 LEU A O 1
ATOM 3029 N N . THR A 1 384 ? -12.747 -9.160 14.278 1.00 95.12 384 THR A N 1
ATOM 3030 C CA . THR A 1 384 ? -13.123 -9.525 15.646 1.00 95.12 384 THR A CA 1
ATOM 3031 C C . THR A 1 384 ? -14.619 -9.434 15.834 1.00 95.12 384 THR A C 1
ATOM 3033 O O . THR A 1 384 ? -15.236 -8.417 15.520 1.00 95.12 384 THR A O 1
ATOM 3036 N N . TRP A 1 385 ? -15.178 -10.497 16.393 1.00 96.19 385 TRP A N 1
ATOM 3037 C CA . TRP A 1 385 ? -16.563 -10.583 16.815 1.00 96.19 385 TRP A CA 1
ATOM 3038 C C . TRP A 1 385 ? -16.646 -10.388 18.323 1.00 96.19 385 TRP A C 1
ATOM 3040 O O . TRP A 1 385 ? -15.800 -10.885 19.072 1.00 96.19 385 TRP A O 1
ATOM 3050 N N . ASP A 1 386 ? -17.682 -9.669 18.730 1.00 94.94 386 ASP A N 1
ATOM 3051 C CA . ASP A 1 386 ? -18.206 -9.648 20.087 1.00 94.94 386 ASP A CA 1
ATOM 3052 C C . ASP A 1 386 ? -19.595 -10.272 20.009 1.00 94.94 386 ASP A C 1
ATOM 3054 O O . ASP A 1 386 ? -20.444 -9.789 19.260 1.00 94.94 386 ASP A O 1
ATOM 3058 N N . PHE A 1 387 ? -19.782 -11.390 20.699 1.00 94.50 387 PHE A N 1
ATOM 3059 C CA . PHE A 1 387 ? -21.033 -12.142 20.686 1.00 94.50 387 PHE A CA 1
ATOM 3060 C C . PHE A 1 387 ? -22.037 -11.619 21.712 1.00 94.50 387 PHE A C 1
ATOM 3062 O O . PHE A 1 387 ? -23.169 -12.097 21.747 1.00 94.50 387 PHE A O 1
ATOM 3069 N N . GLU A 1 388 ? -21.650 -10.649 22.543 1.00 91.75 388 GLU A N 1
ATOM 3070 C CA . GLU A 1 388 ? -22.624 -9.912 23.336 1.00 91.75 388 GLU A CA 1
ATOM 3071 C C . GLU A 1 388 ? -23.448 -8.995 22.424 1.00 91.75 388 GLU A C 1
ATOM 3073 O O . GLU A 1 388 ? -22.914 -8.312 21.546 1.00 91.75 388 GLU A O 1
ATOM 3078 N N . ALA A 1 389 ? -24.765 -8.981 22.636 1.00 85.94 389 ALA A N 1
ATOM 3079 C CA . ALA A 1 389 ? -25.651 -8.081 21.918 1.00 85.94 389 ALA A CA 1
ATOM 3080 C C . ALA A 1 389 ? -25.212 -6.631 22.159 1.00 85.94 389 ALA A C 1
ATOM 3082 O O . ALA A 1 389 ? -25.124 -6.172 23.299 1.00 85.94 389 ALA A O 1
ATOM 3083 N N . VAL A 1 390 ? -24.937 -5.902 21.078 1.00 81.69 390 VAL A N 1
ATOM 3084 C CA . VAL A 1 390 ? -24.589 -4.485 21.171 1.00 81.69 390 VAL A CA 1
ATOM 3085 C C . VAL A 1 390 ? -25.828 -3.734 21.642 1.00 81.69 390 VAL A C 1
ATOM 3087 O O . VAL A 1 390 ? -26.864 -3.778 20.977 1.00 81.69 390 VAL A O 1
ATOM 3090 N N . SER A 1 391 ? -25.723 -3.050 22.782 1.00 86.62 391 SER A N 1
ATOM 3091 C CA . SER A 1 391 ? -26.802 -2.183 23.250 1.00 86.62 391 SER A CA 1
ATOM 3092 C C . SER A 1 391 ? -27.118 -1.136 22.181 1.00 86.62 391 SER A C 1
ATOM 3094 O O . SER A 1 391 ? -26.208 -0.519 21.620 1.00 86.62 391 SER A O 1
ATOM 3096 N N . SER A 1 392 ? -28.404 -0.925 21.893 1.00 84.62 392 SER A N 1
ATOM 3097 C CA . SER A 1 392 ? -28.848 0.106 20.946 1.00 84.62 392 SER A CA 1
ATOM 3098 C C . SER A 1 392 ? -28.531 1.517 21.444 1.00 84.62 392 SER A C 1
ATOM 3100 O O . SER A 1 392 ? -28.403 2.440 20.638 1.00 84.62 392 SER A O 1
ATOM 3102 N N . SER A 1 393 ? -28.380 1.676 22.761 1.00 92.50 393 SER A N 1
ATOM 3103 C CA . SER A 1 393 ? -28.013 2.928 23.408 1.00 92.50 393 SER A CA 1
ATOM 3104 C C . SER A 1 393 ? -27.163 2.721 24.655 1.00 92.50 393 SER A C 1
ATOM 3106 O O . SER A 1 393 ? -27.172 1.666 25.289 1.00 92.50 393 SER A O 1
ATOM 3108 N N . PHE A 1 394 ? -26.421 3.758 25.017 1.00 93.56 394 PHE A N 1
ATOM 3109 C CA . PHE A 1 394 ? -25.614 3.815 26.225 1.00 93.56 394 PHE A CA 1
ATOM 3110 C C . PHE A 1 394 ? -26.045 5.059 26.991 1.00 93.56 394 PHE A C 1
ATOM 3112 O O . PHE A 1 394 ? -25.964 6.162 26.457 1.00 93.56 394 PHE A O 1
ATOM 3119 N N . ASP A 1 395 ? -26.582 4.872 28.200 1.00 93.69 395 ASP A N 1
ATOM 3120 C CA . ASP A 1 395 ? -27.157 5.939 29.036 1.00 93.69 395 ASP A CA 1
ATOM 3121 C C . ASP A 1 395 ? -28.012 6.943 28.226 1.00 93.69 395 ASP A C 1
ATOM 3123 O O . ASP A 1 395 ? -27.812 8.161 28.252 1.00 93.69 395 ASP A O 1
ATOM 3127 N N . GLY A 1 396 ? -28.915 6.395 27.411 1.00 93.81 396 GLY A N 1
ATOM 3128 C CA . GLY A 1 396 ? -29.839 7.157 26.577 1.00 93.81 396 GLY A CA 1
ATOM 3129 C C . GLY A 1 396 ? -29.253 7.820 25.346 1.00 93.81 396 GLY A C 1
ATOM 3130 O O . GLY A 1 396 ? -29.932 8.650 24.753 1.00 93.81 396 GLY A O 1
ATOM 3131 N N . LEU A 1 397 ? -28.031 7.479 24.945 1.00 94.94 397 LEU A N 1
ATOM 3132 C CA . LEU A 1 397 ? -27.404 7.999 23.734 1.00 94.94 397 LEU A CA 1
ATOM 3133 C C . LEU A 1 397 ? -27.160 6.896 22.715 1.00 94.94 397 LEU A C 1
ATOM 3135 O O . LEU A 1 397 ? -26.724 5.799 23.060 1.00 94.94 397 LEU A O 1
ATOM 3139 N N . THR A 1 398 ? -27.375 7.215 21.446 1.00 94.50 398 THR A N 1
ATOM 3140 C CA . THR A 1 398 ? -27.091 6.337 20.309 1.00 94.50 398 THR A CA 1
ATOM 3141 C C . THR A 1 398 ? -26.165 7.034 19.324 1.00 94.50 398 THR A C 1
ATOM 3143 O O . THR A 1 398 ? -26.101 8.265 19.255 1.00 94.50 398 THR A O 1
ATOM 3146 N N . VAL A 1 399 ? -25.464 6.231 18.525 1.00 91.31 399 VAL A N 1
ATOM 3147 C CA . VAL A 1 399 ? -24.799 6.720 17.320 1.00 91.31 399 VAL A CA 1
ATOM 3148 C C . VAL A 1 399 ? -25.576 6.207 16.123 1.00 91.31 399 VAL A C 1
ATOM 3150 O O . VAL A 1 399 ? -25.515 5.020 15.801 1.00 91.31 399 VAL A O 1
ATOM 3153 N N . ASN A 1 400 ? -26.271 7.093 15.418 1.00 84.06 400 ASN A N 1
ATOM 3154 C CA . ASN A 1 400 ? -26.874 6.724 14.148 1.00 84.06 400 ASN A CA 1
ATOM 3155 C C . ASN A 1 400 ? -25.762 6.524 13.104 1.00 84.06 400 ASN A C 1
ATOM 3157 O O . ASN A 1 400 ? -25.212 7.484 12.569 1.00 84.06 400 ASN A O 1
ATOM 3161 N N . ALA A 1 401 ? -25.392 5.278 12.805 1.00 66.44 401 ALA A N 1
ATOM 3162 C CA . ALA A 1 401 ? -24.298 4.992 11.872 1.00 66.44 401 ALA A CA 1
ATOM 3163 C C . ALA A 1 401 ? -24.570 5.505 10.440 1.00 66.44 401 ALA A C 1
ATOM 3165 O O . ALA A 1 401 ? -23.634 5.826 9.709 1.00 66.44 401 ALA A O 1
ATOM 3166 N N . THR A 1 402 ? -25.843 5.613 10.053 1.00 67.00 402 THR A N 1
ATOM 3167 C CA . THR A 1 402 ? -26.295 6.010 8.709 1.00 67.00 402 THR A CA 1
ATOM 3168 C C . THR A 1 402 ? -26.607 7.501 8.568 1.00 67.00 402 THR A C 1
ATOM 3170 O O . THR A 1 402 ? -26.481 8.033 7.470 1.00 67.00 402 THR A O 1
ATOM 3173 N N . GLY A 1 403 ? -26.990 8.185 9.652 1.00 68.62 403 GLY A N 1
ATOM 3174 C CA . GLY A 1 403 ? -27.378 9.607 9.640 1.00 68.62 403 GLY A CA 1
ATOM 3175 C C . GLY A 1 403 ? -26.624 10.505 10.626 1.00 68.62 403 GLY A C 1
ATOM 3176 O O . GLY A 1 403 ? -26.697 11.724 10.522 1.00 68.62 403 GLY A O 1
ATOM 3177 N N . GLY A 1 404 ? -25.881 9.920 11.564 1.00 75.62 404 GLY A N 1
ATOM 3178 C CA . GLY A 1 404 ? -25.174 10.625 12.634 1.00 75.62 404 GLY A CA 1
ATOM 3179 C C . GLY A 1 404 ? -23.740 11.020 12.286 1.00 75.62 404 GLY A C 1
ATOM 3180 O O . GLY A 1 404 ? -23.113 11.733 13.066 1.00 75.62 404 GLY A O 1
ATOM 3181 N N . LEU A 1 405 ? -23.194 10.592 11.135 1.00 90.62 405 LEU A N 1
ATOM 3182 C CA . LEU A 1 405 ? -21.891 11.068 10.658 1.00 90.62 405 LEU A CA 1
ATOM 3183 C C . LEU A 1 405 ? -22.005 12.545 10.274 1.00 90.62 405 LEU A C 1
ATOM 3185 O O . LEU A 1 405 ? -22.453 12.888 9.182 1.00 90.62 405 LEU A O 1
ATOM 3189 N N . LEU A 1 406 ? -21.562 13.411 11.177 1.00 92.25 406 LEU A N 1
ATOM 3190 C CA . LEU A 1 406 ? -21.598 14.850 10.980 1.00 92.25 406 LEU A CA 1
ATOM 3191 C C . LEU A 1 406 ? -20.489 15.287 10.017 1.00 92.25 406 LEU A C 1
ATOM 3193 O O . LEU A 1 406 ? -20.746 16.037 9.079 1.00 92.25 406 LEU A O 1
ATOM 3197 N N . TRP A 1 407 ? -19.265 14.781 10.212 1.00 92.88 407 TRP A N 1
ATOM 3198 C CA . TRP A 1 407 ? -18.115 15.141 9.381 1.00 92.88 407 TRP A CA 1
ATOM 3199 C C . TRP A 1 407 ? -17.217 13.947 9.041 1.00 92.88 407 TRP A C 1
ATOM 3201 O O . TRP A 1 407 ? -16.804 13.204 9.931 1.00 92.88 407 TRP A O 1
ATOM 3211 N N . ASP A 1 408 ? -16.827 13.828 7.766 1.00 91.31 408 ASP A N 1
ATOM 3212 C CA . ASP A 1 408 ? -15.801 12.888 7.292 1.00 91.31 408 ASP A CA 1
ATOM 3213 C C . ASP A 1 408 ? -14.510 13.625 6.898 1.00 91.31 408 ASP A C 1
ATOM 3215 O O . ASP A 1 408 ? -14.528 14.623 6.172 1.00 91.31 408 ASP A O 1
ATOM 3219 N N . GLY A 1 409 ? -13.370 13.155 7.405 1.00 88.62 409 GLY A N 1
ATOM 3220 C CA . GLY A 1 409 ? -12.064 13.794 7.232 1.00 88.62 409 GLY A CA 1
ATOM 3221 C C . GLY A 1 409 ? -11.902 15.104 8.008 1.00 88.62 409 GLY A C 1
ATOM 3222 O O . GLY A 1 409 ? -11.052 15.930 7.651 1.00 88.62 409 GLY A O 1
ATOM 3223 N N . LYS A 1 410 ? -12.719 15.318 9.042 1.00 91.44 410 LYS A N 1
ATOM 3224 C CA . LYS A 1 410 ? -12.652 16.484 9.924 1.00 91.44 410 LYS A CA 1
ATOM 3225 C C . LYS A 1 410 ? -12.959 16.104 11.368 1.00 91.44 410 LYS A C 1
ATOM 3227 O O . LYS A 1 410 ? -13.498 15.033 11.634 1.00 91.44 410 LYS A O 1
ATOM 3232 N N . ARG A 1 411 ? -12.622 17.016 12.276 1.00 94.81 411 ARG A N 1
ATOM 3233 C CA . ARG A 1 411 ? -13.032 17.002 13.682 1.00 94.81 411 ARG A CA 1
ATOM 3234 C C . ARG A 1 411 ? -13.408 18.403 14.148 1.00 94.81 411 ARG A C 1
ATOM 3236 O O . ARG A 1 411 ? -12.884 19.359 13.579 1.00 94.81 411 ARG A O 1
ATOM 3243 N N . CYS A 1 412 ? -14.235 18.533 15.182 1.00 95.88 412 CYS A N 1
ATOM 3244 C CA . CYS A 1 412 ? -14.409 19.823 15.862 1.00 95.88 412 CYS A CA 1
ATOM 3245 C C . CYS A 1 412 ? -13.102 20.253 16.563 1.00 95.88 412 CYS A C 1
ATOM 3247 O O . CYS A 1 412 ? -12.190 19.430 16.784 1.00 95.88 412 CYS A O 1
ATOM 3249 N N . ASN A 1 413 ? -13.020 21.538 16.904 1.00 94.56 413 ASN A N 1
ATOM 3250 C CA . ASN A 1 413 ? -11.977 22.098 17.763 1.00 94.56 413 ASN A CA 1
ATOM 3251 C C . ASN A 1 413 ? -11.959 21.427 19.150 1.00 94.56 413 ASN A C 1
ATOM 3253 O O . ASN A 1 413 ? -12.935 20.807 19.560 1.00 94.56 413 ASN A O 1
ATOM 3257 N N . ASP A 1 414 ? -10.809 21.492 19.827 1.00 94.88 414 ASP A N 1
ATOM 3258 C CA . ASP A 1 414 ? -10.654 21.089 21.238 1.00 94.88 414 ASP A CA 1
ATOM 3259 C C . ASP A 1 414 ? -11.091 19.655 21.584 1.00 94.88 414 ASP A C 1
ATOM 3261 O O . ASP A 1 414 ? -11.624 19.372 22.652 1.00 94.88 414 ASP A O 1
ATOM 3265 N N . ILE A 1 415 ? -10.830 18.717 20.668 1.00 96.94 415 ILE A N 1
ATOM 3266 C CA . ILE A 1 415 ? -11.051 17.288 20.912 1.00 96.94 415 ILE A CA 1
ATOM 3267 C C . ILE A 1 415 ? -10.239 16.787 22.118 1.00 96.94 415 ILE A C 1
ATOM 3269 O O . ILE A 1 415 ? -9.027 17.003 22.203 1.00 96.94 415 ILE A O 1
ATOM 3273 N N . ILE A 1 416 ? -10.888 16.020 22.990 1.00 97.25 416 ILE A N 1
ATOM 3274 C CA . ILE A 1 416 ? -10.270 15.360 24.141 1.00 97.25 416 ILE A CA 1
ATOM 3275 C C . ILE A 1 416 ? -10.161 13.866 23.829 1.00 97.25 416 ILE A C 1
ATOM 3277 O O . ILE A 1 416 ? -11.144 13.126 23.881 1.00 97.25 416 ILE A O 1
ATOM 3281 N N . TRP A 1 417 ? -8.963 13.401 23.469 1.00 96.62 417 TRP A N 1
ATOM 3282 C CA . TRP A 1 417 ? -8.711 11.976 23.236 1.00 96.62 417 TRP A CA 1
ATOM 3283 C C . TRP A 1 417 ? -8.687 11.214 24.560 1.00 96.62 417 TRP A C 1
ATOM 3285 O O . TRP A 1 417 ? -7.922 11.565 25.456 1.00 96.62 417 TRP A O 1
ATOM 3295 N N . LYS A 1 418 ? -9.491 10.154 24.667 1.00 96.31 418 LYS A N 1
ATOM 3296 C CA . LYS A 1 418 ? -9.616 9.362 25.896 1.00 96.31 418 LYS A CA 1
ATOM 3297 C C . LYS A 1 418 ? -8.970 7.996 25.771 1.00 96.31 418 LYS A C 1
ATOM 3299 O O . LYS A 1 418 ? -8.067 7.656 26.527 1.00 96.31 418 LYS A O 1
ATOM 3304 N N . ILE A 1 419 ? -9.431 7.225 24.795 1.00 94.19 419 ILE A N 1
ATOM 3305 C CA . ILE A 1 419 ? -9.214 5.777 24.739 1.00 94.19 419 ILE A CA 1
ATOM 3306 C C . ILE A 1 419 ? -9.132 5.292 23.293 1.00 94.19 419 ILE A C 1
ATOM 3308 O O . ILE A 1 419 ? -9.243 6.071 22.341 1.00 94.19 419 ILE A O 1
ATOM 3312 N N . LYS A 1 420 ? -8.928 3.987 23.116 1.00 92.56 420 LYS A N 1
ATOM 3313 C CA . LYS A 1 420 ? -9.069 3.308 21.828 1.00 92.56 420 LYS A CA 1
ATOM 3314 C C . LYS A 1 420 ? -10.420 2.599 21.754 1.00 92.56 420 LYS A C 1
ATOM 3316 O O . LYS A 1 420 ? -10.983 2.211 22.763 1.00 92.56 420 LYS A O 1
ATOM 3321 N N . SER A 1 421 ? -10.928 2.442 20.540 1.00 92.19 421 SER A N 1
ATOM 3322 C CA . SER A 1 421 ? -12.231 1.858 20.238 1.00 92.19 421 SER A CA 1
ATOM 3323 C C . SER A 1 421 ? -12.205 1.138 18.888 1.00 92.19 421 SER A C 1
ATOM 3325 O O . SER A 1 421 ? -11.579 1.583 17.912 1.00 92.19 421 SER A O 1
ATOM 3327 N N . GLY A 1 422 ? -12.911 0.014 18.819 1.00 86.56 422 GLY A N 1
ATOM 3328 C CA . GLY A 1 422 ? -13.034 -0.784 17.596 1.00 86.56 422 GLY A CA 1
ATOM 3329 C C . GLY A 1 422 ? -13.988 -0.171 16.567 1.00 86.56 422 GLY A C 1
ATOM 3330 O O . GLY A 1 422 ? -13.704 -0.206 15.373 1.00 86.56 422 GLY A O 1
ATOM 3331 N N . ASP A 1 423 ? -15.042 0.493 17.030 1.00 90.12 423 ASP A N 1
ATOM 3332 C CA . ASP A 1 423 ? -16.016 1.219 16.217 1.00 90.12 423 ASP A CA 1
ATOM 3333 C C . ASP A 1 423 ? -16.558 2.436 17.000 1.00 90.12 423 ASP A C 1
ATOM 3335 O O . ASP A 1 423 ? -16.078 2.752 18.092 1.00 90.12 423 ASP A O 1
ATOM 3339 N N . VAL A 1 424 ? -17.508 3.171 16.421 1.00 92.50 424 VAL A N 1
ATOM 3340 C CA . VAL A 1 424 ? -18.069 4.378 17.044 1.00 92.50 424 VAL A CA 1
ATOM 3341 C C . VAL A 1 424 ? -19.044 4.079 18.194 1.00 92.50 424 VAL A C 1
ATOM 3343 O O . VAL A 1 424 ? -19.060 4.823 19.171 1.00 92.50 424 VAL A O 1
ATOM 3346 N N . ALA A 1 425 ? -19.798 2.980 18.134 1.00 92.44 425 ALA A N 1
ATOM 3347 C CA . ALA A 1 425 ? -20.681 2.563 19.222 1.00 92.44 425 ALA A CA 1
ATOM 3348 C C . ALA A 1 425 ? -19.859 2.092 20.431 1.00 92.44 425 ALA A C 1
ATOM 3350 O O . ALA A 1 425 ? -20.147 2.471 21.557 1.00 92.44 425 ALA A O 1
ATOM 3351 N N . HIS A 1 426 ? -18.768 1.361 20.195 1.00 92.31 426 HIS A N 1
ATOM 3352 C CA . HIS A 1 426 ? -17.781 0.992 21.205 1.00 92.31 426 HIS A CA 1
ATOM 3353 C C . HIS A 1 426 ? -17.072 2.229 21.787 1.00 92.31 426 HIS A C 1
ATOM 3355 O O . HIS A 1 426 ? -16.817 2.282 22.985 1.00 92.31 426 HIS A O 1
ATOM 3361 N N . CYS A 1 427 ? -16.793 3.255 20.972 1.00 94.69 427 CYS A N 1
ATOM 3362 C CA . CYS A 1 427 ? -16.280 4.538 21.468 1.00 94.69 427 CYS A CA 1
ATOM 3363 C C . CYS A 1 427 ? -17.265 5.202 22.445 1.00 94.69 427 CYS A C 1
ATOM 3365 O O . CYS A 1 427 ? -16.864 5.590 23.540 1.00 94.69 427 CYS A O 1
ATOM 3367 N N . LEU A 1 428 ? -18.550 5.281 22.078 1.00 95.50 428 LEU A N 1
ATOM 3368 C CA . LEU A 1 428 ? -19.597 5.829 22.942 1.00 95.50 428 LEU A CA 1
ATOM 3369 C C . LEU A 1 428 ? -19.760 5.018 24.234 1.00 95.50 428 LEU A C 1
ATOM 3371 O O . LEU A 1 428 ? -19.728 5.596 25.319 1.00 95.50 428 LEU A O 1
ATOM 3375 N N . GLN A 1 429 ? -19.883 3.695 24.102 1.00 93.81 429 GLN A N 1
ATOM 3376 C CA . GLN A 1 429 ? -19.979 2.746 25.209 1.00 93.81 429 GLN A CA 1
ATOM 3377 C C . GLN A 1 429 ? -18.900 3.026 26.250 1.00 93.81 429 GLN A C 1
ATOM 3379 O O . GLN A 1 429 ? -19.193 3.306 27.407 1.00 93.81 429 GLN A O 1
ATOM 3384 N N . GLN A 1 430 ? -17.647 3.037 25.806 1.00 93.31 430 GLN A N 1
ATOM 3385 C CA . GLN A 1 430 ? -16.520 3.185 26.705 1.00 93.31 430 GLN A CA 1
ATOM 3386 C C . GLN A 1 430 ? -16.417 4.593 27.302 1.00 93.31 430 GLN A C 1
ATOM 3388 O O . GLN A 1 430 ? -15.996 4.722 28.447 1.00 93.31 430 GLN A O 1
ATOM 3393 N N . ILE A 1 431 ? -16.807 5.652 26.582 1.00 95.56 431 ILE A N 1
ATOM 3394 C CA . ILE A 1 431 ? -16.867 7.003 27.167 1.00 95.56 431 ILE A CA 1
ATOM 3395 C C . ILE A 1 431 ? -17.840 7.039 28.354 1.00 95.56 431 ILE A C 1
ATOM 3397 O O . ILE A 1 431 ? -17.526 7.641 29.382 1.00 95.56 431 ILE A O 1
ATOM 3401 N N . ILE A 1 432 ? -18.994 6.385 28.213 1.00 95.00 432 ILE A N 1
ATOM 3402 C CA . ILE A 1 432 ? -20.059 6.374 29.221 1.00 95.00 432 ILE A CA 1
ATOM 3403 C C . ILE A 1 432 ? -19.708 5.455 30.389 1.00 95.00 432 ILE A C 1
ATOM 3405 O O . ILE A 1 432 ? -19.797 5.880 31.538 1.00 95.00 432 ILE A O 1
ATOM 3409 N N . GLU A 1 433 ? -19.248 4.234 30.116 1.00 93.31 433 GLU A N 1
ATOM 3410 C CA . GLU A 1 433 ? -18.872 3.257 31.148 1.00 93.31 433 GLU A CA 1
ATOM 3411 C C . GLU A 1 433 ? -17.699 3.745 32.012 1.00 93.31 433 GLU A C 1
ATOM 3413 O O . GLU A 1 433 ? -17.680 3.505 33.218 1.00 93.31 433 GLU A O 1
ATOM 3418 N N . ASN A 1 434 ? -16.753 4.495 31.432 1.00 94.62 434 ASN A N 1
ATOM 3419 C CA . ASN A 1 434 ? -15.647 5.098 32.183 1.00 94.62 434 ASN A CA 1
ATOM 3420 C C . ASN A 1 434 ? -16.023 6.414 32.891 1.00 94.62 434 ASN A C 1
ATOM 3422 O O . ASN A 1 434 ? -15.197 6.958 33.625 1.00 94.62 434 ASN A O 1
ATOM 3426 N N . ASN A 1 435 ? -17.239 6.933 32.684 1.00 95.38 435 ASN A N 1
ATOM 3427 C CA . ASN A 1 435 ? -17.757 8.145 33.321 1.00 95.38 435 ASN A CA 1
ATOM 3428 C C . ASN A 1 435 ? -16.802 9.359 33.226 1.00 95.38 435 ASN A C 1
ATOM 3430 O O . ASN A 1 435 ? -16.490 10.016 34.224 1.00 95.38 435 ASN A O 1
ATOM 3434 N N . TYR A 1 436 ? -16.296 9.654 32.023 1.00 96.56 436 TYR A N 1
ATOM 3435 C CA . TYR A 1 436 ? -15.435 10.820 31.805 1.00 96.56 436 TYR A CA 1
ATOM 3436 C C . TYR A 1 436 ? -16.228 12.127 31.951 1.00 96.56 436 TYR A C 1
ATOM 3438 O O . TYR A 1 436 ? -16.961 12.526 31.051 1.00 96.56 436 TYR A O 1
ATOM 3446 N N . THR A 1 437 ? -16.054 12.825 33.073 1.00 96.19 437 THR A N 1
ATOM 3447 C CA . THR A 1 437 ? -16.827 14.034 33.421 1.00 96.19 437 THR A CA 1
ATOM 3448 C C . THR A 1 437 ? -16.535 15.254 32.545 1.00 96.19 437 THR A C 1
ATOM 3450 O O . THR A 1 437 ? -17.341 16.178 32.481 1.00 96.19 437 THR A O 1
ATOM 3453 N N . ASP A 1 438 ? -15.397 15.267 31.856 1.00 96.88 438 ASP A N 1
ATOM 3454 C CA . ASP A 1 438 ? -15.007 16.281 30.875 1.00 96.88 438 ASP A CA 1
ATOM 3455 C C . ASP A 1 438 ? -15.474 15.949 29.448 1.00 96.88 438 ASP A C 1
ATOM 3457 O O . ASP A 1 438 ? -15.230 16.730 28.529 1.00 96.88 438 ASP A O 1
ATOM 3461 N N . CYS A 1 439 ? -16.165 14.822 29.254 1.00 97.44 439 CYS A N 1
ATOM 3462 C CA . CYS A 1 439 ? -16.827 14.481 28.003 1.00 97.44 439 CYS A CA 1
ATOM 3463 C C . CYS A 1 439 ? -18.299 14.913 28.027 1.00 97.44 439 CYS A C 1
ATOM 3465 O O . CYS A 1 439 ? -19.137 14.352 28.728 1.00 97.44 439 CYS A O 1
ATOM 3467 N N . GLY A 1 440 ? -18.626 15.891 27.193 1.00 95.25 440 GLY A N 1
ATOM 3468 C CA . GLY A 1 440 ? -19.976 16.213 26.768 1.00 95.25 440 GLY A CA 1
ATOM 3469 C C . GLY A 1 440 ? -20.636 15.073 25.988 1.00 95.25 440 GLY A C 1
ATOM 3470 O O . GLY A 1 440 ? -20.002 14.108 25.558 1.00 95.25 440 GLY A O 1
ATOM 3471 N N . ARG A 1 441 ? -21.950 15.211 25.808 1.00 95.19 441 ARG A N 1
ATOM 3472 C CA . ARG A 1 441 ? -22.858 14.151 25.344 1.00 95.19 441 ARG A CA 1
ATOM 3473 C C . ARG A 1 441 ? -23.414 14.372 23.935 1.00 95.19 441 ARG A C 1
ATOM 3475 O O . ARG A 1 441 ? -24.316 13.659 23.522 1.00 95.19 441 ARG A O 1
ATOM 3482 N N . GLU A 1 442 ? -22.893 15.359 23.209 1.00 95.81 442 GLU A N 1
ATOM 3483 C CA . GLU A 1 442 ? -23.418 15.756 21.893 1.00 95.81 442 GLU A CA 1
ATOM 3484 C C . GLU A 1 442 ? -22.597 15.219 20.722 1.00 95.81 442 GLU A C 1
ATOM 3486 O O . GLU A 1 442 ? -23.156 14.898 19.674 1.00 95.81 442 GLU A O 1
ATOM 3491 N N . PHE A 1 443 ? -21.276 15.116 20.880 1.00 96.69 443 PHE A N 1
ATOM 3492 C CA . PHE A 1 443 ? -20.373 14.756 19.793 1.00 96.69 443 PHE A CA 1
ATOM 3493 C C . PHE A 1 443 ? -19.287 13.802 20.268 1.00 96.69 443 PHE A C 1
ATOM 3495 O O . PHE A 1 443 ? -18.737 13.948 21.361 1.00 96.69 443 PHE A O 1
ATOM 3502 N N . ILE A 1 444 ? -18.907 12.876 19.395 1.00 97.50 444 ILE A N 1
ATOM 3503 C CA . ILE A 1 444 ? -17.702 12.060 19.550 1.00 97.50 444 ILE A CA 1
ATOM 3504 C C . ILE A 1 444 ? -16.951 12.005 18.232 1.00 97.50 444 ILE A C 1
ATOM 3506 O O . ILE A 1 444 ? -17.532 12.105 17.151 1.00 97.50 444 ILE A O 1
ATOM 3510 N N . THR A 1 445 ? -15.642 11.816 18.310 1.00 96.88 445 THR A N 1
ATOM 3511 C CA . THR A 1 445 ? -14.798 11.654 17.133 1.00 96.88 445 THR A CA 1
ATOM 3512 C C . THR A 1 445 ? -13.978 10.393 17.248 1.00 96.88 445 THR A C 1
ATOM 3514 O O . THR A 1 445 ? -13.255 10.176 18.220 1.00 96.88 445 THR A O 1
ATOM 3517 N N . ARG A 1 446 ? -14.030 9.588 16.190 1.00 94.94 446 ARG A N 1
ATOM 3518 C CA . ARG A 1 446 ? -13.181 8.414 16.031 1.00 94.94 446 ARG A CA 1
ATOM 3519 C C . ARG A 1 446 ? -12.144 8.653 14.949 1.00 94.94 446 ARG A C 1
ATOM 3521 O O . ARG A 1 446 ? -12.405 9.326 13.950 1.00 94.94 446 ARG A O 1
ATOM 3528 N N . ASN A 1 447 ? -10.966 8.067 15.121 1.00 91.50 447 ASN A N 1
ATOM 3529 C CA . ASN A 1 447 ? -9.954 8.043 14.084 1.00 91.50 447 ASN A CA 1
ATOM 3530 C C . ASN A 1 447 ? -9.643 6.659 13.504 1.00 91.50 447 ASN A C 1
ATOM 3532 O O . ASN A 1 447 ? -9.985 5.633 14.081 1.00 91.50 447 ASN A O 1
ATOM 3536 N N . ALA A 1 448 ? -8.964 6.646 12.353 1.00 83.44 448 ALA A N 1
ATOM 3537 C CA . ALA A 1 448 ? -8.554 5.429 11.650 1.00 83.44 448 ALA A CA 1
ATOM 3538 C C . ALA A 1 448 ? -7.670 4.483 12.489 1.00 83.44 448 ALA A C 1
ATOM 3540 O O . ALA A 1 448 ? -7.725 3.274 12.296 1.00 83.44 448 ALA A O 1
ATOM 3541 N N . ASN A 1 449 ? -6.921 5.011 13.462 1.00 81.94 449 ASN A N 1
ATOM 3542 C CA . ASN A 1 449 ? -6.092 4.229 14.385 1.00 81.94 449 ASN A CA 1
ATOM 3543 C C . ASN A 1 449 ? -6.874 3.789 15.637 1.00 81.94 449 ASN A C 1
ATOM 3545 O O . ASN A 1 449 ? -6.273 3.477 16.662 1.00 81.94 449 ASN A O 1
ATOM 3549 N N . GLY A 1 450 ? -8.208 3.843 15.595 1.00 87.75 450 GLY A N 1
ATOM 3550 C CA . GLY A 1 450 ? -9.099 3.481 16.693 1.00 87.75 450 GLY A CA 1
ATOM 3551 C C . GLY A 1 450 ? -9.158 4.482 17.842 1.00 87.75 450 GLY A C 1
ATOM 3552 O O . GLY A 1 450 ? -9.892 4.240 18.791 1.00 87.75 450 GLY A O 1
ATOM 3553 N N . GLY A 1 451 ? -8.442 5.607 17.790 1.00 93.50 451 GLY A N 1
ATOM 3554 C CA . GLY A 1 451 ? -8.567 6.641 18.816 1.00 93.50 451 GLY A CA 1
ATOM 3555 C C . GLY A 1 451 ? -10.009 7.136 18.911 1.00 93.50 451 GLY A C 1
ATOM 3556 O O . GLY A 1 451 ? -10.647 7.378 17.884 1.00 93.50 451 GLY A O 1
ATOM 3557 N N . CYS A 1 452 ? -10.494 7.265 20.137 1.00 96.31 452 CYS A N 1
ATOM 3558 C CA . CYS A 1 452 ? -11.825 7.710 20.514 1.00 96.31 452 CYS A CA 1
ATOM 3559 C C . CYS A 1 452 ? -11.682 8.970 21.364 1.00 96.31 452 CYS A C 1
ATOM 3561 O O . CYS A 1 452 ? -10.971 8.982 22.377 1.00 96.31 452 CYS A O 1
ATOM 3563 N N . GLY A 1 453 ? -12.291 10.048 20.893 1.00 97.31 453 GLY A N 1
ATOM 3564 C CA . GLY A 1 453 ? -12.289 11.336 21.558 1.00 97.31 453 GLY A CA 1
ATOM 3565 C C . GLY A 1 453 ? -13.700 11.863 21.737 1.00 97.31 453 GLY A C 1
ATOM 3566 O O . GLY A 1 453 ? -14.602 11.557 20.954 1.00 97.31 453 GLY A O 1
ATOM 3567 N N . CYS A 1 454 ? -13.853 12.674 22.766 1.00 98.00 454 CYS A N 1
ATOM 3568 C CA . CYS A 1 454 ? -15.061 13.416 23.080 1.00 98.00 454 CYS A CA 1
ATOM 3569 C C . CYS A 1 454 ? -14.761 14.921 23.028 1.00 98.00 454 CYS A C 1
ATOM 3571 O O . CYS A 1 454 ? -13.647 15.336 22.692 1.00 98.00 454 CYS A O 1
ATOM 3573 N N . TYR A 1 455 ? -15.757 15.730 23.359 1.00 97.75 455 TYR A N 1
ATOM 3574 C CA . TYR A 1 455 ? -15.658 17.187 23.435 1.00 97.75 455 TYR A CA 1
ATOM 3575 C C . TYR A 1 455 ? -16.163 17.657 24.786 1.00 97.75 455 TYR A C 1
ATOM 3577 O O . TYR A 1 455 ? -16.913 16.921 25.414 1.00 97.75 455 TYR A O 1
ATOM 3585 N N . ALA A 1 456 ? -15.780 18.849 25.235 1.00 97.44 456 ALA A N 1
ATOM 3586 C CA . ALA A 1 456 ? -16.297 19.388 26.487 1.00 97.44 456 ALA A CA 1
ATOM 3587 C C . ALA A 1 456 ? -17.832 19.582 26.429 1.00 97.44 456 ALA A C 1
ATOM 3589 O O . ALA A 1 456 ? -18.409 19.735 25.347 1.00 97.44 456 ALA A O 1
ATOM 3590 N N . PRO A 1 457 ? -18.533 19.583 27.576 1.00 96.75 457 PRO A N 1
ATOM 3591 C CA . PRO A 1 457 ? -19.951 19.933 27.611 1.00 96.75 457 PRO A CA 1
ATOM 3592 C C . PRO A 1 457 ? -20.215 21.312 26.981 1.00 96.75 457 PRO A C 1
ATOM 3594 O O . PRO A 1 457 ? -19.527 22.281 27.296 1.00 96.75 457 PRO A O 1
ATOM 3597 N N . GLY A 1 458 ? -21.214 21.400 26.095 1.00 94.38 458 GLY A N 1
ATOM 3598 C CA . GLY A 1 458 ? -21.592 22.639 25.401 1.00 94.38 458 GLY A CA 1
ATOM 3599 C C . GLY A 1 458 ? -20.726 23.017 24.191 1.00 94.38 458 GLY A C 1
ATOM 3600 O O . GLY A 1 458 ? -20.929 24.088 23.621 1.00 94.38 458 GLY A O 1
ATOM 3601 N N . THR A 1 459 ? -19.765 22.180 23.780 1.00 95.31 459 THR A N 1
ATOM 3602 C CA . THR A 1 459 ? -18.990 22.410 22.551 1.00 95.31 459 THR A CA 1
ATOM 3603 C C . THR A 1 459 ? -19.889 22.380 21.314 1.00 95.31 459 THR A C 1
ATOM 3605 O O . THR A 1 459 ? -20.583 21.397 21.081 1.00 95.31 459 THR A O 1
ATOM 3608 N N . THR A 1 460 ? -19.811 23.411 20.470 1.00 94.38 460 THR A N 1
ATOM 3609 C CA . THR A 1 460 ? -20.427 23.421 19.137 1.00 94.38 460 THR A CA 1
ATOM 3610 C C . THR A 1 460 ? -19.524 22.727 18.115 1.00 94.38 460 THR A C 1
ATOM 3612 O O . THR A 1 460 ? -18.298 22.735 18.221 1.00 94.38 460 THR A O 1
ATOM 3615 N N . CYS A 1 461 ? -20.122 22.116 17.092 1.00 94.38 461 CYS A N 1
ATOM 3616 C CA . CYS A 1 461 ? -19.380 21.464 16.010 1.00 94.38 461 CYS A CA 1
ATOM 3617 C C . CYS A 1 461 ? -19.865 21.917 14.630 1.00 94.38 461 CYS A C 1
ATOM 3619 O O . CYS A 1 461 ? -20.152 21.103 13.746 1.00 94.38 461 CYS A O 1
ATOM 3621 N N . GLU A 1 462 ? -19.989 23.231 14.448 1.00 94.12 462 GLU A N 1
ATOM 3622 C CA . GLU A 1 462 ? -20.347 23.815 13.160 1.00 94.12 462 GLU A CA 1
ATOM 3623 C C . GLU A 1 462 ? -19.204 23.692 12.149 1.00 94.12 462 GLU A C 1
ATOM 3625 O O . GLU A 1 462 ? -18.038 23.525 12.499 1.00 94.12 462 GLU A O 1
ATOM 3630 N N . LYS A 1 463 ? -19.520 23.791 10.854 1.00 89.50 463 LYS A N 1
ATOM 3631 C CA . LYS A 1 463 ? -18.536 23.602 9.776 1.00 89.50 463 LYS A CA 1
ATOM 3632 C C . LYS A 1 463 ? -17.350 24.575 9.871 1.00 89.50 463 LYS A C 1
ATOM 3634 O O . LYS A 1 463 ? -16.252 24.193 9.454 1.00 89.50 463 LYS A O 1
ATOM 3639 N N . SER A 1 464 ? -17.565 25.792 10.376 1.00 91.12 464 SER A N 1
ATOM 3640 C CA . SER A 1 464 ? -16.526 26.805 10.629 1.00 91.12 464 SER A CA 1
ATOM 3641 C C . SER A 1 464 ? -15.540 26.389 11.719 1.00 91.12 464 SER A C 1
ATOM 3643 O O . SER A 1 464 ? -14.364 26.729 11.627 1.00 91.12 464 SER A O 1
ATOM 3645 N N . ASP A 1 465 ? -15.985 25.576 12.676 1.00 89.81 465 ASP A N 1
ATOM 3646 C CA . ASP A 1 465 ? -15.242 25.212 13.888 1.00 89.81 465 ASP A CA 1
ATOM 3647 C C . ASP A 1 465 ? -14.596 23.825 13.756 1.00 89.81 465 ASP A C 1
ATOM 3649 O O . ASP A 1 465 ? -14.373 23.103 14.732 1.00 89.81 465 ASP A O 1
ATOM 3653 N N . THR A 1 466 ? -14.324 23.422 12.510 1.00 94.19 466 THR A N 1
ATOM 3654 C CA . THR A 1 466 ? -13.741 22.120 12.190 1.00 94.19 466 THR A CA 1
ATOM 3655 C C . THR A 1 466 ? -12.330 22.230 11.642 1.00 94.19 466 THR A C 1
ATOM 3657 O O . THR A 1 466 ? -12.030 23.040 10.765 1.00 94.19 466 THR A O 1
ATOM 3660 N N . ILE A 1 467 ? -11.476 21.309 12.077 1.00 92.69 467 ILE A N 1
ATOM 3661 C CA . ILE A 1 467 ? -10.125 21.129 11.552 1.00 92.69 467 ILE A CA 1
ATOM 3662 C C . ILE A 1 467 ? -10.149 19.967 10.562 1.00 92.69 467 ILE A C 1
ATOM 3664 O O . ILE A 1 467 ? -10.599 18.863 10.884 1.00 92.69 467 ILE A O 1
ATOM 3668 N N . ARG A 1 468 ? -9.661 20.209 9.338 1.00 88.00 468 ARG A N 1
ATOM 3669 C CA . ARG A 1 468 ? -9.511 19.162 8.320 1.00 88.00 468 ARG A CA 1
ATOM 3670 C C . ARG A 1 468 ? -8.359 18.246 8.708 1.00 88.00 468 ARG A C 1
ATOM 3672 O O . ARG A 1 468 ? -7.198 18.639 8.672 1.00 88.00 468 ARG A O 1
ATOM 3679 N N . GLU A 1 469 ? -8.687 17.004 9.028 1.00 85.38 469 GLU A N 1
ATOM 3680 C CA . GLU A 1 469 ? -7.725 16.004 9.467 1.00 85.38 469 GLU A CA 1
ATOM 3681 C C . GLU A 1 469 ? -8.146 14.642 8.903 1.00 85.38 469 GLU A C 1
ATOM 3683 O O . GLU A 1 469 ? -9.151 14.051 9.301 1.00 85.38 469 GLU A O 1
ATOM 3688 N N . SER A 1 470 ? -7.393 14.163 7.909 1.00 79.81 470 SER A N 1
ATOM 3689 C CA . SER A 1 470 ? -7.718 12.930 7.184 1.00 79.81 470 SER A CA 1
ATOM 3690 C C . SER A 1 470 ? -7.835 11.735 8.133 1.00 79.81 470 SER A C 1
ATOM 3692 O O . SER A 1 470 ? -6.981 11.525 8.993 1.00 79.81 470 SER A O 1
ATOM 3694 N N . GLY A 1 471 ? -8.869 10.915 7.936 1.00 82.62 471 GLY A N 1
ATOM 3695 C CA . GLY A 1 471 ? -9.113 9.724 8.753 1.00 82.62 471 GLY A CA 1
ATOM 3696 C C . GLY A 1 471 ? -9.732 10.009 10.124 1.00 82.62 471 GLY A C 1
ATOM 3697 O O . GLY A 1 471 ? -9.697 9.129 10.985 1.00 82.62 471 GLY A O 1
ATOM 3698 N N . ARG A 1 472 ? -10.266 11.216 10.352 1.00 92.25 472 ARG A N 1
ATOM 3699 C CA . ARG A 1 472 ? -11.158 11.537 11.476 1.00 92.25 472 ARG A CA 1
ATOM 3700 C C . ARG A 1 472 ? -12.609 11.512 11.008 1.00 92.25 472 ARG A C 1
ATOM 3702 O O . ARG A 1 472 ? -12.900 11.994 9.917 1.00 92.25 472 ARG A O 1
ATOM 3709 N N . LYS A 1 473 ? -13.487 10.946 11.829 1.00 94.69 473 LYS A N 1
ATOM 3710 C CA . LYS A 1 473 ? -14.935 10.951 11.626 1.00 94.69 473 LYS A CA 1
ATOM 3711 C C . LYS A 1 473 ? -15.601 11.440 12.899 1.00 94.69 473 LYS A C 1
ATOM 3713 O O . LYS A 1 473 ? -15.397 10.829 13.951 1.00 94.69 473 LYS A O 1
ATOM 3718 N N . THR A 1 474 ? -16.358 12.523 12.795 1.00 96.06 474 THR A N 1
ATOM 3719 C CA . THR A 1 474 ? -17.117 13.098 13.909 1.00 96.06 474 THR A CA 1
ATOM 3720 C C . THR A 1 474 ? -18.578 12.746 13.764 1.00 96.06 474 THR A C 1
ATOM 3722 O O . THR A 1 474 ? -19.149 12.908 12.686 1.00 96.06 474 THR A O 1
ATOM 3725 N N . TYR A 1 475 ? -19.172 12.301 14.861 1.00 96.50 475 TYR A N 1
ATOM 3726 C CA . TYR A 1 475 ? -20.557 11.880 14.932 1.00 96.50 475 TYR A CA 1
ATOM 3727 C C . TYR A 1 475 ? -21.306 12.755 15.919 1.00 96.50 475 TYR A C 1
ATOM 3729 O O . TYR A 1 475 ? -20.772 13.083 16.981 1.00 96.50 475 TYR A O 1
ATOM 3737 N N . LYS A 1 476 ? -22.536 13.108 15.558 1.00 96.00 476 LYS A N 1
ATOM 3738 C CA . LYS A 1 476 ? -23.506 13.655 16.496 1.00 96.00 476 LYS A CA 1
ATOM 3739 C C . LYS A 1 476 ? -24.188 12.491 17.214 1.00 96.00 476 LYS A C 1
ATOM 3741 O O . LYS A 1 476 ? -24.517 11.489 16.581 1.00 96.00 476 LYS A O 1
ATOM 3746 N N . LEU A 1 477 ? -24.335 12.620 18.524 1.00 96.12 477 LEU A N 1
ATOM 3747 C CA . LEU A 1 477 ? -25.044 11.668 19.364 1.00 96.12 477 LEU A CA 1
ATOM 3748 C C . LEU A 1 477 ? -26.525 12.033 19.398 1.00 96.12 477 LEU A C 1
ATOM 3750 O O . LEU A 1 477 ? -26.880 13.199 19.583 1.00 96.12 477 LEU A O 1
ATOM 3754 N N . ASP A 1 478 ? -27.370 11.026 19.223 1.00 94.88 478 ASP A N 1
ATOM 3755 C CA . ASP A 1 478 ? -28.818 11.171 19.289 1.00 94.88 478 ASP A CA 1
ATOM 3756 C C . ASP A 1 478 ? -29.319 10.614 20.620 1.00 94.88 478 ASP A C 1
ATOM 3758 O O . ASP A 1 478 ? -28.808 9.606 21.110 1.00 94.88 478 ASP A O 1
ATOM 3762 N N . VAL A 1 479 ? -30.335 11.252 21.200 1.00 93.69 479 VAL A N 1
ATOM 3763 C CA . VAL A 1 479 ? -31.020 10.703 22.374 1.00 93.69 479 VAL A CA 1
ATOM 3764 C C . VAL A 1 479 ? -31.851 9.506 21.926 1.00 93.69 479 VAL A C 1
ATOM 3766 O O . VAL A 1 479 ? -32.626 9.612 20.975 1.00 93.69 479 VAL A O 1
ATOM 3769 N N . ASP A 1 480 ? -31.694 8.374 22.604 1.00 93.00 480 ASP A N 1
ATOM 3770 C CA . ASP A 1 480 ? -32.516 7.191 22.386 1.00 93.00 480 ASP A CA 1
ATOM 3771 C C . ASP A 1 480 ? -33.950 7.468 22.867 1.00 93.00 480 ASP A C 1
ATOM 3773 O O . ASP A 1 480 ? -34.167 7.617 24.073 1.00 93.00 480 ASP A O 1
ATOM 3777 N N . PRO A 1 481 ? -34.950 7.520 21.969 1.00 91.62 481 PRO A N 1
ATOM 3778 C CA . PRO A 1 481 ? -36.333 7.763 22.367 1.00 91.62 481 PRO A CA 1
ATOM 3779 C C . PRO A 1 481 ? -36.915 6.636 23.233 1.00 91.62 481 PRO A C 1
ATOM 3781 O O . PRO A 1 481 ? -37.911 6.861 23.918 1.00 91.62 481 PRO A O 1
ATOM 3784 N N . ALA A 1 482 ? -36.327 5.435 23.209 1.00 92.25 482 ALA A N 1
ATOM 3785 C CA . ALA A 1 482 ? -36.749 4.310 24.040 1.00 92.25 482 ALA A CA 1
ATOM 3786 C C . ALA A 1 482 ? -36.109 4.323 25.438 1.00 92.25 482 ALA A C 1
ATOM 3788 O O . ALA A 1 482 ? -36.516 3.544 26.305 1.00 92.25 482 ALA A O 1
ATOM 3789 N N . TYR A 1 483 ? -35.122 5.189 25.684 1.00 91.56 483 TYR A N 1
ATOM 3790 C CA . TYR A 1 483 ? -34.440 5.236 26.968 1.00 91.56 483 TYR A CA 1
ATOM 3791 C C . TYR A 1 483 ? -35.278 5.961 28.016 1.00 91.56 483 TYR A C 1
ATOM 3793 O O . TYR A 1 483 ? -35.463 7.178 27.989 1.00 91.56 483 TYR A O 1
ATOM 3801 N N . VAL A 1 484 ? -35.754 5.194 28.991 1.00 87.25 484 VAL A N 1
ATOM 3802 C CA . VAL A 1 484 ? -36.381 5.738 30.190 1.00 87.25 484 VAL A CA 1
ATOM 3803 C C . VAL A 1 484 ? -35.271 6.052 31.180 1.00 87.25 484 VAL A C 1
ATOM 3805 O O . VAL A 1 484 ? -34.633 5.140 31.705 1.00 87.25 484 VAL A O 1
ATOM 3808 N N . ILE A 1 485 ? -35.047 7.343 31.442 1.00 84.56 485 ILE A N 1
ATOM 3809 C CA . ILE A 1 485 ? -34.114 7.785 32.483 1.00 84.56 485 ILE A CA 1
ATOM 3810 C C . ILE A 1 485 ? -34.527 7.085 33.784 1.00 84.56 485 ILE A C 1
ATOM 3812 O O . ILE A 1 485 ? -35.687 7.240 34.190 1.00 84.56 485 ILE A O 1
ATOM 3816 N N . PRO A 1 486 ? -33.630 6.321 34.440 1.00 82.00 486 PRO A N 1
ATOM 3817 C CA . PRO A 1 486 ? -33.919 5.743 35.740 1.00 82.00 486 PRO A CA 1
ATOM 3818 C C . PRO A 1 486 ? -34.342 6.885 36.653 1.00 82.00 486 PRO A C 1
ATOM 3820 O O . PRO A 1 486 ? -33.539 7.765 36.964 1.00 82.00 486 PRO A O 1
ATOM 3823 N N . SER A 1 487 ? -35.629 6.931 37.006 1.00 71.25 487 SER A N 1
ATOM 3824 C CA . SER A 1 487 ? -36.138 7.961 37.902 1.00 71.25 487 SER A CA 1
ATOM 3825 C C . SER A 1 487 ? -35.341 7.824 39.181 1.00 71.25 487 SER A C 1
ATOM 3827 O O . SER A 1 487 ? -35.428 6.782 39.830 1.00 71.25 487 SER A O 1
ATOM 3829 N N . THR A 1 488 ? -34.514 8.827 39.484 1.00 60.44 488 THR A N 1
ATOM 3830 C CA . THR A 1 488 ? -33.686 8.870 40.682 1.00 60.44 488 THR A CA 1
ATOM 3831 C C . THR A 1 488 ? -34.626 8.616 41.842 1.00 60.44 488 THR A C 1
ATOM 3833 O O . THR A 1 488 ? -35.426 9.487 42.185 1.00 60.44 488 THR A O 1
ATOM 3836 N N . SER A 1 489 ? -34.625 7.391 42.371 1.00 51.66 489 SER A N 1
ATOM 3837 C CA . SER A 1 489 ? -35.504 7.017 43.466 1.00 51.66 489 SER A CA 1
ATOM 3838 C C . SER A 1 489 ? -35.155 7.973 44.590 1.00 51.66 489 SER A C 1
ATOM 3840 O O . SER A 1 489 ? -34.047 7.898 45.128 1.00 51.66 489 SER A O 1
ATOM 3842 N N . GLN A 1 490 ? -36.045 8.935 44.854 1.00 50.66 490 GLN A N 1
ATOM 3843 C CA . GLN A 1 490 ? -35.902 9.873 45.955 1.00 50.66 490 GLN A CA 1
ATOM 3844 C C . GLN A 1 490 ? -35.606 9.027 47.181 1.00 50.66 490 GLN A C 1
ATOM 3846 O O . GLN A 1 490 ? -36.437 8.207 47.572 1.00 50.66 490 GLN A O 1
ATOM 3851 N N . SER A 1 491 ? -34.386 9.178 47.703 1.00 46.53 491 SER A N 1
ATOM 3852 C CA . SER A 1 491 ? -33.919 8.504 48.905 1.00 46.53 491 SER A CA 1
ATOM 3853 C C . SER A 1 491 ? -34.988 8.695 49.971 1.00 46.53 491 SER A C 1
ATOM 3855 O O . SER A 1 491 ? -35.173 9.793 50.499 1.00 46.53 491 SER A O 1
ATOM 3857 N N . THR A 1 492 ? -35.784 7.654 50.198 1.00 46.91 492 THR A N 1
ATOM 3858 C CA . THR A 1 492 ? -36.803 7.666 51.233 1.00 46.91 492 THR A CA 1
ATOM 3859 C C . THR A 1 492 ? -36.007 7.575 52.519 1.00 46.91 492 THR A C 1
ATOM 3861 O O . THR A 1 492 ? -35.331 6.576 52.750 1.00 46.91 492 THR A O 1
ATOM 3864 N N . ALA A 1 493 ? -35.982 8.669 53.280 1.00 47.78 493 ALA A N 1
ATOM 3865 C CA . ALA A 1 493 ? -35.219 8.780 54.511 1.00 47.78 493 ALA A CA 1
ATOM 3866 C C . ALA A 1 493 ? -35.467 7.548 55.395 1.00 47.78 493 ALA A C 1
ATOM 3868 O O . ALA A 1 493 ? -36.581 7.338 55.878 1.00 47.78 493 ALA A O 1
ATOM 3869 N N . SER A 1 494 ? -34.436 6.719 55.581 1.00 48.53 494 SER A N 1
ATOM 3870 C CA . SER A 1 494 ? -34.497 5.605 56.524 1.00 48.53 494 SER A CA 1
ATOM 3871 C C . SER A 1 494 ? -34.706 6.146 57.944 1.00 48.53 494 SER A C 1
ATOM 3873 O O . SER A 1 494 ? -34.048 7.120 58.326 1.00 48.53 494 SER A O 1
ATOM 3875 N N . PRO A 1 495 ? -35.591 5.530 58.746 1.00 54.88 495 PRO A N 1
ATOM 3876 C CA . PRO A 1 495 ? -35.798 5.916 60.132 1.00 54.88 495 PRO A CA 1
ATOM 3877 C C . PRO A 1 495 ? -34.559 5.595 60.977 1.00 54.88 495 PRO A C 1
ATOM 3879 O O . PRO A 1 495 ? -33.914 4.558 60.823 1.00 54.88 495 PRO A O 1
ATOM 3882 N N . VAL A 1 496 ? -34.248 6.524 61.877 1.00 53.00 496 VAL A N 1
ATOM 3883 C CA . VAL A 1 496 ? -33.171 6.469 62.870 1.00 53.00 496 VAL A CA 1
ATOM 3884 C C . VAL A 1 496 ? -33.290 5.196 63.718 1.00 53.00 496 VAL A C 1
ATOM 3886 O O . VAL A 1 496 ? -34.292 4.998 64.402 1.00 53.00 496 VAL A O 1
ATOM 3889 N N . ALA A 1 497 ? -32.253 4.354 63.703 1.00 56.22 497 ALA A N 1
ATOM 3890 C CA . ALA A 1 497 ? -32.067 3.263 64.659 1.00 56.22 497 ALA A CA 1
ATOM 3891 C C . ALA A 1 497 ? -31.170 3.729 65.828 1.00 56.22 497 ALA A C 1
ATOM 3893 O O . ALA A 1 497 ? -30.254 4.525 65.603 1.00 56.22 497 ALA A O 1
ATOM 3894 N N . PRO A 1 498 ? -31.415 3.269 67.070 1.00 55.19 498 PRO A N 1
ATOM 3895 C CA . PRO A 1 498 ? -30.728 3.772 68.251 1.00 55.19 498 PRO A CA 1
ATOM 3896 C C . PRO A 1 498 ? -29.339 3.152 68.445 1.00 55.19 498 PRO A C 1
ATOM 3898 O O . PRO A 1 498 ? -29.117 1.956 68.266 1.00 55.19 498 PRO A O 1
ATOM 3901 N N . THR A 1 499 ? -28.428 4.022 68.868 1.00 51.66 499 THR A N 1
ATOM 3902 C CA . THR A 1 499 ? -27.050 3.790 69.298 1.00 51.66 499 THR A CA 1
ATOM 3903 C C . THR A 1 499 ? -26.945 2.773 70.438 1.00 51.66 499 THR A C 1
ATOM 3905 O O . THR A 1 499 ? -27.561 2.956 71.487 1.00 51.66 499 THR A O 1
ATOM 3908 N N . LEU A 1 500 ? -26.081 1.765 70.279 1.00 42.72 500 LEU A N 1
ATOM 3909 C CA . LEU A 1 500 ? -25.503 1.004 71.389 1.00 42.72 500 LEU A CA 1
ATOM 3910 C C . LEU A 1 500 ? -23.975 1.151 71.392 1.00 42.72 500 LEU A C 1
ATOM 3912 O O . LEU A 1 500 ? -23.328 1.195 70.349 1.00 42.72 500 LEU A O 1
ATOM 3916 N N . ALA A 1 501 ? -23.466 1.312 72.611 1.00 50.81 501 ALA A N 1
ATOM 3917 C CA . ALA A 1 501 ? -22.126 1.725 73.013 1.00 50.81 501 ALA A CA 1
ATOM 3918 C C . ALA A 1 501 ? -21.069 0.592 72.888 1.00 50.81 501 ALA A C 1
ATOM 3920 O O . ALA A 1 501 ? -21.432 -0.549 72.596 1.00 50.81 501 ALA A O 1
ATOM 3921 N N . PRO A 1 502 ? -19.767 0.895 73.079 1.00 52.03 502 PRO A N 1
ATOM 3922 C CA . PRO A 1 502 ? -18.649 0.081 72.611 1.00 52.03 502 PRO A CA 1
ATOM 3923 C C . PRO A 1 502 ? -18.230 -0.998 73.617 1.00 52.03 502 PRO A C 1
ATOM 3925 O O . PRO A 1 502 ? -18.291 -0.798 74.828 1.00 52.03 502 PRO A O 1
ATOM 3928 N N . THR A 1 503 ? -17.740 -2.127 73.105 1.00 39.28 503 THR A N 1
ATOM 3929 C CA . THR A 1 503 ? -17.079 -3.164 73.905 1.00 39.28 503 THR A CA 1
ATOM 3930 C C . THR A 1 503 ? -15.570 -3.071 73.699 1.00 39.28 503 THR A C 1
ATOM 3932 O O . THR A 1 503 ? -15.074 -3.266 72.590 1.00 39.28 503 THR A O 1
ATOM 3935 N N . GLU A 1 504 ? -14.867 -2.744 74.785 1.00 44.31 504 GLU A N 1
ATOM 3936 C CA . GLU A 1 504 ? -13.427 -2.936 74.958 1.00 44.31 504 GLU A CA 1
ATOM 3937 C C . GLU A 1 504 ? -13.055 -4.414 74.808 1.00 44.31 504 GLU A C 1
ATOM 3939 O O . GLU A 1 504 ? -13.739 -5.280 75.349 1.00 44.31 504 GLU A O 1
ATOM 3944 N N . LEU A 1 505 ? -11.909 -4.693 74.185 1.00 36.78 505 LEU A N 1
ATOM 3945 C CA . LEU A 1 505 ? -11.061 -5.790 74.637 1.00 36.78 505 LEU A CA 1
ATOM 3946 C C . LEU A 1 505 ? -9.589 -5.426 74.419 1.00 36.78 505 LEU A C 1
ATOM 3948 O O . LEU A 1 505 ? -9.138 -5.187 73.297 1.00 36.78 505 LEU A O 1
ATOM 3952 N N . SER A 1 506 ? -8.882 -5.356 75.538 1.00 41.06 506 SER A N 1
ATOM 3953 C CA . SER A 1 506 ? -7.435 -5.333 75.677 1.00 41.06 506 SER A CA 1
ATOM 3954 C C . SER A 1 506 ? -6.830 -6.675 75.252 1.00 41.06 506 SER A C 1
ATOM 3956 O O . SER A 1 506 ? -7.407 -7.722 75.525 1.00 41.06 506 SER A O 1
ATOM 3958 N N . ASP A 1 507 ? -5.663 -6.653 74.609 1.00 34.94 507 ASP A N 1
ATOM 3959 C CA . ASP A 1 507 ? -4.448 -7.172 75.245 1.00 34.94 507 ASP A CA 1
ATOM 3960 C C . ASP A 1 507 ? -3.201 -6.830 74.423 1.00 34.94 507 ASP A C 1
ATOM 3962 O O . ASP A 1 507 ? -3.104 -7.040 73.213 1.00 34.94 507 ASP A O 1
ATOM 3966 N N . VAL A 1 508 ? -2.257 -6.246 75.153 1.00 36.38 508 VAL A N 1
ATOM 3967 C CA . VAL A 1 508 ? -0.917 -5.831 74.757 1.00 36.38 508 VAL A CA 1
ATOM 3968 C C . VAL A 1 508 ? 0.034 -6.983 75.067 1.00 36.38 508 VAL A C 1
ATOM 3970 O O . VAL A 1 508 ? 0.061 -7.463 76.197 1.00 36.38 508 VAL A O 1
ATOM 3973 N N . VAL A 1 509 ? 0.865 -7.366 74.095 1.00 31.25 509 VAL A N 1
ATOM 3974 C CA . VAL A 1 509 ? 2.158 -8.025 74.340 1.00 31.25 509 VAL A CA 1
ATOM 3975 C C . VAL A 1 509 ? 3.207 -7.349 73.449 1.00 31.25 509 VAL A C 1
ATOM 3977 O O . VAL A 1 509 ? 3.273 -7.588 72.246 1.00 31.25 509 VAL A O 1
ATOM 3980 N N . THR A 1 510 ? 3.974 -6.458 74.068 1.00 34.00 510 THR A N 1
ATOM 3981 C CA . THR A 1 510 ? 5.346 -6.014 73.741 1.00 34.00 510 THR A CA 1
ATOM 3982 C C . THR A 1 510 ? 6.333 -7.079 74.260 1.00 34.00 510 THR A C 1
ATOM 3984 O O . THR A 1 510 ? 5.984 -7.787 75.202 1.00 34.00 510 THR A O 1
ATOM 3987 N N . ASP A 1 511 ? 7.558 -7.328 73.800 1.00 28.48 511 ASP A N 1
ATOM 3988 C CA . ASP A 1 511 ? 8.478 -6.829 72.772 1.00 28.48 511 ASP A CA 1
ATOM 3989 C C . ASP A 1 511 ? 9.371 -8.030 72.383 1.00 28.48 511 ASP A C 1
ATOM 3991 O O . ASP A 1 511 ? 9.582 -8.919 73.211 1.00 28.48 511 ASP A O 1
ATOM 3995 N N . ASP A 1 512 ? 9.968 -8.031 71.187 1.00 26.12 512 ASP A N 1
ATOM 3996 C CA . ASP A 1 512 ? 11.358 -8.497 71.066 1.00 26.12 512 ASP A CA 1
ATOM 3997 C C . A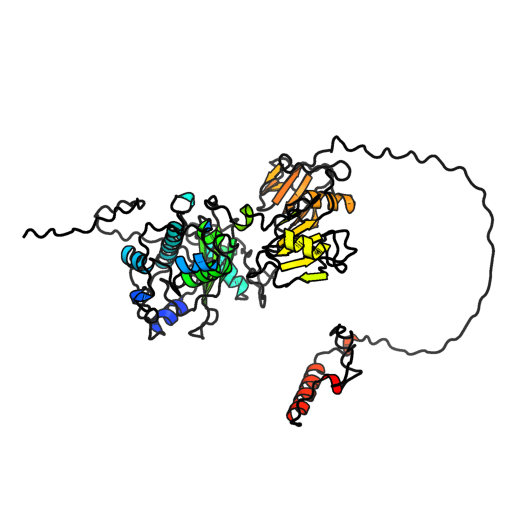SP A 1 512 ? 12.080 -7.748 69.933 1.00 26.12 512 ASP A C 1
ATOM 3999 O O . ASP A 1 512 ? 11.862 -7.973 68.737 1.00 26.12 512 ASP A O 1
ATOM 4003 N N . GLU A 1 513 ? 12.924 -6.807 70.354 1.00 36.84 513 GLU A N 1
ATOM 4004 C CA . GLU A 1 513 ? 13.978 -6.179 69.573 1.00 36.84 513 GLU A CA 1
ATOM 4005 C C . GLU A 1 513 ? 15.162 -7.148 69.451 1.00 36.84 513 GLU A C 1
ATOM 4007 O O . GLU A 1 513 ? 15.937 -7.320 70.387 1.00 36.84 513 GLU A O 1
ATOM 4012 N N . SER A 1 514 ? 15.411 -7.692 68.259 1.00 30.47 514 SER A N 1
ATOM 4013 C CA . SER A 1 514 ? 16.795 -7.854 67.795 1.00 30.47 514 SER A CA 1
ATOM 4014 C C . SER A 1 514 ? 16.865 -8.062 66.284 1.00 30.47 514 SER A C 1
ATOM 4016 O O . SER A 1 514 ? 16.512 -9.108 65.748 1.00 30.47 514 SER A O 1
ATOM 4018 N N . CYS A 1 515 ? 17.324 -7.027 65.581 1.00 25.08 515 CYS A N 1
ATOM 4019 C CA . CYS A 1 515 ? 18.501 -7.094 64.710 1.00 25.08 515 CYS A CA 1
ATOM 4020 C C . CYS A 1 515 ? 18.636 -5.782 63.930 1.00 25.08 515 CYS A C 1
ATOM 4022 O O . CYS A 1 515 ? 18.142 -5.637 62.812 1.00 25.08 515 CYS A O 1
ATOM 4024 N N . ASP A 1 516 ? 19.395 -4.857 64.511 1.00 30.62 516 ASP A N 1
ATOM 4025 C CA . ASP A 1 516 ? 20.118 -3.835 63.766 1.00 30.62 516 ASP A CA 1
ATOM 4026 C C . ASP A 1 516 ? 21.051 -4.485 62.737 1.00 30.62 516 ASP A C 1
ATOM 4028 O O . ASP A 1 516 ? 21.970 -5.219 63.100 1.00 30.62 516 ASP A O 1
ATOM 4032 N N . LEU A 1 517 ? 20.878 -4.139 61.459 1.00 27.48 517 LEU A N 1
ATOM 4033 C CA . LEU A 1 517 ? 21.981 -4.041 60.501 1.00 27.48 517 LEU A CA 1
ATOM 4034 C C . LEU A 1 517 ? 21.766 -2.832 59.581 1.00 27.48 517 LEU A C 1
ATOM 4036 O O . LEU A 1 517 ? 21.149 -2.899 58.521 1.00 27.48 517 LEU A O 1
ATOM 4040 N N . VAL A 1 518 ? 22.306 -1.724 60.077 1.00 32.19 518 VAL A N 1
ATOM 4041 C CA . VAL A 1 518 ? 23.055 -0.651 59.410 1.00 32.19 518 VAL A CA 1
ATOM 4042 C C . VAL A 1 518 ? 23.340 -0.837 57.903 1.00 32.19 518 VAL A C 1
ATOM 4044 O O . VAL A 1 518 ? 23.878 -1.850 57.455 1.00 32.19 518 VAL A O 1
ATOM 4047 N N . ASP A 1 519 ? 23.108 0.266 57.186 1.00 31.78 519 ASP A N 1
ATOM 4048 C CA . ASP A 1 519 ? 23.554 0.648 55.839 1.00 31.78 519 ASP A CA 1
ATOM 4049 C C . ASP A 1 519 ? 22.827 0.080 54.606 1.00 31.78 519 ASP A C 1
ATOM 4051 O O . ASP A 1 519 ? 23.218 -0.886 53.944 1.00 31.78 519 ASP A O 1
ATOM 4055 N N . ASP A 1 520 ? 21.838 0.873 54.191 1.00 39.50 520 ASP A N 1
ATOM 4056 C CA . ASP A 1 520 ? 21.245 0.935 52.864 1.00 39.50 520 ASP A CA 1
ATOM 4057 C C . ASP A 1 520 ? 22.295 1.241 51.773 1.00 39.50 520 ASP A C 1
ATOM 4059 O O . ASP A 1 520 ? 22.750 2.372 51.569 1.00 39.50 520 ASP A O 1
ATOM 4063 N N . LYS A 1 521 ? 22.678 0.206 51.018 1.00 32.09 521 LYS A N 1
ATOM 4064 C CA . LYS A 1 521 ? 23.281 0.351 49.683 1.00 32.09 521 LYS A CA 1
ATOM 4065 C C . LYS A 1 521 ? 22.542 -0.533 48.689 1.00 32.09 521 LYS A C 1
ATOM 4067 O O . LYS A 1 521 ? 22.963 -1.642 48.362 1.00 32.09 521 LYS A O 1
ATOM 4072 N N . SER A 1 522 ? 21.439 0.018 48.192 1.00 35.50 522 SER A N 1
ATOM 4073 C CA . SER A 1 522 ? 20.587 -0.483 47.112 1.00 35.50 522 SER A CA 1
ATOM 4074 C C . SER A 1 522 ? 21.271 -1.335 46.019 1.00 35.50 522 SER A C 1
ATOM 4076 O O . SER A 1 522 ? 22.351 -1.055 45.482 1.00 35.50 522 SER A O 1
ATOM 4078 N N . CYS A 1 523 ? 20.527 -2.365 45.602 1.00 31.56 523 CYS A N 1
ATOM 4079 C CA . CYS A 1 523 ? 20.829 -3.381 44.584 1.00 31.56 523 CYS A CA 1
ATOM 4080 C C . CYS A 1 523 ? 21.269 -2.827 43.202 1.00 31.56 523 CYS A C 1
ATOM 4082 O O . CYS A 1 523 ? 21.790 -3.560 42.356 1.00 31.56 523 CYS A O 1
ATOM 4084 N N . LYS A 1 524 ? 21.135 -1.515 42.969 1.00 38.75 524 LYS A N 1
ATOM 4085 C CA . LYS A 1 524 ? 21.515 -0.824 41.726 1.00 38.75 524 LYS A CA 1
ATOM 4086 C C . LYS A 1 524 ? 23.021 -0.869 41.431 1.00 38.75 524 LYS A C 1
ATOM 4088 O O . LYS A 1 524 ? 23.409 -0.801 40.266 1.00 38.75 524 LYS A O 1
ATOM 4093 N N . LYS A 1 525 ? 23.887 -1.056 42.439 1.00 37.66 525 LYS A N 1
ATOM 4094 C CA . LYS A 1 525 ? 25.355 -1.067 42.243 1.00 37.66 525 LYS A CA 1
ATOM 4095 C C . LYS A 1 525 ? 25.924 -2.417 41.769 1.00 37.66 525 LYS A C 1
ATOM 4097 O O . LYS A 1 525 ? 27.039 -2.458 41.251 1.00 37.66 525 LYS A O 1
ATOM 4102 N N . TRP A 1 526 ? 25.168 -3.518 41.875 1.00 36.94 526 TRP A N 1
ATOM 4103 C CA . TRP A 1 526 ? 25.645 -4.869 41.513 1.00 36.94 526 TRP A CA 1
ATOM 4104 C C . TRP A 1 526 ? 25.337 -5.297 40.072 1.00 36.94 526 TRP A C 1
ATOM 4106 O O . TRP A 1 526 ? 26.009 -6.182 39.537 1.00 36.94 526 TRP A O 1
ATOM 4116 N N . VAL A 1 527 ? 24.405 -4.619 39.396 1.00 42.69 527 VAL A N 1
ATOM 4117 C CA . VAL A 1 527 ? 24.024 -4.906 37.996 1.00 42.69 527 VAL A CA 1
ATOM 4118 C C . VAL A 1 527 ? 24.845 -4.069 36.991 1.00 42.69 527 VAL A C 1
ATOM 4120 O O . VAL A 1 527 ? 24.507 -3.923 35.820 1.00 42.69 527 VAL A O 1
ATOM 4123 N N . GLY A 1 528 ? 26.001 -3.553 37.421 1.00 37.56 528 GLY A N 1
ATOM 4124 C CA . GLY A 1 528 ? 26.965 -2.841 36.580 1.00 37.56 528 GLY A CA 1
ATOM 4125 C C . GLY A 1 528 ? 27.712 -3.754 35.597 1.00 37.56 528 GLY A C 1
ATOM 4126 O O . GLY A 1 528 ? 28.803 -4.244 35.882 1.00 37.56 528 GLY A O 1
ATOM 4127 N N . ASN A 1 529 ? 27.100 -3.996 34.437 1.00 51.50 529 ASN A N 1
ATOM 4128 C CA . ASN A 1 529 ? 27.618 -4.139 33.060 1.00 51.50 529 ASN A CA 1
ATOM 4129 C C . ASN A 1 529 ? 28.983 -4.789 32.689 1.00 51.50 529 ASN A C 1
ATOM 4131 O O . ASN A 1 529 ? 29.291 -4.883 31.499 1.00 51.50 529 ASN A O 1
ATOM 4135 N N . LYS A 1 530 ? 29.808 -5.323 33.599 1.00 45.94 530 LYS A N 1
ATOM 4136 C CA . LYS A 1 530 ? 31.110 -5.947 33.238 1.00 45.94 530 LYS A CA 1
ATOM 4137 C C . LYS A 1 530 ? 31.284 -7.409 33.670 1.00 45.94 530 LYS A C 1
ATOM 4139 O O . LYS A 1 530 ? 32.110 -8.114 33.085 1.00 45.94 530 LYS A O 1
ATOM 4144 N N . LYS A 1 531 ? 30.481 -7.936 34.604 1.00 47.28 531 LYS A N 1
ATOM 4145 C CA . LYS A 1 531 ? 30.611 -9.340 35.064 1.00 47.28 531 LYS A CA 1
ATOM 4146 C C . LYS A 1 531 ? 29.776 -10.353 34.264 1.00 47.28 531 LYS A C 1
ATOM 4148 O O . LYS A 1 531 ? 30.246 -11.471 34.060 1.00 47.28 531 LYS A O 1
ATOM 4153 N N . GLY A 1 532 ? 28.637 -9.958 33.683 1.00 53.19 532 GLY A N 1
ATOM 4154 C CA . GLY A 1 532 ? 27.811 -10.837 32.833 1.00 53.19 532 GLY A CA 1
ATOM 4155 C C . GLY A 1 532 ? 28.542 -11.337 31.579 1.00 53.19 532 GLY A C 1
ATOM 4156 O O . GLY A 1 532 ? 28.560 -12.537 31.295 1.00 53.19 532 GLY A O 1
ATOM 4157 N N . LYS A 1 533 ? 29.270 -10.450 30.880 1.00 54.03 533 LYS A N 1
ATOM 4158 C CA . LYS A 1 533 ? 30.118 -10.832 29.733 1.00 54.03 533 LYS A CA 1
ATOM 4159 C C . LYS A 1 533 ? 31.270 -11.762 30.150 1.00 54.03 533 LYS A C 1
ATOM 4161 O O . LYS A 1 533 ? 31.567 -12.722 29.439 1.00 54.03 533 LYS A O 1
ATOM 4166 N N . LYS A 1 534 ? 31.878 -11.539 31.325 1.00 52.59 534 LYS A N 1
ATOM 4167 C CA . LYS A 1 534 ? 32.960 -12.384 31.877 1.00 52.59 534 LYS A CA 1
ATOM 4168 C C . LYS A 1 534 ? 32.457 -13.794 32.215 1.00 52.59 534 LYS A C 1
ATOM 4170 O O . LYS A 1 534 ? 33.134 -14.775 31.912 1.00 52.59 534 LYS A O 1
ATOM 4175 N N . MET A 1 535 ? 31.242 -13.899 32.747 1.00 50.81 535 MET A N 1
ATOM 4176 C CA . MET A 1 535 ? 30.585 -15.160 33.102 1.00 50.81 535 MET A CA 1
ATOM 4177 C C . MET A 1 535 ? 30.139 -15.947 31.857 1.00 50.81 535 MET A C 1
ATOM 4179 O O . MET A 1 535 ? 30.425 -17.140 31.747 1.00 50.81 535 MET A O 1
ATOM 4183 N N . LYS A 1 536 ? 29.596 -15.259 30.839 1.00 53.84 536 LYS A N 1
ATOM 4184 C CA . LYS A 1 536 ? 29.271 -15.832 29.516 1.00 53.84 536 LYS A CA 1
ATOM 4185 C C . LYS A 1 536 ? 30.530 -16.344 28.792 1.00 53.84 536 LYS A C 1
ATOM 4187 O O . LYS A 1 536 ? 30.508 -17.420 28.193 1.00 53.84 536 LYS A O 1
ATOM 4192 N N . LYS A 1 537 ? 31.660 -15.628 28.912 1.00 57.72 537 LYS A N 1
ATOM 4193 C CA . LYS A 1 537 ? 32.972 -16.045 28.375 1.00 57.72 537 LYS A CA 1
ATOM 4194 C C . LYS A 1 537 ? 33.551 -17.251 29.133 1.00 57.72 537 LYS A C 1
ATOM 4196 O O . LYS A 1 537 ? 34.070 -18.153 28.481 1.00 57.72 537 LYS A O 1
ATOM 4201 N N . LYS A 1 538 ? 33.411 -17.325 30.467 1.00 50.56 538 LYS A N 1
ATOM 4202 C CA . LYS A 1 538 ? 33.826 -18.486 31.292 1.00 50.56 538 LYS A CA 1
ATOM 4203 C C . LYS A 1 538 ? 33.008 -19.747 30.966 1.00 50.56 538 LYS A C 1
ATOM 4205 O O . LYS A 1 538 ? 33.599 -20.802 30.753 1.00 50.56 538 LYS A O 1
ATOM 4210 N N . CYS A 1 539 ? 31.685 -19.622 30.811 1.00 48.91 539 CYS A N 1
ATOM 4211 C CA . CYS A 1 539 ? 30.818 -20.723 30.366 1.00 48.91 539 CYS A CA 1
ATOM 4212 C C . CYS A 1 539 ? 31.184 -21.229 28.959 1.00 48.91 539 CYS A C 1
ATOM 4214 O O . CYS A 1 539 ? 31.350 -22.432 28.763 1.00 48.91 539 CYS A O 1
ATOM 4216 N N . LYS A 1 540 ? 31.413 -20.329 27.987 1.00 54.91 540 LYS A N 1
ATOM 4217 C CA . LYS A 1 540 ? 31.863 -20.719 26.634 1.00 54.91 540 LYS A CA 1
ATOM 4218 C C . LYS A 1 540 ? 33.252 -21.379 26.621 1.00 54.91 540 LYS A C 1
ATOM 4220 O O . LYS A 1 540 ? 33.465 -22.304 25.840 1.00 54.91 540 LYS A O 1
ATOM 4225 N N . LYS A 1 541 ? 34.192 -20.946 27.475 1.00 51.56 541 LYS A N 1
ATOM 4226 C CA . LYS A 1 541 ? 35.547 -21.536 27.556 1.00 51.56 541 LYS A CA 1
ATOM 4227 C C . LYS A 1 541 ? 35.524 -22.966 28.117 1.00 51.56 541 LYS A C 1
ATOM 4229 O O . LYS A 1 541 ? 36.288 -23.803 27.646 1.00 51.56 541 LYS A O 1
ATOM 4234 N N . ASN A 1 542 ? 34.621 -23.259 29.056 1.00 47.50 542 ASN A N 1
ATOM 4235 C CA . ASN A 1 542 ? 34.461 -24.604 29.623 1.00 47.50 542 ASN A CA 1
ATOM 4236 C C . ASN A 1 542 ? 33.711 -25.573 28.691 1.00 47.50 542 ASN A C 1
ATOM 4238 O O . ASN A 1 542 ? 34.012 -26.763 28.708 1.00 47.50 542 ASN A O 1
ATOM 4242 N N . LEU A 1 543 ? 32.821 -25.074 27.822 1.00 48.00 543 LEU A N 1
ATOM 4243 C CA . LEU A 1 543 ? 32.165 -25.877 26.777 1.00 48.00 543 LEU A CA 1
ATOM 4244 C C . LEU A 1 543 ? 33.130 -26.334 25.670 1.00 48.00 543 LEU A C 1
ATOM 4246 O O . LEU A 1 543 ? 32.974 -27.431 25.151 1.00 48.00 543 LEU A O 1
ATOM 4250 N N . LYS A 1 544 ? 34.151 -25.531 25.330 1.00 46.09 544 LYS A N 1
ATOM 4251 C CA . LYS A 1 544 ? 35.156 -25.910 24.316 1.00 46.09 544 LYS A CA 1
ATOM 4252 C C . LYS A 1 544 ? 36.204 -26.914 24.818 1.00 46.09 544 LYS A C 1
ATOM 4254 O O . LYS A 1 544 ? 36.805 -27.597 24.002 1.00 46.09 544 LYS A O 1
ATOM 4259 N N . LYS A 1 545 ? 36.435 -27.016 26.134 1.00 44.19 545 LYS A N 1
ATOM 4260 C CA . LYS A 1 545 ? 37.475 -27.895 26.712 1.00 44.19 545 LYS A CA 1
ATOM 4261 C C . LYS A 1 545 ? 37.014 -29.322 27.026 1.00 44.19 545 LYS A C 1
ATOM 4263 O O . LYS A 1 545 ? 37.849 -30.155 27.356 1.00 44.19 545 LYS A O 1
ATOM 4268 N N . LYS A 1 546 ? 35.717 -29.629 26.943 1.00 42.53 546 LYS A N 1
ATOM 4269 C CA . LYS A 1 546 ? 35.205 -30.987 27.176 1.00 42.53 546 LYS A CA 1
ATOM 4270 C C . LYS A 1 546 ? 34.271 -31.370 26.039 1.00 42.53 546 LYS A C 1
ATOM 4272 O O . LYS A 1 546 ? 33.169 -30.845 25.938 1.00 42.53 546 LYS A O 1
ATOM 4277 N N . ASN A 1 547 ? 34.723 -32.297 25.202 1.00 44.41 547 ASN A N 1
ATOM 4278 C CA . ASN A 1 547 ? 34.055 -32.785 23.995 1.00 44.41 547 ASN A CA 1
ATOM 4279 C C . ASN A 1 547 ? 32.809 -33.650 24.315 1.00 44.41 547 ASN A C 1
ATOM 4281 O O . ASN A 1 547 ? 32.700 -34.798 23.899 1.00 44.41 547 ASN A O 1
ATOM 4285 N N . LYS A 1 548 ? 31.874 -33.142 25.128 1.00 44.12 548 LYS A N 1
ATOM 4286 C CA . LYS A 1 548 ? 30.625 -33.828 25.489 1.00 44.12 548 LYS A CA 1
ATOM 4287 C C . LYS A 1 548 ? 29.458 -32.844 25.446 1.00 44.12 548 LYS A C 1
ATOM 4289 O O . LYS A 1 548 ? 29.336 -31.963 26.295 1.00 44.12 548 LYS A O 1
ATOM 4294 N N . LYS A 1 549 ? 28.571 -33.031 24.463 1.00 42.91 549 LYS A N 1
ATOM 4295 C CA . LYS A 1 549 ? 27.273 -32.351 24.353 1.00 42.91 549 LYS A CA 1
ATOM 4296 C C . LYS A 1 549 ? 26.386 -32.760 25.540 1.00 42.91 549 LYS A C 1
ATOM 4298 O O . LYS A 1 549 ? 25.728 -33.793 25.493 1.00 42.91 549 LYS A O 1
ATOM 4303 N N . LYS A 1 550 ? 26.345 -31.964 26.611 1.00 41.75 550 LYS A N 1
ATOM 4304 C CA . LYS A 1 550 ? 25.267 -32.020 27.617 1.00 41.75 550 LYS A CA 1
ATOM 4305 C C . LYS A 1 550 ? 24.591 -30.652 27.722 1.00 41.75 550 LYS A C 1
ATOM 4307 O O . LYS A 1 550 ? 25.260 -29.623 27.690 1.00 41.75 550 LYS A O 1
ATOM 4312 N N . LYS A 1 551 ? 23.255 -30.661 27.793 1.00 44.53 551 LYS A N 1
ATOM 4313 C CA . LYS A 1 551 ? 22.398 -29.466 27.846 1.00 44.53 551 LYS A CA 1
ATOM 4314 C C . LYS A 1 551 ? 22.571 -28.732 29.188 1.00 44.53 551 LYS A C 1
ATOM 4316 O O . LYS A 1 551 ? 22.725 -29.357 30.234 1.00 44.53 551 LYS A O 1
ATOM 4321 N N . VAL A 1 552 ? 22.529 -27.400 29.124 1.00 38.81 552 VAL A N 1
ATOM 4322 C CA . VAL A 1 552 ? 22.897 -26.431 30.180 1.00 38.81 552 VAL A CA 1
ATOM 4323 C C . VAL A 1 552 ? 22.153 -26.622 31.514 1.00 38.81 552 VAL A C 1
ATOM 4325 O O . VAL A 1 552 ? 22.715 -26.331 32.565 1.00 38.81 552 VAL A O 1
ATOM 4328 N N . PHE A 1 553 ? 20.934 -27.165 31.501 1.00 44.78 553 PHE A N 1
ATOM 4329 C CA . PHE A 1 553 ? 20.078 -27.260 32.691 1.00 44.78 553 PHE A CA 1
ATOM 4330 C C . PHE A 1 553 ? 20.568 -28.249 33.768 1.00 44.78 553 PHE A C 1
ATOM 4332 O O . PHE A 1 553 ? 20.135 -28.166 34.910 1.00 44.78 553 PHE A O 1
ATOM 4339 N N . VAL A 1 554 ? 21.487 -29.166 33.439 1.00 42.69 554 VAL A N 1
ATOM 4340 C CA . VAL A 1 554 ? 21.958 -30.208 34.376 1.00 42.69 554 VAL A CA 1
ATOM 4341 C C . VAL A 1 554 ? 22.985 -29.675 35.391 1.00 42.69 554 VAL A C 1
ATOM 4343 O O . VAL A 1 554 ? 23.227 -30.312 36.407 1.00 42.69 554 VAL A O 1
ATOM 4346 N N . TRP A 1 555 ? 23.600 -28.512 35.144 1.00 39.97 555 TRP A N 1
ATOM 4347 C CA . TRP A 1 555 ? 24.743 -28.021 35.936 1.00 39.97 555 TRP A CA 1
ATOM 4348 C C . TRP A 1 555 ? 24.436 -26.850 36.880 1.00 39.97 555 TRP A C 1
ATOM 4350 O O . TRP A 1 555 ? 25.324 -26.423 37.615 1.00 39.97 555 TRP A O 1
ATOM 4360 N N . CYS A 1 556 ? 23.220 -26.301 36.875 1.00 41.00 556 CYS A N 1
ATOM 4361 C CA . CYS A 1 556 ? 22.887 -25.154 37.726 1.00 41.00 556 CYS A CA 1
ATOM 4362 C C . CYS A 1 556 ? 21.414 -25.168 38.152 1.00 41.00 556 CYS A C 1
ATOM 4364 O O . CYS A 1 556 ? 20.619 -24.388 37.629 1.00 41.00 556 CYS A O 1
ATOM 4366 N N . PRO A 1 557 ? 21.033 -26.044 39.095 1.00 42.75 557 PRO A N 1
ATOM 4367 C CA . PRO A 1 557 ? 19.647 -26.125 39.537 1.00 42.75 557 PRO A CA 1
ATOM 4368 C C . PRO A 1 557 ? 19.172 -24.900 40.341 1.00 42.75 557 PRO A C 1
ATOM 4370 O O . PRO A 1 557 ? 17.970 -24.718 40.451 1.00 42.75 557 PRO A O 1
ATOM 4373 N N . VAL A 1 558 ? 20.062 -24.034 40.861 1.00 42.88 558 VAL A N 1
ATOM 4374 C CA . VAL A 1 558 ? 19.649 -22.992 41.836 1.00 42.88 558 VAL A CA 1
ATOM 4375 C C . VAL A 1 558 ? 20.022 -21.544 41.461 1.00 42.88 558 VAL A C 1
ATOM 4377 O O . VAL A 1 558 ? 19.482 -20.612 42.039 1.00 42.88 558 VAL A O 1
ATOM 4380 N N . THR A 1 559 ? 20.880 -21.270 40.469 1.00 45.44 559 THR A N 1
ATOM 4381 C CA . THR A 1 559 ? 21.407 -19.889 40.287 1.00 45.44 559 THR A CA 1
ATOM 4382 C C . THR A 1 559 ? 21.212 -19.237 38.922 1.00 45.44 559 THR A C 1
ATOM 4384 O O . THR A 1 559 ? 21.701 -18.129 38.712 1.00 45.44 559 THR A O 1
ATOM 4387 N N . CYS A 1 560 ? 20.467 -19.838 37.992 1.00 39.38 560 CYS A N 1
ATOM 4388 C CA . CYS A 1 560 ? 20.182 -19.186 36.700 1.00 39.38 560 CYS A CA 1
ATOM 4389 C C . CYS A 1 560 ? 18.698 -19.101 36.320 1.00 39.38 560 CYS A C 1
ATOM 4391 O O . CYS A 1 560 ? 18.386 -18.406 35.359 1.00 39.38 560 CYS A O 1
ATOM 4393 N N . GLY A 1 561 ? 17.795 -19.758 37.053 1.00 42.28 561 GLY A N 1
ATOM 4394 C CA . GLY A 1 561 ? 16.360 -19.726 36.750 1.00 42.28 561 GLY A CA 1
ATOM 4395 C C . GLY A 1 561 ? 15.666 -18.474 37.283 1.00 42.28 561 GLY A C 1
ATOM 4396 O O . GLY A 1 561 ? 15.079 -17.720 36.517 1.00 42.28 561 GLY A O 1
ATOM 4397 N N . GLU A 1 562 ? 15.781 -18.211 38.586 1.00 39.78 562 GLU A N 1
ATOM 4398 C CA . GLU A 1 562 ? 14.992 -17.147 39.226 1.00 39.78 562 GLU A CA 1
ATOM 4399 C C . GLU A 1 562 ? 15.600 -15.748 39.092 1.00 39.78 562 GLU A C 1
ATOM 4401 O O . GLU A 1 562 ? 14.875 -14.776 38.920 1.00 39.78 562 GLU A O 1
ATOM 4406 N N . LYS A 1 563 ? 16.932 -15.611 39.088 1.00 42.28 563 LYS A N 1
ATOM 4407 C CA . LYS A 1 563 ? 17.589 -14.287 39.103 1.00 42.28 563 LYS A CA 1
ATOM 4408 C C . LYS A 1 563 ? 17.833 -13.666 37.719 1.00 42.28 563 LYS A C 1
ATOM 4410 O O . LYS A 1 563 ? 18.415 -12.589 37.638 1.00 42.28 563 LYS A O 1
ATOM 4415 N N . ALA A 1 564 ? 17.436 -14.338 36.634 1.00 43.38 564 ALA A N 1
ATOM 4416 C CA . ALA A 1 564 ? 17.694 -13.898 35.256 1.00 43.38 564 ALA A CA 1
ATOM 4417 C C . ALA A 1 564 ? 16.431 -13.544 34.444 1.00 43.38 564 ALA A C 1
ATOM 4419 O O . ALA A 1 564 ? 16.561 -13.200 33.272 1.00 43.38 564 ALA A O 1
ATOM 4420 N N . GLY A 1 565 ? 15.231 -13.617 35.035 1.00 39.66 565 GLY A N 1
ATOM 4421 C CA . GLY A 1 565 ? 13.994 -13.138 34.400 1.00 39.66 565 GLY A CA 1
ATOM 4422 C C . GLY A 1 565 ? 13.527 -13.927 33.168 1.00 39.66 565 GLY A C 1
ATOM 4423 O O . GLY A 1 565 ? 12.905 -13.349 32.286 1.00 39.66 565 GLY A O 1
ATOM 4424 N N . LEU A 1 566 ? 13.816 -15.232 33.075 1.00 41.03 566 LEU A N 1
ATOM 4425 C CA . LEU A 1 566 ? 13.502 -16.050 31.886 1.00 41.03 566 LEU A CA 1
ATOM 4426 C C . LEU A 1 566 ? 12.189 -16.858 31.961 1.00 41.03 566 LEU A C 1
ATOM 4428 O O . LEU A 1 566 ? 11.972 -17.735 31.129 1.00 41.03 566 LEU A O 1
ATOM 4432 N N . GLY A 1 567 ? 11.294 -16.545 32.901 1.00 36.28 567 GLY A N 1
ATOM 4433 C CA . GLY A 1 567 ? 9.950 -17.139 32.977 1.00 36.28 567 GLY A CA 1
ATOM 4434 C C . GLY A 1 567 ? 9.901 -18.625 33.381 1.00 36.28 567 GLY A C 1
ATOM 4435 O O . GLY A 1 567 ? 10.887 -19.360 33.322 1.00 36.28 567 GLY A O 1
ATOM 4436 N N . LYS A 1 568 ? 8.723 -19.082 33.834 1.00 31.42 568 LYS A N 1
ATOM 4437 C CA . LYS A 1 568 ? 8.456 -20.485 34.211 1.00 31.42 568 LYS A CA 1
ATOM 4438 C C . LYS A 1 568 ? 8.112 -21.311 32.961 1.00 31.42 568 LYS A C 1
ATOM 4440 O O . LYS A 1 568 ? 7.211 -20.949 32.214 1.00 31.42 568 LYS A O 1
ATOM 4445 N N . CYS A 1 569 ? 8.797 -22.437 32.736 1.00 31.36 569 CYS A N 1
ATOM 4446 C CA . CYS A 1 569 ? 8.471 -23.359 31.637 1.00 31.36 569 CYS A CA 1
ATOM 4447 C C . CYS A 1 569 ? 7.242 -24.228 31.961 1.00 31.36 569 CYS A C 1
ATOM 4449 O O . CYS A 1 569 ? 7.248 -24.992 32.925 1.00 31.36 569 CYS A O 1
ATOM 4451 N N . ALA A 1 570 ? 6.234 -24.171 31.090 1.00 34.31 570 ALA A N 1
ATOM 4452 C CA . ALA A 1 570 ? 4.950 -24.870 31.172 1.00 34.31 570 ALA A CA 1
ATOM 4453 C C . ALA A 1 570 ? 4.957 -26.323 30.632 1.00 34.31 570 ALA A C 1
ATOM 4455 O O . ALA A 1 570 ? 4.021 -26.737 29.959 1.00 34.31 570 ALA A O 1
ATOM 4456 N N . PHE A 1 571 ? 5.983 -27.132 30.913 1.00 35.03 571 PHE A N 1
ATOM 4457 C CA . PHE A 1 571 ? 6.030 -28.534 30.451 1.00 35.03 571 PHE A CA 1
ATOM 4458 C C . PHE A 1 571 ? 6.263 -29.521 31.598 1.00 35.03 571 PHE A C 1
ATOM 4460 O O . PHE A 1 571 ? 7.300 -30.169 31.699 1.00 35.03 571 PHE A O 1
ATOM 4467 N N . MET A 1 572 ? 5.252 -29.655 32.457 1.00 31.98 572 MET A N 1
ATOM 4468 C CA . MET A 1 572 ? 5.089 -30.793 33.365 1.00 31.98 572 MET A CA 1
ATOM 4469 C C . MET A 1 572 ? 3.618 -31.229 33.391 1.00 31.98 572 MET A C 1
ATOM 4471 O O . MET A 1 572 ? 2.913 -30.986 34.364 1.00 31.98 572 MET A O 1
ATOM 4475 N N . LYS A 1 573 ? 3.145 -31.923 32.347 1.00 37.34 573 LYS A N 1
ATOM 4476 C CA . LYS A 1 573 ? 2.021 -32.864 32.492 1.00 37.34 573 LYS A CA 1
ATOM 4477 C C . LYS A 1 573 ? 2.313 -34.187 31.767 1.00 37.34 573 LYS A C 1
ATOM 4479 O O . LYS A 1 573 ? 2.342 -34.267 30.549 1.00 37.34 573 LYS A O 1
ATOM 4484 N N . LYS A 1 574 ? 2.534 -35.193 32.622 1.00 34.34 574 LYS A N 1
ATOM 4485 C CA . LYS A 1 574 ? 2.305 -36.646 32.515 1.00 34.34 574 LYS A CA 1
ATOM 4486 C C . LYS A 1 574 ? 2.991 -37.451 31.395 1.00 34.34 574 LYS A C 1
ATOM 4488 O O . LYS A 1 574 ? 2.502 -37.590 30.285 1.00 34.34 574 LYS A O 1
ATOM 4493 N N . LYS A 1 575 ? 4.035 -38.180 31.816 1.00 40.41 575 LYS A N 1
ATOM 4494 C CA . LYS A 1 575 ? 4.258 -39.578 31.409 1.00 40.41 575 LYS A CA 1
ATOM 4495 C C . LYS A 1 575 ? 3.086 -40.427 31.909 1.00 40.41 575 LYS A C 1
ATOM 4497 O O . LYS A 1 575 ? 2.830 -40.398 33.109 1.00 40.41 575 LYS A O 1
ATOM 4502 N N . ASN A 1 576 ? 2.508 -41.268 31.056 1.00 35.94 576 ASN A N 1
ATOM 4503 C CA . ASN A 1 576 ? 1.988 -42.555 31.508 1.00 35.94 576 ASN A CA 1
ATOM 4504 C C . ASN A 1 576 ? 2.749 -43.684 30.814 1.00 35.94 576 ASN A C 1
ATOM 4506 O O . ASN A 1 576 ? 2.899 -43.718 29.596 1.00 35.94 576 ASN A O 1
ATOM 4510 N N . LYS A 1 577 ? 3.294 -44.561 31.659 1.00 48.88 577 LYS A N 1
ATOM 4511 C CA . LYS A 1 577 ? 3.857 -45.864 31.320 1.00 48.88 577 LYS A CA 1
ATOM 4512 C C . LYS A 1 577 ? 2.731 -46.756 30.794 1.00 48.88 577 LYS A C 1
ATOM 4514 O O . LYS A 1 577 ? 1.664 -46.757 31.391 1.00 48.88 577 LYS A O 1
ATOM 4519 N N . ASN A 1 578 ? 3.032 -47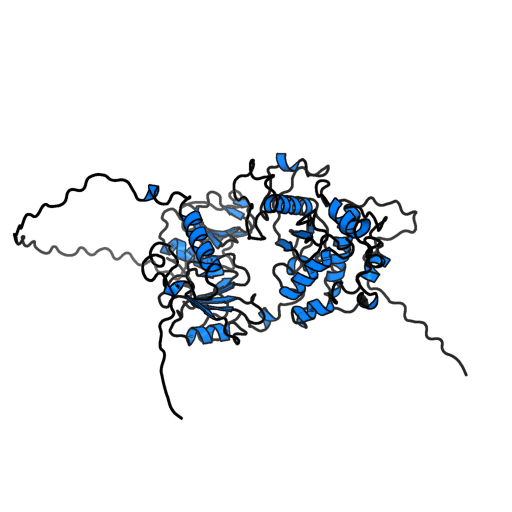.604 29.816 1.00 39.12 578 ASN A N 1
ATOM 4520 C CA . ASN A 1 578 ? 2.766 -49.033 29.957 1.00 39.12 578 ASN A CA 1
ATOM 4521 C C . ASN A 1 578 ? 3.763 -49.857 29.138 1.00 39.12 578 ASN A C 1
ATOM 4523 O O . ASN A 1 578 ? 4.400 -49.367 28.210 1.00 39.12 578 ASN A O 1
ATOM 4527 N N . LYS A 1 579 ? 3.985 -51.066 29.643 1.00 45.59 579 LYS A N 1
ATOM 4528 C CA . LYS A 1 579 ? 5.106 -51.987 29.443 1.00 45.59 579 LYS A CA 1
ATOM 4529 C C . LYS A 1 579 ? 4.507 -53.330 28.994 1.00 45.59 579 LYS A C 1
ATOM 4531 O O . LYS A 1 579 ? 3.468 -53.680 29.547 1.00 45.59 579 LYS A O 1
ATOM 4536 N N . LYS A 1 580 ? 5.257 -54.090 28.177 1.00 45.25 580 LYS A N 1
ATOM 4537 C CA . LYS A 1 580 ? 5.043 -55.493 27.724 1.00 45.25 580 LYS A CA 1
ATOM 4538 C C . LYS A 1 580 ? 3.973 -55.651 26.623 1.00 45.25 580 LYS A C 1
ATOM 4540 O O . LYS A 1 580 ? 2.919 -55.048 26.751 1.00 45.25 580 LYS A O 1
ATOM 4545 N N . ASN A 1 581 ? 4.149 -56.422 25.548 1.00 41.53 581 ASN A N 1
ATOM 4546 C CA . ASN A 1 581 ? 5.187 -57.374 25.117 1.00 41.53 581 ASN A CA 1
ATOM 4547 C C . ASN A 1 581 ? 5.852 -56.909 23.821 1.00 41.53 581 ASN A C 1
ATOM 4549 O O . ASN A 1 581 ? 5.155 -56.231 23.035 1.00 41.53 581 ASN A O 1
#

Sequence (581 aa):
MKSFVFLPALMTLCFSFAITSSRGNPSTVSLEQYTPDKSNWTTFYSKAVDDNERNTDHSPDGVGWIDREAWKAWDGTTIYDPTKYTKKGLAAEICPGNTVRGIYELFQETKPFLDNVNPSKAEVDNWHAIAINHVRAMVNLTEPEYQIHPDKCLHIRAMWSSERYHTRLWDEKYPDNTCVGSSNPHCGAGFLPSVEDQQPYLPVGIDSCGKKSGSEGLFSAAKSAIPWSIRWMRPLCSTLSSEGFWGGHTGPWFRRSQFGFDWQDSSQDDFNSNALLRAKWSGPIGQSKYENPDITSGKFLIFAEAVTPEPRFGSAECTNKTKWFDRGTIANATECYNAIMADDDCGKRFMTMNPGREPQPGCACYPVNMTECDINPGIENRLTWDFEAVSSSFDGLTVNATGGLLWDGKRCNDIIWKIKSGDVAHCLQQIIENNYTDCGREFITRNANGGCGCYAPGTTCEKSDTIRESGRKTYKLDVDPAYVIPSTSQSTASPVAPTLAPTELSDVVTDDESCDLVDDKSCKKWVGNKKGKKMKKKCKKNLKKKNKKKKVFVWCPVTCGEKAGLGKCAFMKKKNKNKKN

Foldseek 3Di:
DDDDDDDDDDDPQPDDPPPPPDPDDPPPPPQDFQAFPPQDLPLLLCLQDVVDPQAPFQAPVRRNVDDPVQAAEDPLPAADALQVDDLQRSLCQQPRPLFGHNLNVVCVVPVLAPDRSDRDNSSLQVLVQSVLCVSLSNNPNNDPQQRAHEHNLQQLLLVQLVCQQQHCPCCVVPVPQGNVPPPDFCRSNPDDDDQVVCVVGDDPPDSGRDDADWDKGKDFQFWSNHRSSRRVVRRQSVQSSQANCPRRVNVLSGFFRYKHWRWDFPDSPDSGTTTIIIMIGHHGGHDDPHDHVCVVVLLAFADDPLFGGFFPFAQKFFPAWPDKPPDPDRRGPNSLLVVQVPDPQFANFKKKWQPSDPPHIIITGHGNPDPDGQMQHNNHRIGMHGRPDQPCDDLQKHFPPPPFFPDAQKDFPPWAWDGFARDVSRLRNVCRVVVPQQFADFKWKAFNSRTITGHGHPDDRDPVRMDRHHRMTMGTIDGRPPDDNPPPPPPPDDDDDDDDDDDDDDDDDDDDDDDDDDDDDDPVVVPPDDVVVVVVVVVVVVPVVDPDDDDPCVPPVDPDPPPPPPDDDPPDDDDDDDDDD

Radius of gyration: 32.48 Å; chains: 1; bounding box: 74×84×134 Å

Organism: NCBI:txid635003